Protein AF-0000000079913717 (afdb_homodimer)

InterPro domains:
  IPR004838 Aminotransferases, class-I, pyridoxal-phosphate-binding site [PS00105] (215-228)
  IPR004839 Aminotransferase, class I/classII, large domain [PF00155] (29-347)
  IPR005861 Histidinol-phosphate aminotransferase family [MF_01023] (3-353)
  IPR015421 Pyridoxal phosphate-dependent transferase, major domain [G3DSA:3.40.640.10] (38-263)
  IPR015422 Pyridoxal phosphate-dependent transferase, small domain [G3DSA:3.90.1150.10] (25-346)
  IPR015424 Pyridoxal phosphate-dependent transferase [SSF53383] (29-352)
  IPR050106 Histidinol-phosphate aminotransferase [PTHR43643] (26-353)

Nearest PDB structures (foldseek):
  4wbt-assembly2_B-3  TM=9.078E-01  e=1.240E-29  Sinorhizobium meliloti 1021
  4wbt-assembly1_C-2  TM=9.000E-01  e=2.947E-29  Sinorhizobium meliloti 1021
  3ffh-assembly1_B  TM=8.822E-01  e=3.933E-29  Listeria innocua
  3ffh-assembly1_A  TM=8.823E-01  e=2.800E-28  Listeria innocua
  5yhv-assembly1_D  TM=8.642E-01  e=6.203E-21  Mycobacterium tuberculosis H37Rv

Radius of gyration: 25.78 Å; Cα contacts (8 Å, |Δi|>4): 1602; chains: 2; bounding box: 54×73×59 Å

Structure (mmCIF, N/CA/C/O backbone):
data_AF-0000000079913717-model_v1
#
loop_
_entity.id
_entity.type
_entity.pdbx_description
1 polymer 'Histidinol-phosphate aminotransferase'
#
loop_
_atom_site.group_PDB
_atom_site.id
_atom_site.type_symbol
_atom_site.label_atom_id
_atom_site.label_alt_id
_atom_site.label_comp_id
_atom_site.label_asym_id
_atom_site.label_entity_id
_atom_site.label_seq_id
_atom_site.pdbx_PDB_ins_code
_atom_site.Cartn_x
_atom_site.Cartn_y
_atom_site.Cartn_z
_atom_site.occupancy
_atom_site.B_iso_or_equiv
_atom_site.auth_seq_id
_atom_site.auth_comp_id
_atom_site.auth_asym_id
_atom_site.auth_atom_id
_atom_site.pdbx_PDB_model_num
ATOM 1 N N . MET A 1 1 ? 27.422 5.578 8.016 1 85.12 1 MET A N 1
ATOM 2 C CA . MET A 1 1 ? 26.328 4.75 7.5 1 85.12 1 MET A CA 1
ATOM 3 C C . MET A 1 1 ? 25.047 4.973 8.305 1 85.12 1 MET A C 1
ATOM 5 O O . MET A 1 1 ? 25.094 5.008 9.531 1 85.12 1 MET A O 1
ATOM 9 N N . ILE A 1 2 ? 23.922 5.195 7.625 1 91.31 2 ILE A N 1
ATOM 10 C CA . ILE A 1 2 ? 22.625 5.441 8.258 1 91.31 2 ILE A CA 1
ATOM 11 C C . ILE A 1 2 ? 22.266 4.27 9.164 1 91.31 2 ILE A C 1
ATOM 13 O O . ILE A 1 2 ? 22.453 3.109 8.797 1 91.31 2 ILE A O 1
ATOM 17 N N . ARG A 1 3 ? 21.859 4.613 10.414 1 92.44 3 ARG A N 1
ATOM 18 C CA . ARG A 1 3 ? 21.359 3.57 11.297 1 92.44 3 ARG A CA 1
ATOM 19 C C . ARG A 1 3 ? 20.156 2.867 10.688 1 92.44 3 ARG A C 1
ATOM 21 O O . ARG A 1 3 ? 19.156 3.514 10.344 1 92.44 3 ARG A O 1
ATOM 28 N N . HIS A 1 4 ? 20.281 1.596 10.492 1 90.69 4 HIS A N 1
ATOM 29 C CA . HIS A 1 4 ? 19.188 0.797 9.953 1 90.69 4 HIS A CA 1
ATOM 30 C C . HIS A 1 4 ? 19.141 -0.577 10.609 1 90.69 4 HIS A C 1
ATOM 32 O O . HIS A 1 4 ? 20.062 -0.959 11.336 1 90.69 4 HIS A O 1
ATOM 38 N N . ARG A 1 5 ? 18.062 -1.229 10.477 1 89.75 5 ARG A N 1
ATOM 39 C CA . ARG A 1 5 ? 17.922 -2.576 11.023 1 89.75 5 ARG A CA 1
ATOM 40 C C . ARG A 1 5 ? 18.906 -3.539 10.367 1 89.75 5 ARG A C 1
ATOM 42 O O . ARG A 1 5 ? 19.125 -3.479 9.156 1 89.75 5 ARG A O 1
ATOM 49 N N . ALA A 1 6 ? 19.312 -4.469 11.172 1 82.75 6 ALA A N 1
ATOM 50 C CA . ALA A 1 6 ? 20.25 -5.469 10.656 1 82.75 6 ALA A CA 1
ATOM 51 C C . ALA A 1 6 ? 19.578 -6.344 9.602 1 82.75 6 ALA A C 1
ATOM 53 O O . ALA A 1 6 ? 18.422 -6.742 9.758 1 82.75 6 ALA A O 1
ATOM 54 N N . GLY A 1 7 ? 20.234 -6.551 8.484 1 82.19 7 GLY A N 1
ATOM 55 C CA . GLY A 1 7 ? 19.781 -7.504 7.488 1 82.19 7 GLY A CA 1
ATOM 56 C C . GLY A 1 7 ? 18.922 -6.871 6.414 1 82.19 7 GLY A C 1
ATOM 57 O O . GLY A 1 7 ? 18.625 -7.5 5.391 1 82.19 7 GLY A O 1
ATOM 58 N N . ILE A 1 8 ? 18.547 -5.625 6.562 1 83 8 ILE A N 1
ATOM 59 C CA . ILE A 1 8 ? 17.609 -5 5.645 1 83 8 ILE A CA 1
ATOM 60 C C . ILE A 1 8 ? 18.203 -4.934 4.242 1 83 8 ILE A C 1
ATOM 62 O O . ILE A 1 8 ? 17.516 -5.16 3.248 1 83 8 ILE A O 1
ATOM 66 N N . LEU A 1 9 ? 19.5 -4.664 4.184 1 79.5 9 LEU A N 1
ATOM 67 C CA . LEU A 1 9 ? 20.141 -4.496 2.883 1 79.5 9 LEU A CA 1
ATOM 68 C C . LEU A 1 9 ? 20.531 -5.848 2.291 1 79.5 9 LEU A C 1
ATOM 70 O O . LEU A 1 9 ? 20.984 -5.918 1.146 1 79.5 9 LEU A O 1
ATOM 74 N N . LYS A 1 10 ? 20.297 -6.969 3.043 1 77.31 10 LYS A N 1
ATOM 75 C CA . LYS A 1 10 ? 20.609 -8.312 2.564 1 77.31 10 LYS A CA 1
ATOM 76 C C . LYS A 1 10 ? 19.375 -8.992 1.984 1 77.31 10 LYS A C 1
ATOM 78 O O . LYS A 1 10 ? 19.469 -10.109 1.465 1 77.31 10 LYS A O 1
ATOM 83 N N . MET A 1 11 ? 18.375 -8.266 2.115 1 76.56 11 MET A N 1
ATOM 84 C CA . MET A 1 11 ? 17.156 -8.844 1.563 1 76.56 11 MET A CA 1
ATOM 85 C C . MET A 1 11 ? 17.219 -8.891 0.04 1 76.56 11 MET A C 1
ATOM 87 O O . MET A 1 11 ? 17.703 -7.953 -0.596 1 76.56 11 MET A O 1
ATOM 91 N N . ASP A 1 12 ? 16.906 -10.047 -0.501 1 64.38 12 ASP A N 1
ATOM 92 C CA . ASP A 1 12 ? 16.875 -10.156 -1.956 1 64.38 12 ASP A CA 1
ATOM 93 C C . ASP A 1 12 ? 15.766 -9.273 -2.539 1 64.38 12 ASP A C 1
ATOM 95 O O . ASP A 1 12 ? 14.648 -9.25 -2.023 1 64.38 12 ASP A O 1
ATOM 99 N N . GLY A 1 13 ? 16.219 -8.406 -3.402 1 62.59 13 GLY A N 1
ATOM 100 C CA . GLY A 1 13 ? 15.219 -7.59 -4.078 1 62.59 13 GLY A CA 1
ATOM 101 C C . GLY A 1 13 ? 14.328 -8.383 -5.02 1 62.59 13 GLY A C 1
ATOM 102 O O . GLY A 1 13 ? 14.703 -9.477 -5.449 1 62.59 13 GLY A O 1
ATOM 103 N N . TYR A 1 14 ? 13.148 -7.922 -5.117 1 62.66 14 TYR A N 1
ATOM 104 C CA . TYR A 1 14 ? 12.266 -8.484 -6.129 1 62.66 14 TYR A CA 1
ATOM 105 C C . TYR A 1 14 ? 12.781 -8.203 -7.535 1 62.66 14 TYR A C 1
ATOM 107 O O . TYR A 1 14 ? 13.25 -7.094 -7.816 1 62.66 14 TYR A O 1
ATOM 115 N N . LEU A 1 15 ? 12.922 -9.203 -8.312 1 60.84 15 LEU A N 1
ATOM 116 C CA . LEU A 1 15 ? 13.281 -9.031 -9.719 1 60.84 15 LEU A CA 1
ATOM 117 C C . LEU A 1 15 ? 12.039 -9.086 -10.602 1 60.84 15 LEU A C 1
ATOM 119 O O . LEU A 1 15 ? 11.383 -10.125 -10.703 1 60.84 15 LEU A O 1
ATOM 123 N N . PRO A 1 16 ? 11.711 -7.914 -11.211 1 58.28 16 PRO A N 1
ATOM 124 C CA . PRO A 1 16 ? 10.539 -7.945 -12.086 1 58.28 16 PRO A CA 1
ATOM 125 C C . PRO A 1 16 ? 10.766 -8.781 -13.344 1 58.28 16 PRO A C 1
ATOM 127 O O . PRO A 1 16 ? 11.906 -8.938 -13.781 1 58.28 16 PRO A O 1
ATOM 130 N N . GLY A 1 17 ? 9.719 -9.406 -13.695 1 51.38 17 GLY A N 1
ATOM 131 C CA . GLY A 1 17 ? 9.797 -10.188 -14.914 1 51.38 17 GLY A CA 1
ATOM 132 C C . GLY A 1 17 ? 10.078 -9.352 -16.141 1 51.38 17 GLY A C 1
ATOM 133 O O . GLY A 1 17 ? 10.57 -9.867 -17.156 1 51.38 17 GLY A O 1
ATOM 134 N N . ARG A 1 18 ? 9.594 -8.141 -16.188 1 53.53 18 ARG A N 1
ATOM 135 C CA . ARG A 1 18 ? 9.789 -7.246 -17.312 1 53.53 18 ARG A CA 1
ATOM 136 C C . ARG A 1 18 ? 10.422 -5.938 -16.875 1 53.53 18 ARG A C 1
ATOM 138 O O . ARG A 1 18 ? 10.016 -5.348 -15.867 1 53.53 18 ARG A O 1
ATOM 145 N N . VAL A 1 19 ? 11.562 -5.762 -17.578 1 52.28 19 VAL A N 1
ATOM 146 C CA . VAL A 1 19 ? 12.18 -4.469 -17.328 1 52.28 19 VAL A CA 1
ATOM 147 C C . VAL A 1 19 ? 12.203 -3.641 -18.609 1 52.28 19 VAL A C 1
ATOM 149 O O . VAL A 1 19 ? 12.578 -4.145 -19.672 1 52.28 19 VAL A O 1
ATOM 152 N N . GLY A 1 20 ? 11.664 -2.34 -18.625 1 53.34 20 GLY A N 1
ATOM 153 C CA . GLY A 1 20 ? 11.875 -1.398 -19.703 1 53.34 20 GLY A CA 1
ATOM 154 C C . GLY A 1 20 ? 10.758 -1.415 -20.734 1 53.34 20 GLY A C 1
ATOM 155 O O . GLY A 1 20 ? 9.82 -2.219 -20.641 1 53.34 20 GLY A O 1
ATOM 156 N N . PRO A 1 21 ? 10.68 -0.368 -21.609 1 52.78 21 PRO A N 1
ATOM 157 C CA . PRO A 1 21 ? 9.656 -0.232 -22.641 1 52.78 21 PRO A CA 1
ATOM 158 C C . PRO A 1 21 ? 9.719 -1.341 -23.688 1 52.78 21 PRO A C 1
ATOM 160 O O . PRO A 1 21 ? 10.781 -1.926 -23.922 1 52.78 21 PRO A O 1
ATOM 163 N N . LEU A 1 22 ? 8.477 -1.806 -24.172 1 57.56 22 LEU A N 1
ATOM 164 C CA . LEU A 1 22 ? 8.375 -2.789 -25.234 1 57.56 22 LEU A CA 1
ATOM 165 C C . LEU A 1 22 ? 8.383 -2.107 -26.609 1 57.56 22 LEU A C 1
ATOM 167 O O . LEU A 1 22 ? 7.652 -1.143 -26.828 1 57.56 22 LEU A O 1
ATOM 171 N N . ALA A 1 23 ? 9.477 -2.168 -27.5 1 48.34 23 ALA A N 1
ATOM 172 C CA . ALA A 1 23 ? 9.562 -1.539 -28.812 1 48.34 23 ALA A CA 1
ATOM 173 C C . ALA A 1 23 ? 8.719 -2.293 -29.844 1 48.34 23 ALA A C 1
ATOM 175 O O . ALA A 1 23 ? 8.281 -1.714 -30.828 1 48.34 23 ALA A O 1
ATOM 176 N N . ARG A 1 24 ? 8.398 -3.635 -29.75 1 64.19 24 ARG A N 1
ATOM 177 C CA . ARG A 1 24 ? 7.727 -4.469 -30.75 1 64.19 24 ARG A CA 1
ATOM 178 C C . ARG A 1 24 ? 6.672 -5.355 -30.094 1 64.19 24 ARG A C 1
ATOM 180 O O . ARG A 1 24 ? 6.621 -5.465 -28.859 1 64.19 24 ARG A O 1
ATOM 187 N N . PRO A 1 25 ? 5.711 -5.797 -30.984 1 72.38 25 PRO A N 1
ATOM 188 C CA . PRO A 1 25 ? 4.801 -6.742 -30.328 1 72.38 25 PRO A CA 1
ATOM 189 C C . PRO A 1 25 ? 5.531 -7.785 -29.5 1 72.38 25 PRO A C 1
ATOM 191 O O . PRO A 1 25 ? 6.469 -8.43 -29.969 1 72.38 25 PRO A O 1
ATOM 194 N N . THR A 1 26 ? 5.305 -7.695 -28.281 1 89.25 26 THR A N 1
ATOM 195 C CA . THR A 1 26 ? 6.004 -8.531 -27.312 1 89.25 26 THR A CA 1
ATOM 196 C C . THR A 1 26 ? 5.027 -9.43 -26.578 1 89.25 26 THR A C 1
ATOM 198 O O . THR A 1 26 ? 3.945 -8.992 -26.172 1 89.25 26 THR A O 1
ATOM 201 N N . ALA A 1 27 ? 5.324 -10.805 -26.688 1 96 27 ALA A N 1
ATOM 202 C CA . ALA A 1 27 ? 4.602 -11.727 -25.828 1 96 27 ALA A CA 1
ATOM 203 C C . ALA A 1 27 ? 5.051 -11.578 -24.375 1 96 27 ALA A C 1
ATOM 205 O O . ALA A 1 27 ? 6.18 -11.938 -24.031 1 96 27 ALA A O 1
ATOM 206 N N . ILE A 1 28 ? 4.148 -11.031 -23.594 1 95.25 28 ILE A N 1
ATOM 207 C CA . ILE A 1 28 ? 4.457 -10.805 -22.188 1 95.25 28 ILE A CA 1
ATOM 208 C C . ILE A 1 28 ? 3.957 -11.984 -21.359 1 95.25 28 ILE A C 1
ATOM 210 O O . ILE A 1 28 ? 2.789 -12.023 -20.953 1 95.25 28 ILE A O 1
ATOM 214 N N . LEU A 1 29 ? 4.816 -12.906 -21.047 1 97.94 29 LEU A N 1
ATOM 215 C CA . LEU A 1 29 ? 4.449 -14.164 -20.406 1 97.94 29 LEU A CA 1
ATOM 216 C C . LEU A 1 29 ? 5.305 -14.422 -19.172 1 97.94 29 LEU A C 1
ATOM 218 O O . LEU A 1 29 ? 5.684 -15.562 -18.891 1 97.94 29 LEU A O 1
ATOM 222 N N . ALA A 1 30 ? 5.578 -13.305 -18.391 1 96.06 30 ALA A N 1
ATOM 223 C CA . ALA A 1 30 ? 6.57 -13.469 -17.328 1 96.06 30 ALA A CA 1
ATOM 224 C C . ALA A 1 30 ? 5.957 -13.219 -15.961 1 96.06 30 ALA A C 1
ATOM 226 O O . ALA A 1 30 ? 6.539 -13.586 -14.938 1 96.06 30 ALA A O 1
ATOM 227 N N . SER A 1 31 ? 4.738 -12.594 -15.844 1 94.75 31 SER A N 1
ATOM 228 C CA . SER A 1 31 ? 4.289 -12.109 -14.539 1 94.75 31 SER A CA 1
ATOM 229 C C . SER A 1 31 ? 2.893 -12.625 -14.211 1 94.75 31 SER A C 1
ATOM 231 O O . SER A 1 31 ? 2.193 -12.039 -13.375 1 94.75 31 SER A O 1
ATOM 233 N N . ASN A 1 32 ? 2.453 -13.633 -14.859 1 97.38 32 ASN A N 1
ATOM 234 C CA . ASN A 1 32 ? 1.194 -14.32 -14.594 1 97.38 32 ASN A CA 1
ATOM 235 C C . ASN A 1 32 ? 0.003 -13.375 -14.711 1 97.38 32 ASN A C 1
ATOM 237 O O . ASN A 1 32 ? -0.974 -13.5 -13.977 1 97.38 32 ASN A O 1
ATOM 241 N N . GLU A 1 33 ? 0.105 -12.398 -15.594 1 97.12 33 GLU A N 1
ATOM 242 C CA . GLU A 1 33 ? -0.944 -11.398 -15.773 1 97.12 33 GLU A CA 1
ATOM 243 C C . GLU A 1 33 ? -2.016 -11.891 -16.734 1 97.12 33 GLU A C 1
ATOM 245 O O . GLU A 1 33 ? -1.769 -12.797 -17.547 1 97.12 33 GLU A O 1
ATOM 250 N N . SER A 1 34 ? -3.205 -11.336 -16.578 1 97.62 34 SER A N 1
ATOM 251 C CA . SER A 1 34 ? -4.25 -11.57 -17.562 1 97.62 34 SER A CA 1
ATOM 252 C C . SER A 1 34 ? -3.932 -10.883 -18.891 1 97.62 34 SER A C 1
ATOM 254 O O . SER A 1 34 ? -3.477 -9.742 -18.906 1 97.62 34 SER A O 1
ATOM 256 N N . PRO A 1 35 ? -4.137 -11.602 -19.953 1 97.12 35 PRO A N 1
ATOM 257 C CA . PRO A 1 35 ? -3.9 -10.953 -21.25 1 97.12 35 PRO A CA 1
ATOM 258 C C . PRO A 1 35 ? -5.039 -10.023 -21.656 1 97.12 35 PRO A C 1
ATOM 260 O O . PRO A 1 35 ? -4.934 -9.32 -22.656 1 97.12 35 PRO A O 1
ATOM 263 N N . PHE A 1 36 ? -6.121 -9.984 -20.906 1 97.5 36 PHE A N 1
ATOM 264 C CA . PHE A 1 36 ? 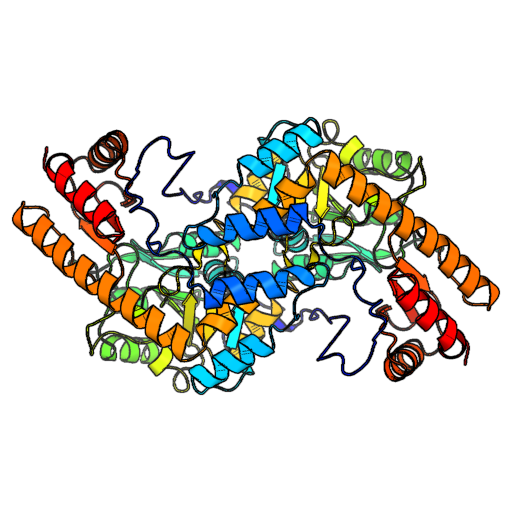-7.316 -9.242 -21.281 1 97.5 36 PHE A CA 1
ATOM 265 C C . PHE A 1 36 ? -7.367 -7.902 -20.547 1 97.5 36 PHE A C 1
ATOM 267 O O . PHE A 1 36 ? -7.219 -7.848 -19.328 1 97.5 36 PHE A O 1
ATOM 274 N N . PRO A 1 37 ? -7.625 -6.828 -21.281 1 96.94 37 PRO A N 1
ATOM 275 C CA . PRO A 1 37 ? -7.855 -5.555 -20.594 1 96.94 37 PRO A CA 1
ATOM 276 C C . PRO A 1 37 ? -9.109 -5.574 -19.719 1 96.94 37 PRO A C 1
ATOM 278 O O . PRO A 1 37 ? -9.969 -6.438 -19.891 1 96.94 37 PRO A O 1
ATOM 281 N N . PRO A 1 38 ? -9.195 -4.621 -18.766 1 98 38 PRO A N 1
ATOM 282 C CA . PRO A 1 38 ? -10.406 -4.578 -17.953 1 98 38 PRO A CA 1
ATOM 283 C C . PRO A 1 38 ? -11.68 -4.457 -18.781 1 98 38 PRO A C 1
ATOM 285 O O . PRO A 1 38 ? -11.688 -3.768 -19.797 1 98 38 PRO A O 1
ATOM 288 N N . LEU A 1 39 ? -12.742 -5.129 -18.344 1 98.25 39 LEU A N 1
ATOM 289 C CA . LEU A 1 39 ? -14.039 -5.074 -19 1 98.25 39 LEU A CA 1
ATOM 290 C C . LEU A 1 39 ? -14.586 -3.65 -19 1 98.25 39 LEU A C 1
ATOM 292 O O . LEU A 1 39 ? -14.281 -2.857 -18.109 1 98.25 39 LEU A O 1
ATOM 296 N N . GLU A 1 40 ? -15.422 -3.371 -20.016 1 97.81 40 GLU A N 1
ATOM 297 C CA . GLU A 1 40 ? -15.961 -2.027 -20.203 1 97.81 40 GLU A CA 1
ATOM 298 C C . GLU A 1 40 ? -16.688 -1.544 -18.953 1 97.81 40 GLU A C 1
ATOM 300 O O . GLU A 1 40 ? -16.531 -0.386 -18.547 1 97.81 40 GLU A O 1
ATOM 305 N N . ARG A 1 41 ? -17.469 -2.383 -18.375 1 98.38 41 ARG A N 1
ATOM 306 C CA . ARG A 1 41 ? -18.219 -2.023 -17.172 1 98.38 41 ARG A CA 1
ATOM 307 C C . ARG A 1 41 ? -17.266 -1.664 -16.031 1 98.38 41 ARG A C 1
ATOM 309 O O . ARG A 1 41 ? -17.531 -0.755 -15.242 1 98.38 41 ARG A O 1
ATOM 316 N N . VAL A 1 42 ? -16.172 -2.369 -15.867 1 98.5 42 VAL A N 1
ATOM 317 C CA . VAL A 1 42 ? -15.148 -2.096 -14.852 1 98.5 42 VAL A CA 1
ATOM 318 C C . VAL A 1 42 ? -14.492 -0.748 -15.133 1 98.5 42 VAL A C 1
ATOM 320 O O . VAL A 1 42 ? -14.336 0.073 -14.227 1 98.5 42 VAL A O 1
ATOM 323 N N . GLN A 1 43 ? -14.156 -0.513 -16.406 1 97.94 43 GLN A N 1
ATOM 324 C CA . GLN A 1 43 ? -13.57 0.765 -16.812 1 97.94 43 GLN A CA 1
ATOM 325 C C . GLN A 1 43 ? -14.516 1.922 -16.5 1 97.94 43 GLN A C 1
ATOM 327 O O . GLN A 1 43 ? -14.086 2.969 -16 1 97.94 43 GLN A O 1
ATOM 332 N N . ALA A 1 44 ? -15.781 1.722 -16.781 1 98.06 44 ALA A N 1
ATOM 333 C CA . ALA A 1 44 ? -16.781 2.752 -16.516 1 98.06 44 ALA A CA 1
ATOM 334 C C . ALA A 1 44 ? -16.859 3.072 -15.031 1 98.06 44 ALA A C 1
ATOM 336 O O . ALA A 1 44 ? -17 4.234 -14.641 1 98.06 44 ALA A O 1
ATOM 337 N N . ALA A 1 45 ? -16.828 2.062 -14.195 1 97.94 45 ALA A N 1
ATOM 338 C CA . ALA A 1 45 ? -16.859 2.256 -12.75 1 97.94 45 ALA A CA 1
ATOM 339 C C . ALA A 1 45 ? -15.664 3.076 -12.281 1 97.94 45 ALA A C 1
ATOM 341 O O . ALA A 1 45 ? -15.805 3.961 -11.438 1 97.94 45 ALA A O 1
ATOM 342 N N . ILE A 1 46 ? -14.516 2.771 -12.828 1 97.31 46 ILE A N 1
ATOM 343 C CA . ILE A 1 46 ? -13.305 3.516 -12.5 1 97.31 46 ILE A CA 1
ATOM 344 C C . ILE A 1 46 ? -13.469 4.977 -12.914 1 97.31 46 ILE A C 1
ATOM 346 O O . ILE A 1 46 ? -13.195 5.887 -12.125 1 97.31 46 ILE A O 1
ATOM 350 N N . ARG A 1 47 ? -13.938 5.195 -14.117 1 96.12 47 ARG A N 1
ATOM 351 C CA . ARG A 1 47 ? -14.102 6.551 -14.641 1 96.12 47 ARG A CA 1
ATOM 352 C C . ARG A 1 47 ? -15.016 7.375 -13.742 1 96.12 47 ARG A C 1
ATOM 354 O O . ARG A 1 47 ? -14.75 8.555 -13.492 1 96.12 47 ARG A O 1
ATOM 361 N N . THR A 1 48 ? -16 6.766 -13.297 1 96.31 48 THR A N 1
ATOM 362 C CA . THR A 1 48 ? -16.938 7.453 -12.414 1 96.31 48 THR A CA 1
ATOM 363 C C . THR A 1 48 ? -16.266 7.801 -11.086 1 96.31 48 THR A C 1
ATOM 365 O O . THR A 1 48 ? -16.453 8.898 -10.562 1 96.31 48 THR A O 1
ATOM 368 N N . SER A 1 49 ? -15.484 6.949 -10.57 1 96.19 49 SER A N 1
ATOM 369 C CA . SER A 1 49 ? -14.844 7.129 -9.273 1 96.19 49 SER A CA 1
ATOM 370 C C . SER A 1 49 ? -13.789 8.227 -9.32 1 96.19 49 SER A C 1
ATOM 372 O O . SER A 1 49 ? -13.523 8.891 -8.312 1 96.19 49 SER A O 1
ATOM 374 N N . ILE A 1 50 ? -13.203 8.469 -10.469 1 95.69 50 ILE A N 1
ATOM 375 C CA . ILE A 1 50 ? -12.086 9.391 -10.633 1 95.69 50 ILE A CA 1
ATOM 376 C C . ILE A 1 50 ? -12.547 10.82 -10.352 1 95.69 50 ILE A C 1
ATOM 378 O O . ILE A 1 50 ? -11.773 11.641 -9.859 1 95.69 50 ILE A O 1
ATOM 382 N N . THR A 1 51 ? -13.781 11.102 -10.539 1 94.19 51 THR A N 1
ATOM 383 C CA . THR A 1 51 ? -14.328 12.445 -10.398 1 94.19 51 THR A CA 1
ATOM 384 C C . THR A 1 51 ? -14.344 12.875 -8.93 1 94.19 51 THR A C 1
ATOM 386 O O . THR A 1 51 ? -14.469 14.062 -8.625 1 94.19 51 THR A O 1
ATOM 389 N N . HIS A 1 52 ? -14.133 11.945 -8.008 1 94 52 HIS A N 1
ATOM 390 C CA . HIS A 1 52 ? -14.125 12.242 -6.578 1 94 52 HIS A CA 1
ATOM 391 C C . HIS A 1 52 ? -12.812 11.828 -5.934 1 94 52 HIS A C 1
ATOM 393 O O . HIS A 1 52 ? -12.734 11.656 -4.715 1 94 52 HIS A O 1
ATOM 399 N N . ALA A 1 53 ? -11.812 11.695 -6.801 1 96.12 53 ALA A N 1
ATOM 400 C CA . ALA A 1 53 ? -10.547 11.164 -6.32 1 96.12 53 ALA A CA 1
ATOM 401 C C . ALA A 1 53 ? -9.805 12.195 -5.469 1 96.12 53 ALA A C 1
ATOM 403 O O . ALA A 1 53 ? -8.781 11.883 -4.859 1 96.12 53 ALA A O 1
ATOM 404 N N . ASN A 1 54 ? -10.367 13.438 -5.344 1 97.5 54 ASN A N 1
ATOM 405 C CA . ASN A 1 54 ? -9.805 14.438 -4.438 1 97.5 54 ASN A CA 1
ATOM 406 C C . ASN A 1 54 ? -10.086 14.086 -2.979 1 97.5 54 ASN A C 1
ATOM 408 O O . ASN A 1 54 ? -9.453 14.633 -2.072 1 97.5 54 ASN A O 1
ATOM 412 N N . ARG A 1 55 ? -10.984 13.203 -2.756 1 95.44 55 ARG A N 1
ATOM 413 C CA . ARG A 1 55 ? -11.336 12.742 -1.415 1 95.44 55 ARG A CA 1
ATOM 414 C C . ARG A 1 55 ? -10.703 11.383 -1.119 1 95.44 55 ARG A C 1
ATOM 416 O O . ARG A 1 55 ? -10.469 10.594 -2.033 1 95.44 55 ARG A O 1
ATOM 423 N N . TYR A 1 56 ? -10.438 11.164 0.17 1 94.12 56 TYR A N 1
ATOM 424 C CA . TYR A 1 56 ? -9.938 9.859 0.578 1 94.12 56 TYR A CA 1
ATOM 425 C C . TYR A 1 56 ? -10.984 8.773 0.345 1 94.12 56 TYR A C 1
ATOM 427 O O . TYR A 1 56 ? -12.188 9.039 0.425 1 94.12 56 TYR A O 1
ATOM 435 N N . PRO A 1 57 ? -10.453 7.57 0.021 1 91.56 57 PRO A N 1
ATOM 436 C CA . PRO A 1 57 ? -11.414 6.465 -0.102 1 91.56 57 PRO A CA 1
ATOM 437 C C . PRO A 1 57 ? -12.094 6.129 1.22 1 91.56 57 PRO A C 1
ATOM 439 O O . PRO A 1 57 ? -11.719 6.66 2.268 1 91.56 57 PRO A O 1
ATOM 442 N N . ASP A 1 58 ? -13.156 5.379 1.092 1 84.19 58 ASP A N 1
ATOM 443 C CA . ASP A 1 58 ? -13.758 4.84 2.307 1 84.19 58 ASP A CA 1
ATOM 444 C C . ASP A 1 58 ? -12.719 4.113 3.16 1 84.19 58 ASP A C 1
ATOM 446 O O . ASP A 1 58 ? -12.109 3.141 2.709 1 84.19 58 ASP A O 1
ATOM 450 N N . PHE A 1 59 ? -12.57 4.605 4.344 1 77.75 59 PHE A N 1
ATOM 451 C CA . PHE A 1 59 ? -11.531 4.121 5.25 1 77.75 59 PHE A CA 1
ATOM 452 C C . PHE A 1 59 ? -11.656 2.613 5.449 1 77.75 59 PHE A C 1
ATOM 454 O O . PHE A 1 59 ? -10.656 1.895 5.398 1 77.75 59 PHE A O 1
ATOM 461 N N . THR A 1 60 ? -12.844 2.105 5.602 1 77.94 60 THR A N 1
ATOM 462 C CA . THR A 1 60 ? -13.062 0.691 5.879 1 77.94 60 THR A CA 1
ATOM 463 C C . THR A 1 60 ? -13.406 -0.066 4.598 1 77.94 60 THR A C 1
ATOM 465 O O . THR A 1 60 ? -13.695 -1.263 4.637 1 77.94 60 THR A O 1
ATOM 468 N N . SER A 1 61 ? -13.352 0.621 3.455 1 91.06 61 SER A N 1
ATOM 469 C CA . SER A 1 61 ? -13.844 -0.014 2.236 1 91.06 61 SER A CA 1
ATOM 470 C C . SER A 1 61 ? -15.156 -0.742 2.482 1 91.06 61 SER A C 1
ATOM 472 O O . SER A 1 61 ? -15.312 -1.903 2.1 1 91.06 61 SER A O 1
ATOM 474 N N . SER A 1 62 ? -16.062 -0.104 3.096 1 92.44 62 SER A N 1
ATOM 475 C CA . SER A 1 62 ? -17.266 -0.737 3.652 1 92.44 62 SER A CA 1
ATOM 476 C C . SER A 1 62 ? -18.109 -1.384 2.559 1 92.44 62 SER A C 1
ATOM 478 O O . SER A 1 62 ? -18.547 -2.521 2.707 1 92.44 62 SER A O 1
ATOM 480 N N . ASP A 1 63 ? -18.328 -0.66 1.456 1 94.69 63 ASP A N 1
ATOM 481 C CA . ASP A 1 63 ? -19.125 -1.21 0.374 1 94.69 63 ASP A CA 1
ATOM 482 C C . ASP A 1 63 ? -18.484 -2.465 -0.211 1 94.69 63 ASP A C 1
ATOM 484 O O . ASP A 1 63 ? -19.156 -3.479 -0.414 1 94.69 63 ASP A O 1
ATOM 488 N N . LEU A 1 64 ? -17.25 -2.379 -0.433 1 97.25 64 LEU A N 1
ATOM 489 C CA . LEU A 1 64 ? -16.531 -3.512 -1.014 1 97.25 64 LEU A CA 1
ATOM 490 C C . LEU A 1 64 ? -16.469 -4.68 -0.033 1 97.25 64 LEU A C 1
ATOM 492 O O . LEU A 1 64 ? -16.719 -5.824 -0.413 1 97.25 64 LEU A O 1
ATOM 496 N N . THR A 1 65 ? -16.141 -4.367 1.225 1 97.62 65 THR A N 1
ATOM 497 C CA . THR A 1 65 ? -16.109 -5.391 2.262 1 97.62 65 THR A CA 1
ATOM 498 C C . THR A 1 65 ? -17.453 -6.09 2.383 1 97.62 65 THR A C 1
ATOM 500 O O . THR A 1 65 ? -17.516 -7.32 2.453 1 97.62 65 THR A O 1
ATOM 503 N N . GLY A 1 66 ? -18.5 -5.281 2.361 1 97.69 66 GLY A N 1
ATOM 504 C CA . GLY A 1 66 ? -19.844 -5.852 2.42 1 97.69 66 GLY A CA 1
ATOM 505 C C . GLY A 1 66 ? -20.156 -6.742 1.235 1 97.69 66 GLY A C 1
ATOM 506 O O . GLY A 1 66 ? -20.719 -7.832 1.403 1 97.69 66 GLY A O 1
ATOM 507 N N . ALA A 1 67 ? -19.844 -6.305 0.06 1 98.19 67 ALA A N 1
ATOM 508 C CA . ALA A 1 67 ? -20.109 -7.066 -1.156 1 98.19 67 ALA A CA 1
ATOM 509 C C . ALA A 1 67 ? -19.328 -8.383 -1.161 1 98.19 67 ALA A C 1
ATOM 511 O O . ALA A 1 67 ? -19.859 -9.422 -1.545 1 98.19 67 ALA A O 1
ATOM 512 N N . LEU A 1 68 ? -18.094 -8.352 -0.725 1 98.38 68 LEU A N 1
ATOM 513 C CA . LEU A 1 68 ? -17.266 -9.555 -0.64 1 98.38 68 LEU A CA 1
ATOM 514 C C . LEU A 1 68 ? -17.812 -10.508 0.414 1 98.38 68 LEU A C 1
ATOM 516 O O . LEU A 1 68 ? -17.844 -11.727 0.2 1 98.38 68 LEU A O 1
ATOM 520 N N . ALA A 1 69 ? -18.172 -9.914 1.55 1 98.25 69 ALA A N 1
ATOM 521 C CA . ALA A 1 69 ? -18.781 -10.719 2.602 1 98.25 69 ALA A CA 1
ATOM 522 C C . ALA A 1 69 ? -20 -11.484 2.066 1 98.25 69 ALA A C 1
ATOM 524 O O . ALA A 1 69 ? -20.141 -12.68 2.324 1 98.25 69 ALA A O 1
ATOM 525 N N . GLN A 1 70 ? -20.797 -10.828 1.321 1 98.06 70 GLN A N 1
ATOM 526 C CA . GLN A 1 70 ? -21.969 -11.453 0.722 1 98.06 70 GLN A CA 1
ATOM 527 C C . GLN A 1 70 ? -21.562 -12.547 -0.267 1 98.06 70 GLN A C 1
ATOM 529 O O . GLN A 1 70 ? -22.125 -13.648 -0.246 1 98.06 70 GLN A O 1
ATOM 534 N N . ARG A 1 71 ? -20.656 -12.266 -1.079 1 97.06 71 ARG A N 1
ATOM 535 C CA . ARG A 1 71 ? -20.188 -13.203 -2.09 1 97.06 71 ARG A CA 1
ATOM 536 C C . ARG A 1 71 ? -19.734 -14.516 -1.45 1 97.06 71 ARG A C 1
ATOM 538 O O . ARG A 1 71 ? -19.953 -15.594 -2.006 1 97.06 71 ARG A O 1
ATOM 545 N N . TRP A 1 72 ? -19.062 -14.391 -0.314 1 97.62 72 TRP A N 1
ATOM 546 C CA . TRP A 1 72 ? -18.453 -15.555 0.302 1 97.62 72 TRP A CA 1
ATOM 547 C C . TRP A 1 72 ? -19.297 -16.078 1.463 1 97.62 72 TRP A C 1
ATOM 549 O O . TRP A 1 72 ? -18.875 -16.969 2.199 1 97.62 72 TRP A O 1
ATOM 559 N N . HIS A 1 73 ? -20.438 -15.461 1.684 1 97.56 73 HIS A N 1
ATOM 560 C CA . HIS A 1 73 ? -21.375 -15.859 2.732 1 97.56 73 HIS A CA 1
ATOM 561 C C . HIS A 1 73 ? -20.703 -15.82 4.105 1 97.56 73 HIS A C 1
ATOM 563 O O . HIS A 1 73 ? -20.797 -16.781 4.867 1 97.56 73 HIS A O 1
ATOM 569 N N . LEU A 1 74 ? -20.047 -14.727 4.363 1 98.06 74 LEU A N 1
ATOM 570 C CA . LEU A 1 74 ? -19.391 -14.453 5.637 1 98.06 74 LEU A CA 1
ATOM 571 C C . LEU A 1 74 ? -19.859 -13.125 6.215 1 98.06 74 LEU A C 1
ATOM 573 O O . LEU A 1 74 ? -20.328 -12.25 5.48 1 98.06 74 LEU A O 1
ATOM 577 N N . PRO A 1 75 ? -19.812 -13.031 7.566 1 97.81 75 PRO A N 1
ATOM 578 C CA . PRO A 1 75 ? -19.969 -11.68 8.117 1 97.81 75 PRO A CA 1
ATOM 579 C C . PRO A 1 75 ? -18.859 -10.734 7.641 1 97.81 75 PRO A C 1
ATOM 581 O O . PRO A 1 75 ? -17.75 -11.172 7.328 1 97.81 75 PRO A O 1
ATOM 584 N N . ALA A 1 76 ? -19.156 -9.422 7.656 1 97.56 76 ALA A N 1
ATOM 585 C CA . ALA A 1 76 ? -18.25 -8.406 7.125 1 97.56 76 ALA A CA 1
ATOM 586 C C . ALA A 1 76 ? -16.938 -8.391 7.906 1 97.56 76 ALA A C 1
ATOM 588 O O . ALA A 1 76 ? -15.875 -8.094 7.348 1 97.56 76 ALA A O 1
ATOM 589 N N . ASP A 1 77 ? -16.953 -8.719 9.18 1 97.38 77 ASP A N 1
ATOM 590 C CA . ASP A 1 77 ? -15.758 -8.648 10.008 1 97.38 77 ASP A CA 1
ATOM 591 C C . ASP A 1 77 ? -14.828 -9.828 9.727 1 97.38 77 ASP A C 1
ATOM 593 O O . ASP A 1 77 ? -13.773 -9.969 10.352 1 97.38 77 ASP A O 1
ATOM 597 N N . HIS A 1 78 ? -15.188 -10.734 8.719 1 98.5 78 HIS A N 1
ATOM 598 C CA . HIS A 1 78 ? -14.336 -11.82 8.242 1 98.5 78 HIS A CA 1
ATOM 599 C C . HIS A 1 78 ? -13.562 -11.406 6.996 1 98.5 78 HIS A C 1
ATOM 601 O O . HIS A 1 78 ? -12.844 -12.219 6.406 1 98.5 78 HIS A O 1
ATOM 607 N N . VAL A 1 79 ? -13.719 -10.148 6.59 1 98.5 79 VAL A N 1
ATOM 608 C CA . VAL A 1 79 ? -13.148 -9.703 5.32 1 98.5 79 VAL A CA 1
ATOM 609 C C . VAL A 1 79 ? -12.25 -8.492 5.555 1 98.5 79 VAL A C 1
ATOM 611 O O . VAL A 1 79 ? -12.641 -7.547 6.242 1 98.5 79 VAL A O 1
ATOM 614 N N . VAL A 1 80 ? -11.047 -8.562 5.051 1 97.88 80 VAL A N 1
ATOM 615 C CA . VAL A 1 80 ? -10.156 -7.406 5.031 1 97.88 80 VAL A CA 1
ATOM 616 C C . VAL A 1 80 ? -9.664 -7.156 3.607 1 97.88 80 VAL A C 1
ATOM 618 O O . VAL A 1 80 ? -9.188 -8.078 2.939 1 97.88 80 VAL A O 1
ATOM 621 N N . VAL A 1 81 ? -9.828 -5.957 3.119 1 97.75 81 VAL A N 1
ATOM 622 C CA . VAL A 1 81 ? -9.352 -5.57 1.793 1 97.75 81 VAL A CA 1
ATOM 623 C C . VAL A 1 81 ? -8.055 -4.773 1.92 1 97.75 81 VAL A C 1
ATOM 625 O O . VAL A 1 81 ? -7.855 -4.051 2.898 1 97.75 81 VAL A O 1
ATOM 628 N N . GLU A 1 82 ? -7.16 -4.941 0.988 1 96.81 82 GLU A N 1
ATOM 629 C CA . GLU A 1 82 ? -5.871 -4.25 0.997 1 96.81 82 GLU A CA 1
ATOM 630 C C . GLU A 1 82 ? -5.391 -3.961 -0.423 1 96.81 82 GLU A C 1
ATOM 632 O O . GLU A 1 82 ? -5.945 -4.488 -1.391 1 96.81 82 GLU A O 1
ATOM 637 N N . SER A 1 83 ? -4.371 -3.113 -0.544 1 95.69 83 SER A N 1
ATOM 638 C CA . SER A 1 83 ? -3.752 -2.75 -1.815 1 95.69 83 SER A CA 1
ATOM 639 C C . SER A 1 83 ? -2.939 -3.906 -2.385 1 95.69 83 SER A C 1
ATOM 641 O O . SER A 1 83 ? -1.724 -3.793 -2.555 1 95.69 83 SER A O 1
ATOM 643 N N . GLY A 1 84 ? -3.627 -5.008 -2.674 1 95.81 84 GLY A N 1
ATOM 644 C CA . GLY A 1 84 ? -3.004 -6.211 -3.203 1 95.81 84 GLY A CA 1
ATOM 645 C C . GLY A 1 84 ? -2.795 -7.285 -2.152 1 95.81 84 GLY A C 1
ATOM 646 O O . GLY A 1 84 ? -2.68 -6.98 -0.962 1 95.81 84 GLY A O 1
ATOM 647 N N . SER A 1 85 ? -2.668 -8.508 -2.6 1 96.88 85 SER A N 1
ATOM 648 C CA . SER A 1 85 ? -2.461 -9.625 -1.684 1 96.88 85 SER A CA 1
ATOM 649 C C . SER A 1 85 ? -1.064 -9.586 -1.073 1 96.88 85 SER A C 1
ATOM 651 O O . SER A 1 85 ? -0.859 -10.055 0.049 1 96.88 85 SER A O 1
ATOM 653 N N . SER A 1 86 ? -0.091 -9 -1.776 1 95.88 86 SER A N 1
ATOM 654 C CA . SER A 1 86 ? 1.261 -8.883 -1.239 1 95.88 86 SER A CA 1
ATOM 655 C C . SER A 1 86 ? 1.278 -8.055 0.04 1 95.88 86 SER A C 1
ATOM 657 O O . SER A 1 86 ? 2.006 -8.367 0.982 1 95.88 86 SER A O 1
ATOM 659 N N . THR A 1 87 ? 0.466 -7.008 0.011 1 96.31 87 THR A N 1
ATOM 660 C CA . THR A 1 87 ? 0.37 -6.191 1.215 1 96.31 87 THR A CA 1
ATOM 661 C C . THR A 1 87 ? -0.26 -6.98 2.357 1 96.31 87 THR A C 1
ATOM 663 O O . THR A 1 87 ? 0.141 -6.836 3.514 1 96.31 87 THR A O 1
ATOM 666 N N . LEU A 1 88 ? -1.213 -7.793 2.066 1 97.75 88 LEU A N 1
ATOM 667 C CA . LEU A 1 88 ? -1.86 -8.617 3.078 1 97.75 88 LEU A CA 1
ATOM 668 C C . LEU A 1 88 ? -0.868 -9.602 3.695 1 97.75 88 LEU A C 1
ATOM 670 O O . LEU A 1 88 ? -0.823 -9.758 4.918 1 97.75 88 LEU A O 1
ATOM 674 N N . LEU A 1 89 ? -0.107 -10.305 2.848 1 97.5 89 LEU A N 1
ATOM 675 C CA . LEU A 1 89 ? 0.853 -11.273 3.377 1 97.5 89 LEU A CA 1
ATOM 676 C C . LEU A 1 89 ? 1.882 -10.578 4.266 1 97.5 89 LEU A C 1
ATOM 678 O O . LEU A 1 89 ? 2.25 -11.102 5.32 1 97.5 89 LEU A O 1
ATOM 682 N N . ARG A 1 90 ? 2.316 -9.422 3.832 1 96.38 90 ARG A N 1
ATOM 683 C CA . ARG A 1 90 ? 3.234 -8.633 4.648 1 96.38 90 ARG A CA 1
ATOM 684 C C . ARG A 1 90 ? 2.605 -8.273 5.988 1 96.38 90 ARG A C 1
ATOM 686 O O . ARG A 1 90 ? 3.24 -8.406 7.035 1 96.38 90 ARG A O 1
ATOM 693 N N . ASN A 1 91 ? 1.382 -7.766 5.961 1 96.88 91 ASN A N 1
ATOM 694 C CA . ASN A 1 91 ? 0.671 -7.371 7.172 1 96.88 91 ASN A CA 1
ATOM 695 C C . ASN A 1 91 ? 0.499 -8.547 8.133 1 96.88 91 ASN A C 1
ATOM 697 O O . ASN A 1 91 ? 0.598 -8.375 9.352 1 96.88 91 ASN A O 1
ATOM 701 N N . ILE A 1 92 ? 0.217 -9.695 7.59 1 98.31 92 ILE A N 1
ATOM 702 C CA . ILE A 1 92 ? 0.073 -10.891 8.414 1 98.31 92 ILE A CA 1
ATOM 703 C C . ILE A 1 92 ? 1.376 -11.156 9.164 1 98.31 92 ILE A C 1
ATOM 705 O O . ILE A 1 92 ? 1.363 -11.398 10.375 1 98.31 92 ILE A O 1
ATOM 709 N N . VAL A 1 93 ? 2.469 -11.086 8.477 1 97.75 93 VAL A N 1
ATOM 710 C CA . VAL A 1 93 ? 3.764 -11.375 9.086 1 97.75 93 VAL A CA 1
ATOM 711 C C . VAL A 1 93 ? 4.105 -10.305 10.109 1 97.75 93 VAL A C 1
ATOM 713 O O . VAL A 1 93 ? 4.562 -10.609 11.211 1 97.75 93 VAL A O 1
ATOM 716 N N . ILE A 1 94 ? 3.834 -9.047 9.805 1 96.06 94 ILE A N 1
ATOM 717 C CA . ILE A 1 94 ? 4.078 -7.938 10.719 1 96.06 94 ILE A CA 1
ATOM 718 C C . ILE A 1 94 ? 3.27 -8.141 12 1 96.06 94 ILE A C 1
ATOM 720 O O . ILE A 1 94 ? 3.773 -7.922 13.102 1 96.06 94 ILE A O 1
ATOM 724 N N . ALA A 1 95 ? 2.078 -8.562 11.875 1 96.38 95 ALA A N 1
ATOM 725 C CA . ALA A 1 95 ? 1.176 -8.734 13.016 1 96.38 95 ALA A CA 1
ATOM 726 C C . ALA A 1 95 ? 1.597 -9.914 13.883 1 96.38 95 ALA A C 1
ATOM 728 O O . ALA A 1 95 ? 1.336 -9.938 15.086 1 96.38 95 ALA A O 1
ATOM 729 N N . CYS A 1 96 ? 2.305 -10.891 13.312 1 97.44 96 CYS A N 1
ATOM 730 C CA . CYS A 1 96 ? 2.402 -12.172 14.008 1 97.44 96 CYS A CA 1
ATOM 731 C C . CYS A 1 96 ? 3.852 -12.5 14.344 1 97.44 96 CYS A C 1
ATOM 733 O O . CYS A 1 96 ? 4.121 -13.289 15.25 1 97.44 96 CYS A O 1
ATOM 735 N N . ALA A 1 97 ? 4.762 -11.977 13.578 1 96.38 97 ALA A N 1
ATOM 736 C CA . ALA A 1 97 ? 6.133 -12.477 13.68 1 96.38 97 ALA A CA 1
ATOM 737 C C . ALA A 1 97 ? 7.102 -11.352 14.031 1 96.38 97 ALA A C 1
ATOM 739 O O . ALA A 1 97 ? 6.711 -10.188 14.086 1 96.38 97 ALA A O 1
ATOM 740 N N . GLY A 1 98 ? 8.312 -11.656 14.359 1 93.75 98 GLY A N 1
ATOM 741 C CA . GLY A 1 98 ? 9.398 -10.773 14.742 1 93.75 98 GLY A CA 1
ATOM 742 C C . GLY A 1 98 ? 10.688 -11.508 15.055 1 93.75 98 GLY A C 1
ATOM 743 O O . GLY A 1 98 ? 10.836 -12.68 14.711 1 93.75 98 GLY A O 1
ATOM 744 N N . PRO A 1 99 ? 11.656 -10.758 15.641 1 92.56 99 PRO A N 1
ATOM 745 C CA . PRO A 1 99 ? 12.914 -11.414 16 1 92.56 99 PRO A CA 1
ATOM 746 C C . PRO A 1 99 ? 12.695 -12.664 16.859 1 92.56 99 PRO A C 1
ATOM 748 O O . PRO A 1 99 ? 11.805 -12.688 17.703 1 92.56 99 PRO A O 1
ATOM 751 N N . GLU A 1 100 ? 13.43 -13.695 16.578 1 94.81 100 GLU A N 1
ATOM 752 C CA . GLU A 1 100 ? 13.461 -14.945 17.328 1 94.81 100 GLU A CA 1
ATOM 753 C C . GLU A 1 100 ? 12.25 -15.812 17 1 94.81 100 GLU A C 1
ATOM 755 O O . GLU A 1 100 ? 11.898 -16.719 17.766 1 94.81 100 GLU A O 1
ATOM 760 N N . THR A 1 101 ? 11.555 -15.469 15.984 1 97.12 101 THR A N 1
ATOM 761 C CA . THR A 1 101 ? 10.477 -16.297 15.469 1 97.12 101 THR A CA 1
ATOM 762 C C . THR A 1 101 ? 10.766 -16.719 14.031 1 97.12 101 THR A C 1
ATOM 764 O O . THR A 1 101 ? 11.781 -16.328 13.453 1 97.12 101 THR A O 1
ATOM 767 N N . ASP A 1 102 ? 9.93 -17.594 13.516 1 98.38 102 ASP A N 1
ATOM 768 C CA . ASP A 1 102 ? 10.18 -18.016 12.141 1 98.38 102 ASP A CA 1
ATOM 769 C C . ASP A 1 102 ? 8.875 -18.109 11.352 1 98.38 102 ASP A C 1
ATOM 771 O O . ASP A 1 102 ? 7.789 -18.078 11.938 1 98.38 102 ASP A O 1
ATOM 775 N N . VAL A 1 103 ? 8.953 -18.047 10.062 1 98.75 103 VAL A N 1
ATOM 776 C CA . VAL A 1 103 ? 7.891 -18.219 9.078 1 98.75 103 VAL A CA 1
ATOM 777 C C . VAL A 1 103 ? 8.219 -19.391 8.156 1 98.75 103 VAL A C 1
ATOM 779 O O . VAL A 1 103 ? 9.289 -19.422 7.539 1 98.75 103 VAL A O 1
ATOM 782 N N . VAL A 1 104 ? 7.293 -20.375 8.078 1 98.94 104 VAL A N 1
ATOM 783 C CA . VAL A 1 104 ? 7.52 -21.547 7.25 1 98.94 104 VAL A CA 1
ATOM 784 C C . VAL A 1 104 ? 6.844 -21.375 5.895 1 98.94 104 VAL A C 1
ATOM 786 O O . VAL A 1 104 ? 5.68 -20.969 5.82 1 98.94 104 VAL A O 1
ATOM 789 N N . CYS A 1 105 ? 7.527 -21.625 4.824 1 98.56 105 CYS A N 1
ATOM 790 C CA . CYS A 1 105 ? 6.969 -21.531 3.479 1 98.56 105 CYS A CA 1
ATOM 791 C C . CYS A 1 105 ? 7.523 -22.641 2.592 1 98.56 105 CYS A C 1
ATOM 793 O O . CYS A 1 105 ? 8.625 -23.141 2.826 1 98.56 105 CYS A O 1
ATOM 795 N N . PRO A 1 106 ? 6.77 -23.109 1.625 1 98.5 106 PRO A N 1
ATOM 796 C CA . PRO A 1 106 ? 7.324 -24.031 0.628 1 98.5 106 PRO A CA 1
ATOM 797 C C . PRO A 1 106 ? 8.438 -23.391 -0.203 1 98.5 106 PRO A C 1
ATOM 799 O O . PRO A 1 106 ? 8.531 -22.156 -0.281 1 98.5 106 PRO A O 1
ATOM 802 N N . TRP A 1 107 ? 9.242 -24.281 -0.784 1 97.44 107 TRP A N 1
ATOM 803 C CA . TRP A 1 107 ? 10.305 -23.766 -1.643 1 97.44 107 TRP A CA 1
ATOM 804 C C . TRP A 1 107 ? 10.633 -24.75 -2.758 1 97.44 107 TRP A C 1
ATOM 806 O O . TRP A 1 107 ? 10.82 -25.938 -2.504 1 97.44 107 TRP A O 1
ATOM 816 N N . PRO A 1 108 ? 10.766 -24.297 -4.035 1 97.19 108 PRO A N 1
ATOM 817 C CA . PRO A 1 108 ? 10.531 -22.906 -4.453 1 97.19 108 PRO A CA 1
ATOM 818 C C . PRO A 1 108 ? 9.055 -22.531 -4.453 1 97.19 108 PRO A C 1
ATOM 820 O O . PRO A 1 108 ? 8.195 -23.375 -4.738 1 97.19 108 PRO A O 1
ATOM 823 N N . SER A 1 109 ? 8.805 -21.375 -4.008 1 97.88 109 SER A N 1
ATOM 824 C CA . SER A 1 109 ? 7.484 -20.75 -4.047 1 97.88 109 SER A CA 1
ATOM 825 C C . SER A 1 109 ? 7.582 -19.234 -4.223 1 97.88 109 SER A C 1
ATOM 827 O O . SER A 1 109 ? 8.531 -18.75 -4.844 1 97.88 109 SER A O 1
ATOM 829 N N . PHE A 1 110 ? 6.59 -18.562 -3.922 1 96.75 110 PHE A N 1
ATOM 830 C CA . PHE A 1 110 ? 6.543 -17.109 -4.086 1 96.75 110 PHE A CA 1
ATOM 831 C C . PHE A 1 110 ? 7.582 -16.422 -3.201 1 96.75 110 PHE A C 1
ATOM 833 O O . PHE A 1 110 ? 7.535 -16.547 -1.976 1 96.75 110 PHE A O 1
ATOM 840 N N . PRO A 1 111 ? 8.484 -15.656 -3.723 1 93.38 111 PRO A N 1
ATOM 841 C CA . PRO A 1 111 ? 9.633 -15.102 -2.99 1 93.38 111 PRO A CA 1
ATOM 842 C C . PRO A 1 111 ? 9.219 -14.094 -1.921 1 93.38 111 PRO A C 1
ATOM 844 O O . PRO A 1 111 ? 9.945 -13.891 -0.946 1 93.38 111 PRO A O 1
ATOM 847 N N . SER A 1 112 ? 8.078 -13.508 -2.041 1 94.62 112 SER A N 1
ATOM 848 C CA . SER A 1 112 ? 7.645 -12.453 -1.122 1 94.62 112 SER A CA 1
ATOM 849 C C . SER A 1 112 ? 7.402 -13.008 0.278 1 94.62 112 SER A C 1
ATOM 851 O O . SER A 1 112 ? 7.355 -12.258 1.252 1 94.62 112 SER A O 1
ATOM 853 N N . TYR A 1 113 ? 7.215 -14.336 0.444 1 97.38 113 TYR A N 1
ATOM 854 C CA . TYR A 1 113 ? 7.055 -14.922 1.771 1 97.38 113 TYR A CA 1
ATOM 855 C C . TYR A 1 113 ? 8.312 -14.727 2.609 1 97.38 113 TYR A C 1
ATOM 857 O O . TYR A 1 113 ? 8.234 -14.258 3.75 1 97.38 113 TYR A O 1
ATOM 865 N N . GLU A 1 114 ? 9.445 -15.047 1.975 1 95.56 114 GLU A N 1
ATOM 866 C CA . GLU A 1 114 ? 10.719 -14.883 2.666 1 95.56 114 GLU A CA 1
ATOM 867 C C . GLU A 1 114 ? 11.023 -13.414 2.916 1 95.56 114 GLU A C 1
ATOM 869 O O . GLU A 1 114 ? 11.531 -13.047 3.98 1 95.56 114 GLU A O 1
ATOM 874 N N . HIS A 1 115 ? 10.727 -12.633 1.953 1 93.81 115 HIS A N 1
ATOM 875 C CA . HIS A 1 115 ? 10.953 -11.203 2.104 1 93.81 115 HIS A CA 1
ATOM 876 C C . HIS A 1 115 ? 10.172 -10.641 3.289 1 93.81 115 HIS A C 1
ATOM 878 O O . HIS A 1 115 ? 10.703 -9.867 4.082 1 93.81 115 HIS A O 1
ATOM 884 N N . ALA A 1 116 ? 8.914 -11.039 3.387 1 95.25 116 ALA A N 1
ATOM 885 C CA . ALA A 1 116 ? 8.062 -10.57 4.484 1 95.25 116 ALA A CA 1
ATOM 886 C C . ALA A 1 116 ? 8.633 -11.008 5.832 1 95.25 116 ALA A C 1
ATOM 888 O O . ALA A 1 116 ? 8.609 -10.234 6.801 1 95.25 116 ALA A O 1
ATOM 889 N N . ALA A 1 117 ? 9.148 -12.234 5.895 1 95.88 117 ALA A N 1
ATOM 890 C CA . ALA A 1 117 ? 9.758 -12.719 7.129 1 95.88 117 ALA A CA 1
ATOM 891 C C . ALA A 1 117 ? 10.984 -11.883 7.504 1 95.88 117 ALA A C 1
ATOM 893 O O . ALA A 1 117 ? 11.094 -11.422 8.641 1 95.88 117 ALA A O 1
ATOM 894 N N . GLN A 1 118 ? 11.805 -11.617 6.543 1 93.5 118 GLN A N 1
ATOM 895 C CA . GLN A 1 118 ? 13.047 -10.883 6.773 1 93.5 118 GLN A CA 1
ATOM 896 C C . GLN A 1 118 ? 12.766 -9.43 7.152 1 93.5 118 GLN A C 1
ATOM 898 O O . GLN A 1 118 ? 13.508 -8.836 7.938 1 93.5 118 GLN A O 1
ATOM 903 N N . LEU A 1 119 ? 11.742 -8.953 6.66 1 92.19 119 LEU A N 1
ATOM 904 C CA . LEU A 1 119 ? 11.336 -7.57 6.906 1 92.19 119 LEU A CA 1
ATOM 905 C C . LEU A 1 119 ? 11.18 -7.305 8.398 1 92.19 119 LEU A C 1
ATOM 907 O O . LEU A 1 119 ? 11.492 -6.211 8.875 1 92.19 119 LEU A O 1
ATOM 911 N N . VAL A 1 120 ? 10.719 -8.312 9.109 1 92.56 120 VAL A N 1
ATOM 912 C CA . VAL A 1 120 ? 10.414 -8.094 10.523 1 92.56 120 VAL A CA 1
ATOM 913 C C . VAL A 1 120 ? 11.469 -8.781 11.391 1 92.56 120 VAL A C 1
ATOM 915 O O . VAL A 1 120 ? 11.305 -8.891 12.609 1 92.56 120 VAL A O 1
ATOM 918 N N . GLY A 1 121 ? 12.492 -9.312 10.742 1 91.88 121 GLY A N 1
ATOM 919 C CA . GLY A 1 121 ? 13.578 -9.938 11.477 1 91.88 121 GLY A CA 1
ATOM 920 C C . GLY A 1 121 ? 13.312 -11.398 11.805 1 91.88 121 GLY A C 1
ATOM 921 O O . GLY A 1 121 ? 14.047 -12.008 12.586 1 91.88 121 GLY A O 1
ATOM 922 N N . ALA A 1 122 ? 12.242 -11.992 11.289 1 95.25 122 ALA A N 1
ATOM 923 C CA . ALA A 1 122 ? 11.961 -13.422 11.453 1 95.25 122 ALA A CA 1
ATOM 924 C C . ALA A 1 122 ? 12.797 -14.258 10.492 1 95.25 122 ALA A C 1
ATOM 926 O O . ALA A 1 122 ? 13.328 -13.742 9.508 1 95.25 122 ALA A O 1
ATOM 927 N N . THR A 1 123 ? 12.961 -15.492 10.812 1 97.19 123 THR A N 1
ATOM 928 C CA . THR A 1 123 ? 13.734 -16.406 9.984 1 97.19 123 THR A CA 1
ATOM 929 C C . THR A 1 123 ? 12.82 -17.188 9.031 1 97.19 123 THR A C 1
ATOM 931 O O . THR A 1 123 ? 11.906 -17.875 9.477 1 97.19 123 THR A O 1
ATOM 934 N N . PRO A 1 124 ? 13.039 -17.047 7.785 1 97.75 124 PRO A N 1
ATOM 935 C CA . PRO A 1 124 ? 12.297 -17.906 6.871 1 97.75 124 PRO A CA 1
ATOM 936 C C . PRO A 1 124 ? 12.773 -19.359 6.906 1 97.75 124 PRO A C 1
ATOM 938 O O . PRO A 1 124 ? 13.984 -19.609 6.887 1 97.75 124 PRO A O 1
ATOM 941 N N . ILE A 1 125 ? 11.883 -20.281 7.043 1 98.81 125 ILE A N 1
ATOM 942 C CA . ILE A 1 125 ? 12.164 -21.719 7 1 98.81 125 ILE A CA 1
ATOM 943 C C . ILE A 1 125 ? 11.57 -22.312 5.723 1 98.81 125 ILE A C 1
ATOM 945 O O . ILE A 1 125 ? 10.352 -22.328 5.539 1 98.81 125 ILE A O 1
ATOM 949 N N . ARG A 1 126 ? 12.422 -22.875 4.895 1 98.5 126 ARG A N 1
ATOM 950 C CA . ARG A 1 126 ? 12.023 -23.438 3.609 1 98.5 126 ARG A CA 1
ATOM 951 C C . ARG A 1 126 ? 11.695 -24.922 3.746 1 98.5 126 ARG A C 1
ATOM 953 O O . ARG A 1 126 ? 12.484 -25.688 4.301 1 98.5 126 ARG A O 1
ATOM 960 N N . ALA A 1 127 ? 10.562 -25.266 3.312 1 98.81 127 ALA A N 1
ATOM 961 C CA . ALA A 1 127 ? 10.211 -26.688 3.158 1 98.81 127 ALA A CA 1
ATOM 962 C C . ALA A 1 127 ? 10.234 -27.094 1.689 1 98.81 127 ALA A C 1
ATOM 964 O O . ALA A 1 127 ? 9.484 -26.547 0.873 1 98.81 127 ALA A O 1
ATOM 965 N N . ALA A 1 128 ? 11.031 -28.094 1.367 1 98.56 128 ALA A N 1
ATOM 966 C CA . ALA A 1 128 ? 11.203 -28.516 -0.02 1 98.56 128 ALA A CA 1
ATOM 967 C C . ALA A 1 128 ? 9.906 -29.109 -0.578 1 98.56 128 ALA A C 1
ATOM 969 O O . ALA A 1 128 ? 9.156 -29.766 0.144 1 98.56 128 ALA A O 1
ATOM 970 N N . LEU A 1 129 ? 9.664 -28.875 -1.82 1 98.62 129 LEU A N 1
ATOM 971 C CA . LEU A 1 129 ? 8.547 -29.5 -2.531 1 98.62 129 LEU A CA 1
ATOM 972 C C . LEU A 1 129 ? 8.781 -30.984 -2.721 1 98.62 129 LEU A C 1
ATOM 974 O O . LEU A 1 129 ? 9.898 -31.484 -2.51 1 98.62 129 LEU A O 1
ATOM 978 N N . THR A 1 130 ? 7.723 -31.734 -3.094 1 98.5 130 THR A N 1
ATOM 979 C CA . THR A 1 130 ? 7.855 -33.125 -3.48 1 98.5 130 THR A CA 1
ATOM 980 C C . THR A 1 130 ? 8.555 -33.25 -4.832 1 98.5 130 THR A C 1
ATOM 982 O O . THR A 1 130 ? 8.805 -32.25 -5.5 1 98.5 130 THR A O 1
ATOM 985 N N . SER A 1 131 ? 8.805 -34.438 -5.258 1 97.44 131 SER A N 1
ATOM 986 C CA . SER A 1 131 ? 9.445 -34.688 -6.547 1 97.44 131 SER A CA 1
ATOM 987 C C . SER A 1 131 ? 8.516 -34.312 -7.699 1 97.44 131 SER A C 1
ATOM 989 O O . SER A 1 131 ? 8.969 -34.094 -8.82 1 97.44 131 SER A O 1
ATOM 991 N N . GLU A 1 132 ? 7.262 -34.219 -7.41 1 97.62 132 GLU A N 1
ATOM 992 C CA . GLU A 1 132 ? 6.273 -33.844 -8.414 1 97.62 132 GLU A CA 1
ATOM 993 C C . GLU A 1 132 ? 5.992 -32.344 -8.367 1 97.62 132 GLU A C 1
ATOM 995 O O . GLU A 1 132 ? 5.02 -31.859 -8.961 1 97.62 132 GLU A O 1
ATOM 1000 N N . TYR A 1 133 ? 6.809 -31.562 -7.633 1 98.25 133 TYR A N 1
ATOM 1001 C CA . TYR A 1 133 ? 6.762 -30.109 -7.535 1 98.25 133 TYR A CA 1
ATOM 1002 C C . TYR A 1 133 ? 5.492 -29.656 -6.828 1 98.25 133 TYR A C 1
ATOM 1004 O O . TYR A 1 133 ? 4.953 -28.578 -7.133 1 98.25 133 TYR A O 1
ATOM 1012 N N . ARG A 1 134 ? 4.973 -30.516 -5.91 1 98.62 134 ARG A N 1
ATOM 1013 C CA . ARG A 1 134 ? 3.842 -30.172 -5.059 1 98.62 134 ARG A CA 1
ATOM 1014 C C . ARG A 1 134 ? 4.312 -29.75 -3.67 1 98.62 134 ARG A C 1
ATOM 1016 O O . ARG A 1 134 ? 5.422 -30.078 -3.258 1 98.62 134 ARG A O 1
ATOM 1023 N N . LEU A 1 135 ? 3.455 -28.922 -3.012 1 98.88 135 LEU A N 1
ATOM 1024 C CA . LEU A 1 135 ? 3.748 -28.703 -1.602 1 98.88 135 LEU A CA 1
ATOM 1025 C C . LEU A 1 135 ? 3.826 -30.016 -0.839 1 98.88 135 LEU A C 1
ATOM 1027 O O . LEU A 1 135 ? 2.969 -30.891 -1.008 1 98.88 135 LEU A O 1
ATOM 1031 N N . ASP A 1 136 ? 4.883 -30.219 -0.089 1 98.81 136 ASP A N 1
ATOM 1032 C CA . ASP A 1 136 ? 4.996 -31.344 0.832 1 98.81 136 ASP A CA 1
ATOM 1033 C C . ASP A 1 136 ? 4.477 -30.969 2.219 1 98.81 136 ASP A C 1
ATOM 1035 O O . ASP A 1 136 ? 5.234 -30.484 3.062 1 98.81 136 ASP A O 1
ATOM 1039 N N . LEU A 1 137 ? 3.209 -31.234 2.465 1 98.81 137 LEU A N 1
ATOM 1040 C CA . LEU A 1 137 ? 2.545 -30.797 3.691 1 98.81 137 LEU A CA 1
ATOM 1041 C C . LEU A 1 137 ? 3.16 -31.484 4.91 1 98.81 137 LEU A C 1
ATOM 1043 O O . LEU A 1 137 ? 3.188 -30.906 6 1 98.81 137 LEU A O 1
ATOM 1047 N N . ASN A 1 138 ? 3.658 -32.719 4.723 1 98.38 138 ASN A N 1
ATOM 1048 C CA . ASN A 1 138 ? 4.336 -33.375 5.824 1 98.38 138 ASN A CA 1
ATOM 1049 C C . ASN A 1 138 ? 5.629 -32.688 6.207 1 98.38 138 ASN A C 1
ATOM 1051 O O . ASN A 1 138 ? 5.926 -32.5 7.391 1 98.38 138 ASN A O 1
ATOM 1055 N N . ARG A 1 139 ? 6.406 -32.281 5.207 1 98.62 139 ARG A N 1
ATOM 1056 C CA . ARG A 1 139 ? 7.641 -31.547 5.469 1 98.62 139 ARG A CA 1
ATOM 1057 C C . ARG A 1 139 ? 7.344 -30.203 6.121 1 98.62 139 ARG A C 1
ATOM 1059 O O . ARG A 1 139 ? 8.086 -29.766 7 1 98.62 139 ARG A O 1
ATOM 1066 N N . ILE A 1 140 ? 6.289 -29.578 5.68 1 98.88 140 ILE A N 1
ATOM 1067 C CA . ILE A 1 140 ? 5.895 -28.297 6.254 1 98.88 140 ILE A CA 1
ATOM 1068 C C . ILE A 1 140 ? 5.496 -28.5 7.715 1 98.88 140 ILE A C 1
ATOM 1070 O O . ILE A 1 140 ? 5.934 -27.75 8.586 1 98.88 140 ILE A O 1
ATOM 1074 N N . ALA A 1 141 ? 4.711 -29.5 7.969 1 98.69 141 ALA A N 1
ATOM 1075 C CA . ALA A 1 141 ? 4.301 -29.781 9.336 1 98.69 141 ALA A CA 1
ATOM 1076 C C . ALA A 1 141 ? 5.508 -30.062 10.227 1 98.69 141 ALA A C 1
ATOM 1078 O O . ALA A 1 141 ? 5.562 -29.625 11.375 1 98.69 141 ALA A O 1
ATOM 1079 N N . ALA A 1 142 ? 6.449 -30.781 9.695 1 98.44 142 ALA A N 1
ATOM 1080 C CA . ALA A 1 142 ? 7.633 -31.188 10.445 1 98.44 142 ALA A CA 1
ATOM 1081 C C . ALA A 1 142 ? 8.516 -29.969 10.766 1 98.44 142 ALA A C 1
ATOM 1083 O O . ALA A 1 142 ? 9.297 -30.016 11.719 1 98.44 142 ALA A O 1
ATOM 1084 N N . ALA A 1 143 ? 8.391 -28.891 10.008 1 98.69 143 ALA A N 1
ATOM 1085 C CA . ALA A 1 143 ? 9.219 -27.703 10.18 1 98.69 143 ALA A CA 1
ATOM 1086 C C . ALA A 1 143 ? 8.641 -26.797 11.258 1 98.69 143 ALA A C 1
ATOM 1088 O O . ALA A 1 143 ? 9.32 -25.875 11.727 1 98.69 143 ALA A O 1
ATOM 1089 N N . ILE A 1 144 ? 7.414 -27.016 11.703 1 98.62 144 ILE A N 1
ATOM 1090 C CA . ILE A 1 144 ? 6.727 -26.156 12.664 1 98.62 144 ILE A CA 1
ATOM 1091 C C . ILE A 1 144 ? 7.281 -26.406 14.062 1 98.62 144 ILE A C 1
ATOM 1093 O O . ILE A 1 144 ? 7.438 -27.562 14.477 1 98.62 144 ILE A O 1
ATOM 1097 N N . THR A 1 145 ? 7.652 -25.391 14.75 1 98.25 145 THR A N 1
ATOM 1098 C CA . THR A 1 145 ? 8.117 -25.406 16.141 1 98.25 145 THR A CA 1
ATOM 1099 C C . THR A 1 145 ? 7.371 -24.375 16.969 1 98.25 145 THR A C 1
ATOM 1101 O O . THR A 1 145 ? 6.438 -23.734 16.484 1 98.25 145 THR A O 1
ATOM 1104 N N . ASP A 1 146 ? 7.832 -24.203 18.219 1 97.56 146 ASP A N 1
ATOM 1105 C CA . ASP A 1 146 ? 7.234 -23.203 19.094 1 97.56 146 ASP A CA 1
ATOM 1106 C C . ASP A 1 146 ? 7.559 -21.781 18.609 1 97.56 146 ASP A C 1
ATOM 1108 O O . ASP A 1 146 ? 6.871 -20.828 18.969 1 97.56 146 ASP A O 1
ATOM 1112 N N . ARG A 1 147 ? 8.555 -21.641 17.766 1 97.94 147 ARG A N 1
ATOM 1113 C CA . ARG A 1 147 ? 8.977 -20.344 17.25 1 97.94 147 ARG A CA 1
ATOM 1114 C C . ARG A 1 147 ? 8.172 -19.953 16.016 1 97.94 147 ARG A C 1
ATOM 1116 O O . ARG A 1 147 ? 8.211 -18.797 15.586 1 97.94 147 ARG A O 1
ATOM 1123 N N . THR A 1 148 ? 7.449 -20.922 15.406 1 98.75 148 THR A N 1
ATOM 1124 C CA . THR A 1 148 ? 6.73 -20.656 14.164 1 98.75 148 THR A CA 1
ATOM 1125 C C . THR A 1 148 ? 5.52 -19.766 14.414 1 98.75 148 THR A C 1
ATOM 1127 O O . THR A 1 148 ? 4.742 -20.016 15.344 1 98.75 148 THR A O 1
ATOM 1130 N N . ARG A 1 149 ? 5.383 -18.734 13.578 1 98.5 149 ARG A N 1
ATOM 1131 C CA . ARG A 1 149 ? 4.293 -17.781 13.781 1 98.5 149 ARG A CA 1
ATOM 1132 C C . ARG A 1 149 ? 3.346 -17.766 12.586 1 98.5 149 ARG A C 1
ATOM 1134 O O . ARG A 1 149 ? 2.164 -17.453 12.727 1 98.5 149 ARG A O 1
ATOM 1141 N N . VAL A 1 150 ? 3.844 -18.047 11.414 1 98.88 150 VAL A N 1
ATOM 1142 C CA . VAL A 1 150 ? 3.047 -18.062 10.195 1 98.88 150 VAL A CA 1
ATOM 1143 C C . VAL A 1 150 ? 3.504 -19.203 9.289 1 98.88 150 VAL A C 1
ATOM 1145 O O . VAL A 1 150 ? 4.703 -19.484 9.18 1 98.88 150 VAL A O 1
ATOM 1148 N N . VAL A 1 151 ? 2.602 -19.906 8.719 1 98.94 151 VAL A N 1
ATOM 1149 C CA . VAL A 1 151 ? 2.85 -20.859 7.648 1 98.94 151 VAL A CA 1
ATOM 1150 C C . VAL A 1 151 ? 2.168 -20.391 6.363 1 98.94 151 VAL A C 1
ATOM 1152 O O . VAL A 1 151 ? 0.974 -20.078 6.367 1 98.94 151 VAL A O 1
ATOM 1155 N N . PHE A 1 152 ? 2.912 -20.297 5.293 1 98.94 152 PHE A N 1
ATOM 1156 C CA . PHE A 1 152 ? 2.352 -19.984 3.984 1 98.94 152 PHE A CA 1
ATOM 1157 C C . PHE A 1 152 ? 2.152 -21.25 3.156 1 98.94 152 PHE A C 1
ATOM 1159 O O . PHE A 1 152 ? 3.053 -22.078 3.062 1 98.94 152 PHE A O 1
ATOM 1166 N N . LEU A 1 153 ? 1.004 -21.406 2.609 1 98.94 153 LEU A N 1
ATOM 1167 C CA . LEU A 1 153 ? 0.674 -22.422 1.621 1 98.94 153 LEU A CA 1
ATOM 1168 C C . LEU A 1 153 ? 0.182 -21.781 0.326 1 98.94 153 LEU A C 1
ATOM 1170 O O . LEU A 1 153 ? -0.927 -21.25 0.276 1 98.94 153 LEU A O 1
ATOM 1174 N N . CYS A 1 154 ? 0.989 -21.797 -0.664 1 98.69 154 CYS A N 1
ATOM 1175 C CA . CYS A 1 154 ? 0.625 -21.266 -1.975 1 98.69 154 CYS A CA 1
ATOM 1176 C C . CYS A 1 154 ? -0.089 -22.328 -2.809 1 98.69 154 CYS A C 1
ATOM 1178 O O . CYS A 1 154 ? 0.531 -23.281 -3.258 1 98.69 154 CYS A O 1
ATOM 1180 N N . LEU A 1 155 ? -1.377 -22.188 -3.023 1 98.62 155 LEU A N 1
ATOM 1181 C CA . LEU A 1 155 ? -2.184 -23.219 -3.666 1 98.62 155 LEU A CA 1
ATOM 1182 C C . LEU A 1 155 ? -3.137 -22.609 -4.688 1 98.62 155 LEU A C 1
ATOM 1184 O O . LEU A 1 155 ? -4.23 -22.156 -4.336 1 98.62 155 LEU A O 1
ATOM 1188 N N . PRO A 1 156 ? -2.82 -22.688 -6.027 1 98.69 156 PRO A N 1
ATOM 1189 C CA . PRO A 1 156 ? -1.691 -23.344 -6.684 1 98.69 156 PRO A CA 1
ATOM 1190 C C . PRO A 1 156 ? -0.359 -22.641 -6.418 1 98.69 156 PRO A C 1
ATOM 1192 O O . PRO A 1 156 ? -0.322 -21.422 -6.25 1 98.69 156 PRO A O 1
ATOM 1195 N N . ASN A 1 157 ? 0.67 -23.469 -6.457 1 98.88 157 ASN A N 1
ATOM 1196 C CA . ASN A 1 157 ? 1.987 -22.969 -6.074 1 98.88 157 ASN A CA 1
ATOM 1197 C C . ASN A 1 157 ? 2.635 -22.172 -7.207 1 98.88 157 ASN A C 1
ATOM 1199 O O . ASN A 1 157 ? 2.654 -22.625 -8.352 1 98.88 157 ASN A O 1
ATOM 1203 N N . ASN A 1 158 ? 2.965 -20.969 -7.004 1 98.44 158 ASN A N 1
ATOM 1204 C CA . ASN A 1 158 ? 3.883 -20.203 -7.84 1 98.44 158 ASN A CA 1
ATOM 1205 C C . ASN A 1 158 ? 5.34 -20.484 -7.473 1 98.44 158 ASN A C 1
ATOM 1207 O O . ASN A 1 158 ? 5.773 -20.172 -6.359 1 98.44 158 ASN A O 1
ATOM 1211 N N . PRO A 1 159 ? 6.055 -21.188 -8.305 1 98.25 159 PRO A N 1
ATOM 1212 C CA . PRO A 1 159 ? 5.938 -21.078 -9.758 1 98.25 159 PRO A CA 1
ATOM 1213 C C . PRO A 1 159 ? 5.5 -22.391 -10.414 1 98.25 159 PRO A C 1
ATOM 1215 O O . PRO A 1 159 ? 5.484 -22.484 -11.641 1 98.25 159 PRO A O 1
ATOM 1218 N N . THR A 1 160 ? 5.121 -23.391 -9.656 1 98.75 160 THR A N 1
ATOM 1219 C CA . THR A 1 160 ? 5.074 -24.719 -10.25 1 98.75 160 THR A CA 1
ATOM 1220 C C . THR A 1 160 ? 3.682 -25.016 -10.789 1 98.75 160 THR A C 1
ATOM 1222 O O . THR A 1 160 ? 3.502 -25.969 -11.547 1 98.75 160 THR A O 1
ATOM 1225 N N . GLY A 1 161 ? 2.697 -24.234 -10.312 1 98.81 161 GLY A N 1
ATOM 1226 C CA . GLY A 1 161 ? 1.339 -24.391 -10.805 1 98.81 161 GLY A CA 1
ATOM 1227 C C . GLY A 1 161 ? 0.607 -25.562 -10.188 1 98.81 161 GLY A C 1
ATOM 1228 O O . GLY A 1 161 ? -0.562 -25.812 -10.5 1 98.81 161 GLY A O 1
ATOM 1229 N N . THR A 1 162 ? 1.234 -26.297 -9.273 1 98.75 162 THR A N 1
ATOM 1230 C CA . THR A 1 162 ? 0.653 -27.5 -8.672 1 98.75 162 THR A CA 1
ATOM 1231 C C . THR A 1 162 ? -0.175 -27.141 -7.441 1 98.75 162 THR A C 1
ATOM 1233 O O . THR A 1 162 ? -0.077 -26.031 -6.922 1 98.75 162 THR A O 1
ATOM 1236 N N . THR A 1 163 ? -1.045 -28.047 -7.105 1 98.62 163 THR A N 1
ATOM 1237 C CA . THR A 1 163 ? -1.84 -27.922 -5.887 1 98.62 163 THR A CA 1
ATOM 1238 C C . THR A 1 163 ? -1.868 -29.25 -5.121 1 98.62 163 THR A C 1
ATOM 1240 O O . THR A 1 163 ? -1.078 -30.156 -5.402 1 98.62 163 THR A O 1
ATOM 1243 N N . VAL A 1 164 ? -2.537 -29.328 -4.008 1 98.69 164 VAL A N 1
ATOM 1244 C CA . VAL A 1 164 ? -2.738 -30.547 -3.217 1 98.69 164 VAL A CA 1
ATOM 1245 C C . VAL A 1 164 ? -4.227 -30.859 -3.131 1 98.69 164 VAL A C 1
ATOM 1247 O O . VAL A 1 164 ? -5.066 -30.047 -3.52 1 98.69 164 VAL A O 1
ATOM 1250 N N . ASP A 1 165 ? -4.484 -32.031 -2.664 1 98.38 165 ASP A N 1
ATOM 1251 C CA . ASP A 1 165 ? -5.875 -32.438 -2.441 1 98.38 165 ASP A CA 1
ATOM 1252 C C . ASP A 1 165 ? -6.461 -31.703 -1.233 1 98.38 165 ASP A C 1
ATOM 1254 O O . ASP A 1 165 ? -5.766 -31.484 -0.239 1 98.38 165 ASP A O 1
ATOM 1258 N N . HIS A 1 166 ? -7.77 -31.422 -1.323 1 98.56 166 HIS A N 1
ATOM 1259 C CA . HIS A 1 166 ? -8.43 -30.734 -0.22 1 98.56 166 HIS A CA 1
ATOM 1260 C C . HIS A 1 166 ? -8.336 -31.547 1.068 1 98.56 166 HIS A C 1
ATOM 1262 O O . HIS A 1 166 ? -8.133 -30.984 2.148 1 98.56 166 HIS A O 1
ATOM 1268 N N . ALA A 1 167 ? -8.492 -32.812 0.935 1 98.31 167 ALA A N 1
ATOM 1269 C CA . ALA A 1 167 ? -8.43 -33.656 2.119 1 98.31 167 ALA A CA 1
ATOM 1270 C C . ALA A 1 167 ? -7.074 -33.562 2.803 1 98.31 167 ALA A C 1
ATOM 1272 O O . ALA A 1 167 ? -6.988 -33.562 4.031 1 98.31 167 ALA A O 1
ATOM 1273 N N . ALA A 1 168 ? -6.07 -33.5 2.027 1 98.56 168 ALA A N 1
ATOM 1274 C CA . ALA A 1 168 ? -4.723 -33.344 2.574 1 98.56 168 ALA A CA 1
ATOM 1275 C C . ALA A 1 168 ? -4.562 -32 3.283 1 98.56 168 ALA A C 1
ATOM 1277 O O . ALA A 1 168 ? -3.945 -31.938 4.348 1 98.56 168 ALA A O 1
ATOM 1278 N N . LEU A 1 169 ? -5.086 -30.938 2.717 1 98.69 169 LEU A N 1
ATOM 1279 C CA . LEU A 1 169 ? -5.043 -29.609 3.33 1 98.69 169 LEU A CA 1
ATOM 1280 C C . LEU A 1 169 ? -5.793 -29.609 4.656 1 98.69 169 LEU A C 1
ATOM 1282 O O . LEU A 1 169 ? -5.305 -29.047 5.645 1 98.69 169 LEU A O 1
ATOM 1286 N N . GLU A 1 170 ? -6.938 -30.203 4.656 1 98.38 170 GLU A N 1
ATOM 1287 C CA . GLU A 1 170 ? -7.738 -30.281 5.875 1 98.38 170 GLU A CA 1
ATOM 1288 C C . GLU A 1 170 ? -6.996 -31.031 6.977 1 98.38 170 GLU A C 1
ATOM 1290 O O . GLU A 1 170 ? -6.953 -30.578 8.125 1 98.38 170 GLU A O 1
ATOM 1295 N N . SER A 1 171 ? -6.488 -32.156 6.609 1 98.38 171 SER A N 1
ATOM 1296 C CA . SER A 1 171 ? -5.711 -32.969 7.559 1 98.38 171 SER A CA 1
ATOM 1297 C C . SER A 1 171 ? -4.523 -32.156 8.094 1 98.38 171 SER A C 1
ATOM 1299 O O . SER A 1 171 ? -4.184 -32.281 9.273 1 98.38 171 SER A O 1
ATOM 1301 N N . PHE A 1 172 ? -3.891 -31.453 7.309 1 98.75 172 PHE A N 1
ATOM 1302 C CA . PHE A 1 172 ? -2.775 -30.609 7.715 1 98.75 172 PHE A CA 1
ATOM 1303 C C . PHE A 1 172 ? -3.211 -29.609 8.781 1 98.75 172 PHE A C 1
ATOM 1305 O O . PHE A 1 172 ? -2.57 -29.484 9.828 1 98.75 172 PHE A O 1
ATOM 1312 N N . LEU A 1 173 ? -4.332 -28.859 8.477 1 98.62 173 LEU A N 1
ATOM 1313 C CA . LEU A 1 173 ? -4.816 -27.859 9.422 1 98.62 173 LEU A CA 1
ATOM 1314 C C . LEU A 1 173 ? -5.203 -28.5 10.742 1 98.62 173 LEU A C 1
ATOM 1316 O O . LEU A 1 173 ? -5.055 -27.891 11.805 1 98.62 173 LEU A O 1
ATOM 1320 N N . GLU A 1 174 ? -5.645 -29.734 10.703 1 98.12 174 GLU A N 1
ATOM 1321 C CA . GLU A 1 174 ? -5.984 -30.453 11.914 1 98.12 174 GLU A CA 1
ATOM 1322 C C . GLU A 1 174 ? -4.738 -30.812 12.719 1 98.12 174 GLU A C 1
ATOM 1324 O O . GLU A 1 174 ? -4.805 -31 13.938 1 98.12 174 GLU A O 1
ATOM 1329 N N . SER A 1 175 ? -3.654 -30.875 12.047 1 98 175 SER A N 1
ATOM 1330 C CA . SER A 1 175 ? -2.443 -31.406 12.68 1 98 175 SER A CA 1
ATOM 1331 C C . SER A 1 175 ? -1.612 -30.281 13.289 1 98 175 SER A C 1
ATOM 1333 O O . SER A 1 175 ? -0.708 -30.531 14.086 1 98 175 SER A O 1
ATOM 1335 N N . VAL A 1 176 ? -1.805 -29.031 12.914 1 97.81 176 VAL A N 1
ATOM 1336 C CA . VAL A 1 176 ? -0.958 -27.938 13.383 1 97.81 176 VAL A CA 1
ATOM 1337 C C . VAL A 1 176 ? -1.605 -27.266 14.594 1 97.81 176 VAL A C 1
ATOM 1339 O O . VAL A 1 17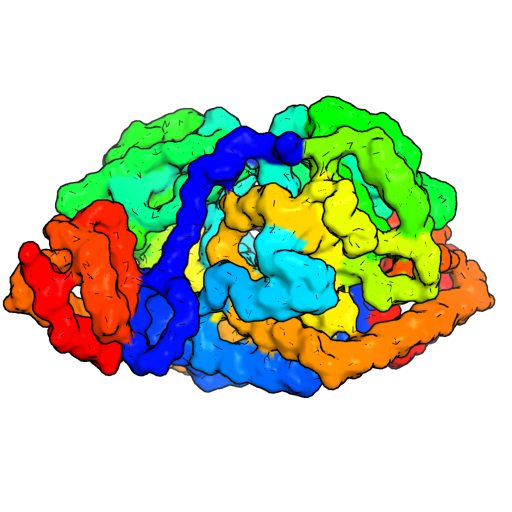6 ? -2.807 -27.422 14.828 1 97.81 176 VAL A O 1
ATOM 1342 N N . PRO A 1 177 ? -0.826 -26.484 15.414 1 97.88 177 PRO A N 1
ATOM 1343 C CA . PRO A 1 177 ? -1.399 -25.781 16.562 1 97.88 177 PRO A CA 1
ATOM 1344 C C . PRO A 1 177 ? -2.543 -24.844 16.172 1 97.88 177 PRO A C 1
ATOM 1346 O O . PRO A 1 177 ? -2.469 -24.172 15.141 1 97.88 177 PRO A O 1
ATOM 1349 N N . GLU A 1 178 ? -3.516 -24.75 17 1 97 178 GLU A N 1
ATOM 1350 C CA . GLU A 1 178 ? -4.73 -24 16.688 1 97 178 GLU A CA 1
ATOM 1351 C C . GLU A 1 178 ? -4.477 -22.5 16.719 1 97 178 GLU A C 1
ATOM 1353 O O . GLU A 1 178 ? -5.277 -21.719 16.203 1 97 178 GLU A O 1
ATOM 1358 N N . ASP A 1 179 ? -3.455 -22.109 17.328 1 97.44 179 ASP A N 1
ATOM 1359 C CA . ASP A 1 179 ? -3.174 -20.688 17.453 1 97.44 179 ASP A CA 1
ATOM 1360 C C . ASP A 1 179 ? -2.164 -20.234 16.391 1 97.44 179 ASP A C 1
ATOM 1362 O O . ASP A 1 179 ? -1.738 -19.078 16.391 1 97.44 179 ASP A O 1
ATOM 1366 N N . LEU A 1 180 ? -1.734 -21.172 15.516 1 98.5 180 LEU A N 1
ATOM 1367 C CA . LEU A 1 180 ? -0.779 -20.875 14.453 1 98.5 180 LEU A CA 1
ATOM 1368 C C . LEU A 1 180 ? -1.496 -20.406 13.195 1 98.5 180 LEU A C 1
ATOM 1370 O O . LEU A 1 180 ? -2.338 -21.125 12.648 1 98.5 180 LEU A O 1
ATOM 1374 N N . VAL A 1 181 ? -1.178 -19.188 12.727 1 98.69 181 VAL A N 1
ATOM 1375 C CA . VAL A 1 181 ? -1.794 -18.656 11.516 1 98.69 181 VAL A CA 1
ATOM 1376 C C . VAL A 1 181 ? -1.312 -19.469 10.305 1 98.69 181 VAL A C 1
ATOM 1378 O O . VAL A 1 181 ? -0.107 -19.594 10.086 1 98.69 181 VAL A O 1
ATOM 1381 N N . VAL A 1 182 ? -2.201 -20.047 9.57 1 98.88 182 VAL A N 1
ATOM 1382 C CA . VAL A 1 182 ? -1.921 -20.734 8.32 1 98.88 182 VAL A CA 1
ATOM 1383 C C . VAL A 1 182 ? -2.549 -19.969 7.156 1 98.88 182 VAL A C 1
ATOM 1385 O O . VAL A 1 182 ? -3.773 -19.859 7.062 1 98.88 182 VAL A O 1
ATOM 1388 N N . VAL A 1 183 ? -1.712 -19.453 6.301 1 98.94 183 VAL A N 1
ATOM 1389 C CA . VAL A 1 183 ? -2.17 -18.672 5.156 1 98.94 183 VAL A CA 1
ATOM 1390 C C . VAL A 1 183 ? -2.297 -19.578 3.934 1 98.94 183 VAL A C 1
ATOM 1392 O O . VAL A 1 183 ? -1.323 -20.203 3.514 1 98.94 183 VAL A O 1
ATOM 1395 N N . VAL A 1 184 ? -3.441 -19.672 3.428 1 98.88 184 VAL A N 1
ATOM 1396 C CA . VAL A 1 184 ? -3.678 -20.312 2.141 1 98.88 184 VAL A CA 1
ATOM 1397 C C . VAL A 1 184 ? -3.762 -19.25 1.042 1 98.88 184 VAL A C 1
ATOM 1399 O O . VAL A 1 184 ? -4.785 -18.578 0.897 1 98.88 184 VAL A O 1
ATOM 1402 N N . ASP A 1 185 ? -2.676 -19.078 0.341 1 98.81 185 ASP A N 1
ATOM 1403 C CA . ASP A 1 185 ? -2.588 -18.125 -0.75 1 98.81 185 ASP A CA 1
ATOM 1404 C C . ASP A 1 185 ? -3.248 -18.656 -2.018 1 98.81 185 ASP A C 1
ATOM 1406 O O . ASP A 1 185 ? -2.676 -19.5 -2.707 1 98.81 185 ASP A O 1
ATOM 1410 N N . GLU A 1 186 ? -4.375 -18.094 -2.336 1 98.69 186 GLU A N 1
ATOM 1411 C CA . GLU A 1 186 ? -5.203 -18.594 -3.43 1 98.69 186 GLU A CA 1
ATOM 1412 C C . GLU A 1 186 ? -5.297 -17.578 -4.562 1 98.69 186 GLU A C 1
ATOM 1414 O O . GLU A 1 186 ? -6.359 -17.406 -5.172 1 98.69 186 GLU A O 1
ATOM 1419 N N . CYS A 1 187 ? -4.195 -16.906 -4.844 1 98.31 187 CYS A N 1
ATOM 1420 C CA . CYS A 1 187 ? -4.148 -15.883 -5.883 1 98.31 187 CYS A CA 1
ATOM 1421 C C . CYS A 1 187 ? -4.441 -16.484 -7.254 1 98.31 187 CYS A C 1
ATOM 1423 O O . CYS A 1 187 ? -4.789 -15.758 -8.188 1 98.31 187 CYS A O 1
ATOM 1425 N N . TYR A 1 188 ? -4.348 -17.844 -7.395 1 98.62 188 TYR A N 1
ATOM 1426 C CA . TYR A 1 188 ? -4.523 -18.484 -8.695 1 98.62 188 TYR A CA 1
ATOM 1427 C C . TYR A 1 188 ? -5.672 -19.484 -8.656 1 98.62 188 TYR A C 1
ATOM 1429 O O . TYR A 1 188 ? -5.879 -20.25 -9.609 1 98.62 188 TYR A O 1
ATOM 1437 N N . ARG A 1 189 ? -6.438 -19.469 -7.672 1 97.75 189 ARG A N 1
ATOM 1438 C CA . ARG A 1 189 ? -7.422 -20.516 -7.414 1 97.75 189 ARG A CA 1
ATOM 1439 C C . ARG A 1 189 ? -8.5 -20.531 -8.492 1 97.75 189 ARG A C 1
ATOM 1441 O O . ARG A 1 189 ? -9.039 -21.594 -8.82 1 97.75 189 ARG A O 1
ATOM 1448 N N . GLU A 1 190 ? -8.82 -19.422 -9.031 1 97.94 190 GLU A N 1
ATOM 1449 C CA . GLU A 1 190 ? -9.898 -19.312 -10.016 1 97.94 190 GLU A CA 1
ATOM 1450 C C . GLU A 1 190 ? -9.602 -20.156 -11.25 1 97.94 190 GLU A C 1
ATOM 1452 O O . GLU A 1 190 ? -10.508 -20.484 -12.016 1 97.94 190 GLU A O 1
ATOM 1457 N N . PHE A 1 191 ? -8.367 -20.531 -11.453 1 98.75 191 PHE A N 1
ATOM 1458 C CA . PHE A 1 191 ? -7.977 -21.234 -12.664 1 98.75 191 PHE A CA 1
ATOM 1459 C C . PHE A 1 191 ? -8.008 -22.75 -12.445 1 98.75 191 PHE A C 1
ATOM 1461 O O . PHE A 1 191 ? -7.801 -23.516 -13.383 1 98.75 191 PHE A O 1
ATOM 1468 N N . VAL A 1 192 ? -8.266 -23.203 -11.242 1 98.81 192 VAL A N 1
ATOM 1469 C CA . VAL A 1 192 ? -8.227 -24.609 -10.883 1 98.81 192 VAL A CA 1
ATOM 1470 C C . VAL A 1 192 ? -9.398 -25.344 -11.531 1 98.81 192 VAL A C 1
ATOM 1472 O O . VAL A 1 192 ? -10.539 -24.875 -11.477 1 98.81 192 VAL A O 1
ATOM 1475 N N . THR A 1 193 ? -9.102 -26.438 -12.148 1 98.38 193 THR A N 1
ATOM 1476 C CA . THR A 1 193 ? -10.141 -27.25 -12.789 1 98.38 193 THR A CA 1
ATOM 1477 C C . THR A 1 193 ? -10.289 -28.594 -12.078 1 98.38 193 THR A C 1
ATOM 1479 O O . THR A 1 193 ? -11.289 -29.281 -12.266 1 98.38 193 THR A O 1
ATOM 1482 N N . ASP A 1 194 ? -9.352 -28.969 -11.227 1 98.06 194 ASP A N 1
ATOM 1483 C CA . ASP A 1 194 ? -9.414 -30.219 -10.477 1 98.06 194 ASP A CA 1
ATOM 1484 C C . ASP A 1 194 ? -10.438 -30.125 -9.344 1 98.06 194 ASP A C 1
ATOM 1486 O O . ASP A 1 194 ? -10.273 -29.328 -8.414 1 98.06 194 ASP A O 1
ATOM 1490 N N . PRO A 1 195 ? -11.445 -30.891 -9.375 1 97.12 195 PRO A N 1
ATOM 1491 C CA . PRO A 1 195 ? -12.5 -30.781 -8.359 1 97.12 195 PRO A CA 1
ATOM 1492 C C . PRO A 1 195 ? -12.023 -31.188 -6.969 1 97.12 195 PRO A C 1
ATOM 1494 O O . PRO A 1 195 ? -12.656 -30.828 -5.969 1 97.12 195 PRO A O 1
ATOM 1497 N N . ASN A 1 196 ? -10.945 -31.938 -6.875 1 97.75 196 ASN A N 1
ATOM 1498 C CA . ASN A 1 196 ? -10.445 -32.406 -5.586 1 97.75 196 ASN A CA 1
ATOM 1499 C C . ASN A 1 196 ? -9.375 -31.484 -5.027 1 97.75 196 ASN A C 1
ATOM 1501 O O . ASN A 1 196 ? -8.852 -31.703 -3.936 1 97.75 196 ASN A O 1
ATOM 1505 N N . ALA A 1 197 ? -9.109 -30.438 -5.766 1 98.5 197 ALA A N 1
ATOM 1506 C CA . ALA A 1 197 ? -8.039 -29.531 -5.379 1 98.5 197 ALA A CA 1
ATOM 1507 C C . ALA A 1 197 ? -8.375 -28.797 -4.086 1 98.5 197 ALA A C 1
ATOM 1509 O O . ALA A 1 197 ? -9.547 -28.531 -3.807 1 98.5 197 ALA A O 1
ATOM 1510 N N . ALA A 1 198 ? -7.402 -28.469 -3.35 1 98.06 198 ALA A N 1
ATOM 1511 C CA . ALA A 1 198 ? -7.496 -27.719 -2.096 1 98.06 198 ALA A CA 1
ATOM 1512 C C . ALA A 1 198 ? -8.219 -26.391 -2.297 1 98.06 198 ALA A C 1
ATOM 1514 O O . ALA A 1 198 ? -8.016 -25.719 -3.307 1 98.06 198 ALA A O 1
ATOM 1515 N N . SER A 1 199 ? -9.07 -26.109 -1.353 1 97.75 199 SER A N 1
ATOM 1516 C CA . SER A 1 199 ? -9.773 -24.828 -1.294 1 97.75 199 SER A CA 1
ATOM 1517 C C . SER A 1 199 ? -9.781 -24.266 0.123 1 97.75 199 SER A C 1
ATOM 1519 O O . SER A 1 199 ? -10.453 -24.797 1.008 1 97.75 199 SER A O 1
ATOM 1521 N N . GLY A 1 200 ? -9.086 -23.141 0.25 1 98.06 200 GLY A N 1
ATOM 1522 C CA . GLY A 1 200 ? -9.023 -22.5 1.556 1 98.06 200 GLY A CA 1
ATOM 1523 C C . GLY A 1 200 ? -10.367 -22 2.043 1 98.06 200 GLY A C 1
ATOM 1524 O O . GLY A 1 200 ? -10.625 -21.969 3.246 1 98.06 200 GLY A O 1
ATOM 1525 N N . THR A 1 201 ? -11.234 -21.594 1.133 1 97.62 201 THR A N 1
ATOM 1526 C CA . THR A 1 201 ? -12.523 -21.016 1.51 1 97.62 201 THR A CA 1
ATOM 1527 C C . THR A 1 201 ? -13.406 -22.078 2.174 1 97.62 201 THR A C 1
ATOM 1529 O O . THR A 1 201 ? -14.266 -21.734 2.994 1 97.62 201 THR A O 1
ATOM 1532 N N . ARG A 1 202 ? -13.148 -23.359 1.865 1 96.69 202 ARG A N 1
ATOM 1533 C CA . ARG A 1 202 ? -13.922 -24.438 2.455 1 96.69 202 ARG A CA 1
ATOM 1534 C C . ARG A 1 202 ? -13.5 -24.688 3.898 1 96.69 202 ARG A C 1
ATOM 1536 O O . ARG A 1 202 ? -14.18 -25.422 4.629 1 96.69 202 ARG A O 1
ATOM 1543 N N . LEU A 1 203 ? -12.438 -24.094 4.273 1 97.06 203 LEU A N 1
ATOM 1544 C CA . LEU A 1 203 ? -11.898 -24.328 5.609 1 97.06 203 LEU A CA 1
ATOM 1545 C C . LEU A 1 203 ? -12.375 -23.25 6.582 1 97.06 203 LEU A C 1
ATOM 1547 O O . LEU A 1 203 ? -12.234 -23.391 7.797 1 97.06 203 LEU A O 1
ATOM 1551 N N . LEU A 1 204 ? -12.93 -22.219 5.965 1 96.31 204 LEU A N 1
ATOM 1552 C CA . LEU A 1 204 ? -13.312 -21.078 6.789 1 96.31 204 LEU A CA 1
ATOM 1553 C C . LEU A 1 204 ? -14.445 -21.453 7.738 1 96.31 204 LEU A C 1
ATOM 1555 O O . LEU A 1 204 ? -15.352 -22.203 7.371 1 96.31 204 LEU A O 1
ATOM 1559 N N . GLY A 1 205 ? -14.562 -21.031 8.93 1 93.5 205 GLY A N 1
ATOM 1560 C CA . GLY A 1 205 ? -15.539 -21.391 9.945 1 93.5 205 GLY A CA 1
ATOM 1561 C C . GLY A 1 205 ? -15.047 -22.484 10.883 1 93.5 205 GLY A C 1
ATOM 1562 O O . GLY A 1 205 ? -15.273 -22.406 12.094 1 93.5 205 GLY A O 1
ATOM 1563 N N . ARG A 1 206 ? -14.375 -23.547 10.203 1 96.69 206 ARG A N 1
ATOM 1564 C CA . ARG A 1 206 ? -13.891 -24.656 11.016 1 96.69 206 ARG A CA 1
ATOM 1565 C C . ARG A 1 206 ? -12.531 -24.344 11.633 1 96.69 206 ARG A C 1
ATOM 1567 O O . ARG A 1 206 ? -12.227 -24.797 12.734 1 96.69 206 ARG A O 1
ATOM 1574 N N . PHE A 1 207 ? -11.742 -23.641 10.938 1 98.25 207 PHE A N 1
ATOM 1575 C CA . PHE A 1 207 ? -10.383 -23.344 11.383 1 98.25 207 PHE A CA 1
ATOM 1576 C C . PHE A 1 207 ? -10.18 -21.844 11.516 1 98.25 207 PHE A C 1
ATOM 1578 O O . PHE A 1 207 ? -9.766 -21.172 10.555 1 98.25 207 PHE A O 1
ATOM 1585 N N . PRO A 1 208 ? -10.328 -21.297 12.695 1 97.62 208 PRO A N 1
ATOM 1586 C CA . PRO A 1 208 ? -10.25 -19.859 12.891 1 97.62 208 PRO A CA 1
ATOM 1587 C C . PRO A 1 208 ? -8.852 -19.297 12.625 1 97.62 208 PRO A C 1
ATOM 1589 O O . PRO A 1 208 ? -8.68 -18.078 12.5 1 97.62 208 PRO A O 1
ATOM 1592 N N . ASN A 1 209 ? -7.852 -20.172 12.578 1 98.25 209 ASN A N 1
ATOM 1593 C CA . ASN A 1 209 ? -6.48 -19.719 12.352 1 98.25 209 ASN A CA 1
ATOM 1594 C C . ASN A 1 209 ? -6.121 -19.734 10.867 1 98.25 209 ASN A C 1
ATOM 1596 O O . ASN A 1 209 ? -5.004 -19.375 10.492 1 98.25 209 ASN A O 1
ATOM 1600 N N . ALA A 1 210 ? -7.047 -20.156 9.969 1 98.69 210 ALA A N 1
ATOM 1601 C CA . ALA A 1 210 ? -6.82 -20.141 8.531 1 98.69 210 ALA A CA 1
ATOM 1602 C C . ALA A 1 210 ? -7.094 -18.766 7.934 1 98.69 210 ALA A C 1
ATOM 1604 O O . ALA A 1 210 ? -8.086 -18.125 8.281 1 98.69 210 ALA A O 1
ATOM 1605 N N . VAL A 1 211 ? -6.242 -18.297 7.102 1 98.88 211 VAL A N 1
ATOM 1606 C CA . VAL A 1 211 ? -6.402 -17.062 6.328 1 98.88 211 VAL A CA 1
ATOM 1607 C C . VAL A 1 211 ? -6.352 -17.375 4.836 1 98.88 211 VAL A C 1
ATOM 1609 O O . VAL A 1 211 ? -5.379 -17.953 4.352 1 98.88 211 VAL A O 1
ATOM 1612 N N . VAL A 1 212 ? -7.359 -17.031 4.121 1 98.94 212 VAL A N 1
ATOM 1613 C CA . VAL A 1 212 ? -7.387 -17.203 2.674 1 98.94 212 VAL A CA 1
ATOM 1614 C C . VAL A 1 212 ? -7.098 -15.875 1.986 1 98.94 212 VAL A C 1
ATOM 1616 O O . VAL A 1 212 ? -7.789 -14.883 2.232 1 98.94 212 VAL A O 1
ATOM 1619 N N . LEU A 1 213 ? -6.086 -15.836 1.165 1 98.81 213 LEU A N 1
ATOM 1620 C CA . LEU A 1 213 ? -5.762 -14.633 0.397 1 98.81 213 LEU A CA 1
ATOM 1621 C C . LEU A 1 213 ? -6.281 -14.75 -1.032 1 98.81 213 LEU A C 1
ATOM 1623 O O . LEU A 1 213 ? -6.129 -15.789 -1.673 1 98.81 213 LEU A O 1
ATOM 1627 N N . LYS A 1 214 ? -6.879 -13.703 -1.483 1 98.44 214 LYS A N 1
ATOM 1628 C CA . LYS A 1 214 ? -7.363 -13.594 -2.857 1 98.44 214 LYS A CA 1
ATOM 1629 C C . LYS A 1 214 ? -6.832 -12.328 -3.525 1 98.44 214 LYS A C 1
ATOM 1631 O O . LYS A 1 214 ? -6.566 -11.328 -2.854 1 98.44 214 LYS A O 1
ATOM 1636 N N . SER A 1 215 ? -6.609 -12.414 -4.781 1 96.81 215 SER A N 1
ATOM 1637 C CA . SER A 1 215 ? -6.145 -11.297 -5.594 1 96.81 215 SER A CA 1
ATOM 1638 C C . SER A 1 215 ? -7.047 -11.078 -6.801 1 96.81 215 SER A C 1
ATOM 1640 O O . SER A 1 215 ? -7.578 -12.031 -7.371 1 96.81 215 SER A O 1
ATOM 1642 N N . LEU A 1 216 ? -7.16 -9.859 -7.219 1 97.81 216 LEU A N 1
ATOM 1643 C CA . LEU A 1 216 ? -7.895 -9.57 -8.445 1 97.81 216 LEU A CA 1
ATOM 1644 C C . LEU A 1 216 ? -6.934 -9.242 -9.586 1 97.81 216 LEU A C 1
ATOM 1646 O O . LEU A 1 216 ? -7.363 -8.797 -10.656 1 97.81 216 LEU A O 1
ATOM 1650 N N . SER A 1 217 ? -5.668 -9.43 -9.367 1 97 217 SER A N 1
ATOM 1651 C CA . SER A 1 217 ? -4.641 -9.109 -10.352 1 97 217 SER A CA 1
ATOM 1652 C C . SER A 1 217 ? -4.707 -10.062 -11.547 1 97 217 SER A C 1
ATOM 1654 O O . SER A 1 217 ? -4.457 -9.656 -12.68 1 97 217 SER A O 1
ATOM 1656 N N . LYS A 1 218 ? -5.023 -11.336 -11.258 1 97.19 218 LYS A N 1
ATOM 1657 C CA . LYS A 1 218 ? -4.891 -12.375 -12.273 1 97.19 218 LYS A CA 1
ATOM 1658 C C . LYS A 1 218 ? -6.242 -12.695 -12.906 1 97.19 218 LYS A C 1
ATOM 1660 O O . LYS A 1 218 ? -6.539 -12.25 -14.016 1 97.19 218 LYS A O 1
ATOM 1665 N N . SER A 1 219 ? -7.109 -13.195 -12.094 1 96.69 219 SER A N 1
ATOM 1666 C CA . SER A 1 219 ? -8.391 -13.68 -12.594 1 96.69 219 SER A CA 1
ATOM 1667 C C . SER A 1 219 ? -9.25 -12.531 -13.109 1 96.69 219 SER A C 1
ATOM 1669 O O . SER A 1 219 ? -10 -12.695 -14.07 1 96.69 219 SER A O 1
ATOM 1671 N N . ALA A 1 220 ? -9.117 -11.32 -12.445 1 97.94 220 ALA A N 1
ATOM 1672 C CA . ALA A 1 220 ? -9.961 -10.195 -12.836 1 97.94 220 ALA A CA 1
ATOM 1673 C C . ALA A 1 220 ? -9.203 -9.227 -13.742 1 97.94 220 ALA A C 1
ATOM 1675 O O . ALA A 1 220 ? -9.781 -8.273 -14.258 1 97.94 220 ALA A O 1
ATOM 1676 N N . GLY A 1 221 ? -7.953 -9.5 -13.945 1 98 221 GLY A N 1
ATOM 1677 C CA . GLY A 1 221 ? -7.172 -8.633 -14.812 1 98 221 GLY A CA 1
ATOM 1678 C C . GLY A 1 221 ? -7.012 -7.223 -14.266 1 98 221 GLY A C 1
ATOM 1679 O O . GLY A 1 221 ? -7.172 -6.246 -14.992 1 98 221 GLY A O 1
ATOM 1680 N N . LEU A 1 222 ? -6.719 -7.125 -12.992 1 98.25 222 LEU A N 1
ATOM 1681 C CA . LEU A 1 222 ? -6.598 -5.812 -12.375 1 98.25 222 LEU A CA 1
ATOM 1682 C C . LEU A 1 222 ? -5.238 -5.648 -11.711 1 98.25 222 LEU A C 1
ATOM 1684 O O . LEU A 1 222 ? -5.129 -5.027 -10.648 1 98.25 222 LEU A O 1
ATOM 1688 N N . ALA A 1 223 ? -4.18 -6.258 -12.32 1 97.62 223 ALA A N 1
ATOM 1689 C CA . ALA A 1 223 ? -2.836 -6.191 -11.758 1 97.62 223 ALA A CA 1
ATOM 1690 C C . ALA A 1 223 ? -2.406 -4.746 -11.523 1 97.62 223 ALA A C 1
ATOM 1692 O O . ALA A 1 223 ? -1.787 -4.43 -10.508 1 97.62 223 ALA A O 1
ATOM 1693 N N . GLY A 1 224 ? -2.779 -3.842 -12.367 1 97.38 224 GLY A N 1
ATOM 1694 C CA . GLY A 1 224 ? -2.352 -2.453 -12.312 1 97.38 224 GLY A CA 1
ATOM 1695 C C . GLY A 1 224 ? -3.08 -1.646 -11.25 1 97.38 224 GLY A C 1
ATOM 1696 O O . GLY A 1 224 ? -2.719 -0.5 -10.977 1 97.38 224 GLY A O 1
ATOM 1697 N N . LEU A 1 225 ? -4.109 -2.182 -10.617 1 97.69 225 LEU A N 1
ATOM 1698 C CA . LEU A 1 225 ? -4.926 -1.414 -9.688 1 97.69 225 LEU A CA 1
ATOM 1699 C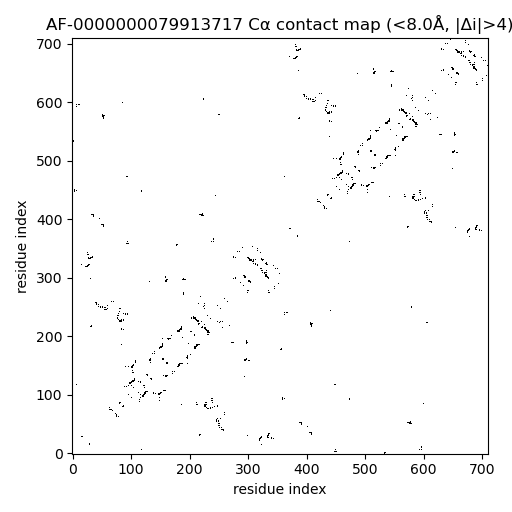 C . LEU A 1 225 ? -4.617 -1.806 -8.242 1 97.69 225 LEU A C 1
ATOM 1701 O O . LEU A 1 225 ? -4.996 -1.098 -7.312 1 97.69 225 LEU A O 1
ATOM 1705 N N . ARG A 1 226 ? -3.906 -2.891 -8.062 1 96.25 226 ARG A N 1
ATOM 1706 C CA . ARG A 1 226 ? -3.406 -3.322 -6.758 1 96.25 226 ARG A CA 1
ATOM 1707 C C . ARG A 1 226 ? -4.551 -3.518 -5.77 1 96.25 226 ARG A C 1
ATOM 1709 O O . ARG A 1 226 ? -4.695 -2.744 -4.82 1 96.25 226 ARG A O 1
ATOM 1716 N N . ILE A 1 227 ? -5.258 -4.609 -5.863 1 97.19 227 ILE A N 1
ATOM 1717 C CA . ILE A 1 227 ? -6.348 -4.879 -4.938 1 97.19 227 ILE A CA 1
ATOM 1718 C C . ILE A 1 227 ? -6.418 -6.375 -4.637 1 97.19 227 ILE A C 1
ATOM 1720 O O . ILE A 1 227 ? -6.262 -7.199 -5.539 1 97.19 227 ILE A O 1
ATOM 1724 N N . GLY A 1 228 ? -6.48 -6.734 -3.439 1 97.62 228 GLY A N 1
ATOM 1725 C CA . GLY A 1 228 ? -6.66 -8.078 -2.904 1 97.62 228 GLY A CA 1
ATOM 1726 C C . GLY A 1 228 ? -7.426 -8.102 -1.594 1 97.62 228 GLY A C 1
ATOM 1727 O O . GLY A 1 228 ? -7.754 -7.047 -1.044 1 97.62 228 GLY A O 1
ATOM 1728 N N . TYR A 1 229 ? -7.785 -9.258 -1.163 1 98.56 229 TYR A N 1
ATOM 1729 C CA . TYR A 1 229 ? -8.508 -9.336 0.103 1 98.56 229 TYR A CA 1
ATOM 1730 C C . TYR A 1 229 ? -8.219 -10.656 0.812 1 98.56 229 TYR A C 1
ATOM 1732 O O . TYR A 1 229 ? -7.727 -11.602 0.196 1 98.56 229 TYR A O 1
ATOM 1740 N N . ALA A 1 230 ? -8.445 -10.648 2.092 1 98.75 230 ALA A N 1
ATOM 1741 C CA . ALA A 1 230 ? -8.297 -11.82 2.955 1 98.75 230 ALA A CA 1
ATOM 1742 C C . ALA A 1 230 ? -9.641 -12.219 3.562 1 98.75 230 ALA A C 1
ATOM 1744 O O . ALA A 1 230 ? -10.484 -11.367 3.844 1 98.75 230 ALA A O 1
ATOM 1745 N N . LEU A 1 231 ? -9.875 -13.445 3.65 1 98.88 231 LEU A N 1
ATOM 1746 C CA . LEU A 1 231 ? -10.984 -14.055 4.379 1 98.88 231 LEU A CA 1
ATOM 1747 C C . LEU A 1 231 ? -10.469 -14.859 5.57 1 98.88 231 LEU A C 1
ATOM 1749 O O . LEU A 1 231 ? -9.602 -15.719 5.418 1 98.88 231 LEU A O 1
ATOM 1753 N N . SER A 1 232 ? -10.969 -14.586 6.746 1 98.75 232 SER A N 1
ATOM 1754 C CA . SER A 1 232 ? -10.523 -15.297 7.941 1 98.75 232 SER A CA 1
ATOM 1755 C C . SER A 1 232 ? -11.469 -15.047 9.117 1 98.75 232 SER A C 1
ATOM 1757 O O . SER A 1 232 ? -12.57 -14.531 8.93 1 98.75 232 SER A O 1
ATOM 1759 N N . SER A 1 233 ? -11.078 -15.531 10.328 1 98.19 233 SER A N 1
ATOM 1760 C CA . SER A 1 233 ? -11.844 -15.281 11.539 1 98.19 233 SER A CA 1
ATOM 1761 C C . SER A 1 233 ? -11.789 -13.805 11.93 1 98.19 233 SER A C 1
ATOM 1763 O O . SER A 1 233 ? -10.867 -13.086 11.539 1 98.19 233 SER A O 1
ATOM 1765 N N . PRO A 1 234 ? -12.789 -13.328 12.711 1 97.19 234 PRO 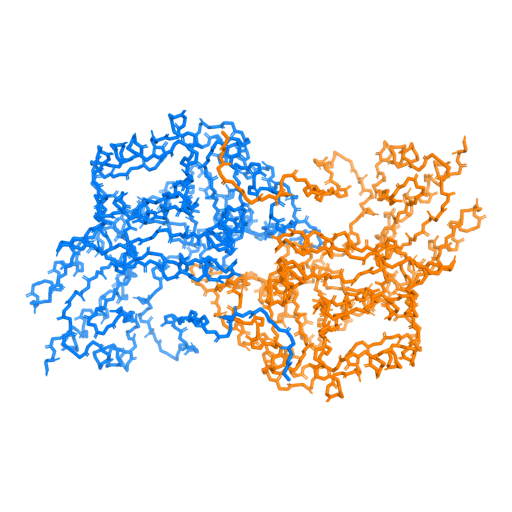A N 1
ATOM 1766 C CA . PRO A 1 234 ? -12.766 -11.945 13.188 1 97.19 234 PRO A CA 1
ATOM 1767 C C . PRO A 1 234 ? -11.492 -11.609 13.977 1 97.19 234 PRO A C 1
ATOM 1769 O O . PRO A 1 234 ? -11.008 -10.484 13.914 1 97.19 234 PRO A O 1
ATOM 1772 N N . GLU A 1 235 ? -11.016 -12.586 14.648 1 96.38 235 GLU A N 1
ATOM 1773 C CA . GLU A 1 235 ? -9.805 -12.375 15.438 1 96.38 235 GLU A CA 1
ATOM 1774 C C . GLU A 1 235 ? -8.609 -12.039 14.539 1 96.38 235 GLU A C 1
ATOM 1776 O O . GLU A 1 235 ? -7.902 -11.062 14.781 1 96.38 235 GLU A O 1
ATOM 1781 N N . VAL A 1 236 ? -8.398 -12.836 13.531 1 97.31 236 VAL A N 1
ATOM 1782 C CA . VAL A 1 236 ? -7.293 -12.609 12.602 1 97.31 236 VAL A CA 1
ATOM 1783 C C . VAL A 1 236 ? -7.516 -11.305 11.844 1 97.31 236 VAL A C 1
ATOM 1785 O O . VAL A 1 236 ? -6.59 -10.508 11.664 1 97.31 236 VAL A O 1
ATOM 1788 N N . CYS A 1 237 ? -8.742 -11.07 11.438 1 97 237 CYS A N 1
ATOM 1789 C CA . CYS A 1 237 ? -9.062 -9.859 10.688 1 97 237 CYS A CA 1
ATOM 1790 C C . CYS A 1 237 ? -8.828 -8.617 11.547 1 97 237 CYS A C 1
ATOM 1792 O O . CYS A 1 237 ? -8.414 -7.574 11.031 1 97 237 CYS A O 1
ATOM 1794 N N . ALA A 1 238 ? -9.062 -8.703 12.828 1 94.81 238 ALA A N 1
ATOM 1795 C CA . ALA A 1 238 ? -8.797 -7.586 13.727 1 94.81 238 ALA A CA 1
ATOM 1796 C C . ALA A 1 238 ? -7.309 -7.262 13.781 1 94.81 238 ALA A C 1
ATOM 1798 O O . ALA A 1 238 ? -6.922 -6.09 13.828 1 94.81 238 ALA A O 1
ATOM 1799 N N . LEU A 1 239 ? -6.434 -8.297 13.758 1 95.25 239 LEU A N 1
ATOM 1800 C CA . LEU A 1 239 ? -4.992 -8.094 13.703 1 95.25 239 LEU A CA 1
ATOM 1801 C C . LEU A 1 239 ? -4.59 -7.371 12.422 1 95.25 239 LEU A C 1
ATOM 1803 O O . LEU A 1 239 ? -3.768 -6.453 12.461 1 95.25 239 LEU A O 1
ATOM 1807 N N . LEU A 1 240 ? -5.25 -7.812 11.328 1 95.75 240 LEU A N 1
ATOM 1808 C CA . LEU A 1 240 ? -4.918 -7.215 10.047 1 95.75 240 LEU A CA 1
ATOM 1809 C C . LEU A 1 240 ? -5.34 -5.75 10 1 95.75 240 LEU A C 1
ATOM 1811 O O . LEU A 1 240 ? -4.609 -4.902 9.477 1 95.75 240 LEU A O 1
ATOM 1815 N N . ARG A 1 241 ? -6.441 -5.41 10.547 1 93.5 241 ARG A N 1
ATOM 1816 C CA . ARG A 1 241 ? -6.918 -4.031 10.578 1 93.5 241 ARG A CA 1
ATOM 1817 C C . ARG A 1 241 ? -6.027 -3.168 11.469 1 93.5 241 ARG A C 1
ATOM 1819 O O . ARG A 1 241 ? -5.797 -1.994 11.164 1 93.5 241 ARG A O 1
ATOM 1826 N N . ALA A 1 242 ? -5.523 -3.773 12.5 1 92.25 242 ALA A N 1
ATOM 1827 C CA . ALA A 1 242 ? -4.684 -3.033 13.438 1 92.25 242 ALA A CA 1
ATOM 1828 C C . ALA A 1 242 ? -3.393 -2.57 12.773 1 92.25 242 ALA A C 1
ATOM 1830 O O . ALA A 1 242 ? -2.824 -1.543 13.148 1 92.25 242 ALA A O 1
ATOM 1831 N N . VAL A 1 243 ? -2.941 -3.279 11.719 1 93.88 243 VAL A N 1
ATOM 1832 C CA . VAL A 1 243 ? -1.636 -2.959 11.156 1 93.88 243 VAL A CA 1
ATOM 1833 C C . VAL A 1 243 ? -1.809 -2.369 9.758 1 93.88 243 VAL A C 1
ATOM 1835 O O . VAL A 1 243 ? -0.83 -2.178 9.031 1 93.88 243 VAL A O 1
ATOM 1838 N N . GLN A 1 244 ? -2.988 -2.131 9.391 1 92.69 244 GLN A N 1
ATOM 1839 C CA . GLN A 1 244 ? -3.268 -1.585 8.062 1 92.69 244 GLN A CA 1
ATOM 1840 C C . GLN A 1 244 ? -2.92 -0.1 7.996 1 92.69 244 GLN A C 1
ATOM 1842 O O . GLN A 1 244 ? -3.176 0.646 8.945 1 92.69 244 GLN A O 1
ATOM 1847 N N . VAL A 1 245 ? -2.295 0.32 6.859 1 90.69 245 VAL A N 1
ATOM 1848 C CA . VAL A 1 245 ? -2.191 1.748 6.574 1 90.69 245 VAL A CA 1
ATOM 1849 C C . VAL A 1 245 ? -3.58 2.322 6.301 1 90.69 245 VAL A C 1
ATOM 1851 O O . VAL A 1 245 ? -4.332 1.782 5.488 1 90.69 245 VAL A O 1
ATOM 1854 N N . PRO A 1 246 ? -3.9 3.41 6.977 1 87.5 246 PRO A N 1
ATOM 1855 C CA . PRO A 1 246 ? -5.211 4.016 6.711 1 87.5 246 PRO A CA 1
ATOM 1856 C C . PRO A 1 246 ? -5.395 4.41 5.25 1 87.5 246 PRO A C 1
ATOM 1858 O O . PRO A 1 246 ? -4.469 4.938 4.629 1 87.5 246 PRO A O 1
ATOM 1861 N N . PHE A 1 247 ? -6.559 4.066 4.66 1 91.62 247 PHE A N 1
ATOM 1862 C CA . PHE A 1 247 ? -6.941 4.43 3.299 1 91.62 247 PHE A CA 1
ATOM 1863 C C . PHE A 1 247 ? -6.035 3.746 2.281 1 91.62 247 PHE A C 1
ATOM 1865 O O . PHE A 1 247 ? -5.75 4.309 1.223 1 91.62 247 PHE A O 1
ATOM 1872 N N . SER A 1 248 ? -5.566 2.6 2.623 1 91.38 248 SER A N 1
ATOM 1873 C CA . SER A 1 248 ? -4.535 1.955 1.818 1 91.38 248 SER A CA 1
ATOM 1874 C C . SER A 1 248 ? -5.066 1.564 0.445 1 91.38 248 SER A C 1
ATOM 1876 O O . SER A 1 248 ? -4.305 1.464 -0.519 1 91.38 248 SER A O 1
ATOM 1878 N N . VAL A 1 249 ? -6.355 1.373 0.318 1 95.56 249 VAL A N 1
ATOM 1879 C CA . VAL A 1 249 ? -6.926 0.929 -0.95 1 95.56 249 VAL A CA 1
ATOM 1880 C C . VAL A 1 249 ? -7.535 2.119 -1.687 1 95.56 249 VAL A C 1
ATOM 1882 O O . VAL A 1 249 ? -8.438 2.779 -1.172 1 95.56 249 VAL A O 1
ATOM 1885 N N . SER A 1 250 ? -7.078 2.389 -2.859 1 97 250 SER A N 1
ATOM 1886 C CA . SER A 1 250 ? -7.492 3.57 -3.607 1 97 250 SER A CA 1
ATOM 1887 C C . SER A 1 250 ? -8.977 3.5 -3.973 1 97 250 SER A C 1
ATOM 1889 O O . SER A 1 250 ? -9.555 2.414 -4.023 1 97 250 SER A O 1
ATOM 1891 N N . SER A 1 251 ? -9.578 4.641 -4.246 1 96.69 251 SER A N 1
ATOM 1892 C CA . SER A 1 251 ? -10.984 4.703 -4.633 1 96.69 251 SER A CA 1
ATOM 1893 C C . SER A 1 251 ? -11.227 3.988 -5.957 1 96.69 251 SER A C 1
ATOM 1895 O O . SER A 1 251 ? -12.25 3.322 -6.133 1 96.69 251 SER A O 1
ATOM 1897 N N . VAL A 1 252 ? -10.281 4.059 -6.848 1 97.31 252 VAL A N 1
ATOM 1898 C CA . VAL A 1 252 ? -10.445 3.465 -8.172 1 97.31 252 VAL A CA 1
ATOM 1899 C C . VAL A 1 252 ? -10.352 1.944 -8.07 1 97.31 252 VAL A C 1
ATOM 1901 O O . VAL A 1 252 ? -11.07 1.225 -8.766 1 97.31 252 VAL A O 1
ATOM 1904 N N . ALA A 1 253 ? -9.43 1.456 -7.23 1 97.5 253 ALA A N 1
ATOM 1905 C CA . ALA A 1 253 ? -9.328 0.016 -7.008 1 97.5 253 ALA A CA 1
ATOM 1906 C C . ALA A 1 253 ? -10.609 -0.543 -6.406 1 97.5 253 ALA A C 1
ATOM 1908 O O . ALA A 1 253 ? -11.086 -1.603 -6.816 1 97.5 253 ALA A O 1
ATOM 1909 N N . GLN A 1 254 ? -11.172 0.171 -5.434 1 97.75 254 GLN A N 1
ATOM 1910 C CA . GLN A 1 254 ? -12.414 -0.267 -4.812 1 97.75 254 GLN A CA 1
ATOM 1911 C C . GLN A 1 254 ? -13.555 -0.3 -5.828 1 97.75 254 GLN A C 1
ATOM 1913 O O . GLN A 1 254 ? -14.32 -1.268 -5.883 1 97.75 254 GLN A O 1
ATOM 1918 N N . ALA A 1 255 ? -13.648 0.76 -6.625 1 97.88 255 ALA A N 1
ATOM 1919 C CA . ALA A 1 255 ? -14.703 0.835 -7.641 1 97.88 255 ALA A CA 1
ATOM 1920 C C . ALA A 1 255 ? -14.586 -0.319 -8.633 1 97.88 255 ALA A C 1
ATOM 1922 O O . ALA A 1 255 ? -15.586 -0.942 -8.992 1 97.88 255 ALA A O 1
ATOM 1923 N N . ALA A 1 256 ? -13.398 -0.571 -9.047 1 98.44 256 ALA A N 1
ATOM 1924 C CA . ALA A 1 256 ? -13.156 -1.661 -9.984 1 98.44 256 ALA A CA 1
ATOM 1925 C C . ALA A 1 256 ? -13.547 -3.006 -9.383 1 98.44 256 ALA A C 1
ATOM 1927 O O . ALA A 1 256 ? -14.227 -3.807 -10.023 1 98.44 256 ALA A O 1
ATOM 1928 N N . ALA A 1 257 ? -13.094 -3.229 -8.164 1 98.44 257 ALA A N 1
ATOM 1929 C CA . ALA A 1 257 ? -13.375 -4.496 -7.496 1 98.44 257 ALA A CA 1
ATOM 1930 C C . ALA A 1 257 ? -14.883 -4.699 -7.32 1 98.44 257 ALA A C 1
ATOM 1932 O O . ALA A 1 257 ? -15.391 -5.801 -7.527 1 98.44 257 ALA A O 1
ATOM 1933 N N . LEU A 1 258 ? -15.586 -3.639 -6.934 1 98.25 258 LEU A N 1
ATOM 1934 C CA . LEU A 1 258 ? -17.031 -3.713 -6.77 1 98.25 258 LEU A CA 1
ATOM 1935 C C . LEU A 1 258 ? -17.703 -4.074 -8.086 1 98.25 258 LEU A C 1
ATOM 1937 O O . LEU A 1 258 ? -18.625 -4.906 -8.117 1 98.25 258 LEU A O 1
ATOM 1941 N N . ALA A 1 259 ? -17.266 -3.455 -9.133 1 98.62 259 ALA A N 1
ATOM 1942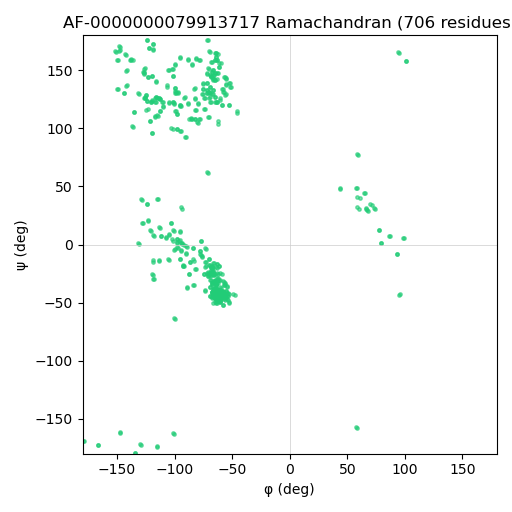 C CA . ALA A 1 259 ? -17.812 -3.744 -10.453 1 98.62 259 ALA A CA 1
ATOM 1943 C C . ALA A 1 259 ? -17.609 -5.207 -10.828 1 98.62 259 ALA A C 1
ATOM 1945 O O . ALA A 1 259 ? -18.469 -5.824 -11.461 1 98.62 259 ALA A O 1
ATOM 1946 N N . CYS A 1 260 ? -16.484 -5.805 -10.469 1 98.56 260 CYS A N 1
ATOM 1947 C CA . CYS A 1 260 ? -16.156 -7.191 -10.789 1 98.56 260 CYS A CA 1
ATOM 1948 C C . CYS A 1 260 ? -17.141 -8.148 -10.133 1 98.56 260 CYS A C 1
ATOM 1950 O O . CYS A 1 260 ? -17.234 -9.312 -10.539 1 98.56 260 CYS A O 1
ATOM 1952 N N . LEU A 1 261 ? -17.859 -7.684 -9.078 1 98.25 261 LEU A N 1
ATOM 1953 C CA . LEU A 1 261 ? -18.766 -8.547 -8.328 1 98.25 261 LEU A CA 1
ATOM 1954 C C . LEU A 1 261 ? -20.172 -8.508 -8.922 1 98.25 261 LEU A C 1
ATOM 1956 O O . LEU A 1 261 ? -21.047 -9.273 -8.516 1 98.25 261 LEU A O 1
ATOM 1960 N N . GLU A 1 262 ? -20.391 -7.629 -9.875 1 98.12 262 GLU A N 1
ATOM 1961 C CA . GLU A 1 262 ? -21.672 -7.621 -10.57 1 98.12 262 GLU A CA 1
ATOM 1962 C C . GLU A 1 262 ? -21.859 -8.891 -11.398 1 98.12 262 GLU A C 1
ATOM 1964 O O . GLU A 1 262 ? -20.906 -9.383 -12.008 1 98.12 262 GLU A O 1
ATOM 1969 N N . PRO A 1 263 ? -23.062 -9.445 -11.461 1 97.56 263 PRO A N 1
ATOM 1970 C CA . PRO A 1 263 ? -23.312 -10.75 -12.078 1 97.56 263 PRO A CA 1
ATOM 1971 C C . PRO A 1 263 ? -22.828 -10.812 -13.531 1 97.56 263 PRO A C 1
ATOM 1973 O O . PRO A 1 263 ? -22.156 -11.781 -13.914 1 97.56 263 PRO A O 1
ATOM 1976 N N . GLU A 1 264 ? -23.141 -9.797 -14.289 1 98 264 GLU A N 1
ATOM 1977 C CA . GLU A 1 264 ? -22.734 -9.805 -15.695 1 98 264 GLU A CA 1
ATOM 1978 C C . GLU A 1 264 ? -21.219 -9.758 -15.844 1 98 264 GLU A C 1
ATOM 1980 O O . GLU A 1 264 ? -20.656 -10.406 -16.719 1 98 264 GLU A O 1
ATOM 1985 N N . VAL A 1 265 ? -20.625 -9 -15.031 1 98.56 265 VAL A N 1
ATOM 1986 C CA . VAL A 1 265 ? -19.172 -8.867 -15.07 1 98.56 265 VAL A CA 1
ATOM 1987 C C . VAL A 1 265 ? -18.516 -10.172 -14.602 1 98.56 265 VAL A C 1
ATOM 1989 O O . VAL A 1 265 ? -17.578 -10.656 -15.227 1 98.56 265 VAL A O 1
ATOM 1992 N N . THR A 1 266 ? -19.031 -10.727 -13.547 1 98.12 266 THR A N 1
ATOM 1993 C CA . THR A 1 266 ? -18.516 -11.992 -13.039 1 98.12 266 THR A CA 1
ATOM 1994 C C . THR A 1 266 ? -18.594 -13.078 -14.109 1 98.12 266 THR A C 1
ATOM 1996 O O . THR A 1 266 ? -17.656 -13.852 -14.281 1 98.12 266 THR A O 1
ATOM 1999 N N . SER A 1 267 ? -19.672 -13.125 -14.82 1 98.5 267 SER A N 1
ATOM 2000 C CA . SER A 1 267 ? -19.844 -14.109 -15.883 1 98.5 267 SER A CA 1
ATOM 2001 C C . SER A 1 267 ? -18.828 -13.906 -17 1 98.5 267 SER A C 1
ATOM 2003 O O . SER A 1 267 ? -18.25 -14.867 -17.5 1 98.5 267 SER A O 1
ATOM 2005 N N . ALA A 1 268 ? -18.641 -12.664 -17.375 1 98.69 268 ALA A N 1
ATOM 2006 C CA . ALA A 1 268 ? -17.656 -12.352 -18.406 1 98.69 268 ALA A CA 1
ATOM 2007 C C . ALA A 1 268 ? -16.25 -12.742 -17.969 1 98.69 268 ALA A C 1
ATOM 2009 O O . ALA A 1 268 ? -15.461 -13.25 -18.766 1 98.69 268 ALA A O 1
ATOM 2010 N N . LEU A 1 269 ? -15.945 -12.492 -16.734 1 98.62 269 LEU A N 1
ATOM 2011 C CA . LEU A 1 269 ? -14.648 -12.875 -16.203 1 98.62 269 LEU A CA 1
ATOM 2012 C C . LEU A 1 269 ? -14.477 -14.391 -16.188 1 98.62 269 LEU A C 1
ATOM 2014 O O . LEU A 1 269 ? -13.398 -14.898 -16.5 1 98.62 269 LEU A O 1
ATOM 2018 N N . GLU A 1 270 ? -15.5 -15.094 -15.852 1 98.38 270 GLU A N 1
ATOM 2019 C CA . GLU A 1 270 ? -15.461 -16.547 -15.875 1 98.38 270 GLU A CA 1
ATOM 2020 C C . GLU A 1 270 ? -15.172 -17.078 -17.281 1 98.38 270 GLU A C 1
ATOM 2022 O O . GLU A 1 270 ? -14.453 -18.062 -17.438 1 98.38 270 GLU A O 1
ATOM 2027 N N . SER A 1 271 ? -15.75 -16.453 -18.25 1 98.56 271 SER A N 1
ATOM 2028 C CA . SER A 1 271 ? -15.484 -16.828 -19.625 1 98.56 271 SER A CA 1
ATOM 2029 C C . SER A 1 271 ? -14.016 -16.641 -19.984 1 98.56 271 SER A C 1
ATOM 2031 O O . SER A 1 271 ? -13.422 -17.484 -20.656 1 98.56 271 SER A O 1
ATOM 2033 N N . ARG A 1 272 ? -13.461 -15.578 -19.562 1 98.56 272 ARG A N 1
ATOM 2034 C CA . ARG A 1 272 ? -12.055 -15.297 -19.812 1 98.56 272 ARG A CA 1
ATOM 2035 C C . ARG A 1 272 ? -11.156 -16.312 -19.109 1 98.56 272 ARG A C 1
ATOM 2037 O O . ARG A 1 272 ? -10.125 -16.719 -19.656 1 98.56 272 ARG A O 1
ATOM 2044 N N . ILE A 1 273 ? -11.539 -16.672 -17.906 1 98.56 273 ILE A N 1
ATOM 2045 C CA . ILE A 1 273 ? -10.812 -17.672 -17.141 1 98.56 273 ILE A CA 1
ATOM 2046 C C . ILE A 1 273 ? -10.859 -19.016 -17.891 1 98.56 273 ILE A C 1
ATOM 2048 O O . ILE A 1 273 ? -9.844 -19.688 -18.031 1 98.56 273 ILE A O 1
ATOM 2052 N N . THR A 1 274 ? -12.031 -19.344 -18.375 1 98.5 274 THR A N 1
ATOM 2053 C CA . THR A 1 274 ? -12.195 -20.578 -19.125 1 98.5 274 THR A CA 1
ATOM 2054 C C . THR A 1 274 ? -11.312 -20.578 -20.375 1 98.5 274 THR A C 1
ATOM 2056 O O . THR A 1 274 ? -10.695 -21.594 -20.703 1 98.5 274 THR A O 1
ATOM 2059 N N . GLU A 1 275 ? -11.258 -19.438 -21.031 1 98.44 275 GLU A N 1
ATOM 2060 C CA . GLU A 1 275 ? -10.383 -19.297 -22.188 1 98.44 275 GLU A CA 1
ATOM 2061 C C . GLU A 1 275 ? -8.922 -19.5 -21.797 1 98.44 275 GLU A C 1
ATOM 2063 O O . GLU A 1 275 ? -8.172 -20.188 -22.516 1 98.44 275 GLU A O 1
ATOM 2068 N N . THR A 1 276 ? -8.516 -18.891 -20.734 1 98.75 276 THR A N 1
ATOM 2069 C CA . THR A 1 276 ? -7.141 -19.031 -20.25 1 98.75 276 THR A CA 1
ATOM 2070 C C . THR A 1 276 ? -6.82 -20.484 -19.938 1 98.75 276 THR A C 1
ATOM 2072 O O . THR A 1 276 ? -5.746 -20.984 -20.281 1 98.75 276 THR A O 1
ATOM 2075 N N . VAL A 1 277 ? -7.738 -21.188 -19.312 1 98.75 277 VAL A N 1
ATOM 2076 C CA . VAL A 1 277 ? -7.57 -22.594 -18.953 1 98.75 277 VAL A CA 1
ATOM 2077 C C . VAL A 1 277 ? -7.465 -23.438 -20.234 1 98.75 277 VAL A C 1
ATOM 2079 O O . VAL A 1 277 ? -6.664 -24.359 -20.297 1 98.75 277 VAL A O 1
ATOM 2082 N N . SER A 1 278 ? -8.266 -23.094 -21.188 1 98.62 278 SER A N 1
ATOM 2083 C CA . SER A 1 278 ? -8.195 -23.781 -22.469 1 98.62 278 SER A CA 1
ATOM 2084 C C . SER A 1 278 ? -6.832 -23.594 -23.125 1 98.62 278 SER A C 1
ATOM 2086 O O . SER A 1 278 ? -6.238 -24.562 -23.609 1 98.62 278 SER A O 1
ATOM 2088 N N . GLU A 1 279 ? -6.359 -22.359 -23.141 1 98.69 279 GLU A N 1
ATOM 2089 C CA . GLU A 1 279 ? -5.039 -22.062 -23.703 1 98.69 279 GLU A CA 1
ATOM 2090 C C . GLU A 1 279 ? -3.939 -22.766 -22.906 1 98.69 279 GLU A C 1
ATOM 2092 O O . GLU A 1 279 ? -2.953 -23.219 -23.484 1 98.69 279 GLU A O 1
ATOM 2097 N N . ARG A 1 280 ? -4.062 -22.797 -21.609 1 98.88 280 ARG A N 1
ATOM 2098 C CA . ARG A 1 280 ? -3.113 -23.516 -20.766 1 98.88 280 ARG A CA 1
ATOM 2099 C C . ARG A 1 280 ? -2.945 -24.953 -21.234 1 98.88 280 ARG A C 1
ATOM 2101 O O . ARG A 1 280 ? -1.82 -25.438 -21.375 1 98.88 280 ARG A O 1
ATOM 2108 N N . SER A 1 281 ? -4.043 -25.609 -21.438 1 98.62 281 SER A N 1
ATOM 2109 C CA . SER A 1 281 ? -4.031 -27 -21.875 1 98.62 281 SER A CA 1
ATOM 2110 C C . SER A 1 281 ? -3.404 -27.125 -23.266 1 98.62 281 SER A C 1
ATOM 2112 O O . SER A 1 281 ? -2.598 -28.031 -23.5 1 98.62 281 SER A O 1
ATOM 2114 N N . ARG A 1 282 ? -3.76 -26.219 -24.109 1 98.62 282 ARG A N 1
ATOM 2115 C CA . ARG A 1 282 ? -3.26 -26.266 -25.484 1 98.62 282 ARG A CA 1
ATOM 2116 C C . ARG A 1 282 ? -1.748 -26.062 -25.516 1 98.62 282 ARG A C 1
ATOM 2118 O O . ARG A 1 282 ? -1.037 -26.828 -26.188 1 98.62 282 ARG A O 1
ATOM 2125 N N . ILE A 1 283 ? -1.262 -25.062 -24.859 1 98.69 283 ILE A N 1
ATOM 2126 C CA . ILE A 1 283 ? 0.162 -24.734 -24.875 1 98.69 283 ILE A CA 1
ATOM 2127 C C . ILE A 1 283 ? 0.943 -25.859 -24.188 1 98.69 283 ILE A C 1
ATOM 2129 O O . ILE A 1 283 ? 2.035 -26.219 -24.625 1 98.69 283 ILE A O 1
ATOM 2133 N N . SER A 1 284 ? 0.432 -26.375 -23.062 1 98.69 284 SER A N 1
ATOM 2134 C CA . SER A 1 284 ? 1.066 -27.5 -22.375 1 98.69 284 SER A CA 1
ATOM 2135 C C . SER A 1 284 ? 1.264 -28.688 -23.328 1 98.69 284 SER A C 1
ATOM 2137 O O . SER A 1 284 ? 2.354 -29.266 -23.391 1 98.69 284 SER A O 1
ATOM 2139 N N . ARG A 1 285 ? 0.262 -29.016 -24.062 1 98.38 285 ARG A N 1
ATOM 2140 C CA . ARG A 1 285 ? 0.326 -30.125 -25.016 1 98.38 285 ARG A CA 1
ATOM 2141 C C . ARG A 1 285 ? 1.317 -29.828 -26.125 1 98.38 285 ARG A C 1
ATOM 2143 O O . ARG A 1 285 ? 2.094 -30.703 -26.516 1 98.38 285 ARG A O 1
ATOM 2150 N N . ALA A 1 286 ? 1.236 -28.656 -26.594 1 98.19 286 ALA A N 1
ATOM 2151 C CA . ALA A 1 286 ? 2.109 -28.266 -27.703 1 98.19 286 ALA A CA 1
ATOM 2152 C C . ALA A 1 286 ? 3.578 -28.344 -27.297 1 98.19 286 ALA A C 1
ATOM 2154 O O . ALA A 1 286 ? 4.414 -28.844 -28.047 1 98.19 286 ALA A O 1
ATOM 2155 N N . LEU A 1 287 ? 3.896 -27.812 -26.188 1 97.94 287 LEU A N 1
ATOM 2156 C CA . LEU A 1 287 ? 5.27 -27.859 -25.688 1 97.94 287 LEU A CA 1
ATOM 2157 C C . LEU A 1 287 ? 5.723 -29.281 -25.453 1 97.94 287 LEU A C 1
ATOM 2159 O O . LEU A 1 287 ? 6.836 -29.672 -25.828 1 97.94 287 LEU A O 1
ATOM 2163 N N . SER A 1 288 ? 4.867 -30.062 -24.844 1 97.31 288 SER A N 1
ATOM 2164 C CA . SER A 1 288 ? 5.184 -31.453 -24.578 1 97.31 288 SER A CA 1
ATOM 2165 C C . SER A 1 288 ? 5.43 -32.219 -25.875 1 97.31 288 SER A C 1
ATOM 2167 O O . SER A 1 288 ? 6.312 -33.094 -25.922 1 97.31 288 SER A O 1
ATOM 2169 N N . ALA A 1 289 ? 4.656 -31.922 -26.812 1 96.81 289 ALA A N 1
ATOM 2170 C CA . ALA A 1 289 ? 4.797 -32.594 -28.109 1 96.81 289 ALA A CA 1
ATOM 2171 C C . ALA A 1 289 ? 6.152 -32.281 -28.734 1 96.81 289 ALA A C 1
ATOM 2173 O O . ALA A 1 289 ? 6.68 -33.094 -29.5 1 96.81 289 ALA A O 1
ATOM 2174 N N . GLU A 1 290 ? 6.715 -31.203 -28.375 1 95.12 290 GLU A N 1
ATOM 2175 C CA . GLU A 1 290 ? 8.023 -30.812 -28.891 1 95.12 290 GLU A CA 1
ATOM 2176 C C . GLU A 1 290 ? 9.148 -31.359 -28.016 1 95.12 290 GLU A C 1
ATOM 2178 O O . GLU A 1 290 ? 10.32 -31.094 -28.281 1 95.12 290 GLU A O 1
ATOM 2183 N N . GLY A 1 291 ? 8.781 -32.031 -26.953 1 94.31 291 GLY A N 1
ATOM 2184 C CA . GLY A 1 291 ? 9.781 -32.656 -26.109 1 94.31 291 GLY A CA 1
ATOM 2185 C C . GLY A 1 291 ? 10.125 -31.844 -24.875 1 94.31 291 GLY A C 1
ATOM 2186 O O . GLY A 1 291 ? 11.055 -32.156 -24.141 1 94.31 291 GLY A O 1
ATOM 2187 N N . VAL A 1 292 ? 9.422 -30.734 -24.641 1 95.75 292 VAL A N 1
ATOM 2188 C CA . VAL A 1 292 ? 9.648 -29.922 -23.453 1 95.75 292 VAL A CA 1
ATOM 2189 C C . VAL A 1 292 ? 8.906 -30.516 -22.266 1 95.75 292 VAL A C 1
ATOM 2191 O O . VAL A 1 292 ? 7.707 -30.812 -22.344 1 95.75 292 VAL A O 1
ATOM 2194 N N . GLU A 1 293 ? 9.625 -30.766 -21.188 1 96.44 293 GLU A N 1
ATOM 2195 C CA . GLU A 1 293 ? 8.953 -31.219 -19.984 1 96.44 293 GLU A CA 1
ATOM 2196 C C . GLU A 1 293 ? 8.117 -30.094 -19.359 1 96.44 293 GLU A C 1
ATOM 2198 O O . GLU A 1 293 ? 8.609 -28.984 -19.156 1 96.44 293 GLU A O 1
ATOM 2203 N N . VAL A 1 294 ? 6.891 -30.375 -19.141 1 98.31 294 VAL A N 1
ATOM 2204 C CA . VAL A 1 294 ? 5.965 -29.391 -18.562 1 98.31 294 VAL A CA 1
ATOM 2205 C C . VAL A 1 294 ? 5.289 -29.984 -17.328 1 98.31 294 VAL A C 1
ATOM 2207 O O . VAL A 1 294 ? 4.715 -31.078 -17.391 1 98.31 294 VAL A O 1
ATOM 2210 N N . VAL A 1 295 ? 5.348 -29.312 -16.188 1 98.69 295 VAL A N 1
ATOM 2211 C CA . VAL A 1 295 ? 4.645 -29.734 -14.977 1 98.69 295 VAL A CA 1
ATOM 2212 C C . VAL A 1 295 ? 3.15 -29.453 -15.125 1 98.69 295 VAL A C 1
ATOM 2214 O O . VAL A 1 295 ? 2.756 -28.344 -15.508 1 98.69 295 VAL A O 1
ATOM 2217 N N . PRO A 1 296 ? 2.305 -30.5 -14.914 1 98.19 296 PRO A N 1
ATOM 2218 C CA . PRO A 1 296 ? 0.868 -30.219 -14.953 1 98.19 296 PRO A CA 1
ATOM 2219 C C . PRO A 1 296 ? 0.475 -29.047 -14.039 1 98.19 296 PRO A C 1
ATOM 2221 O O . PRO A 1 296 ? 0.931 -28.969 -12.898 1 98.19 296 PRO A O 1
ATOM 2224 N N . SER A 1 297 ? -0.375 -28.156 -14.562 1 98.75 297 SER A N 1
ATOM 2225 C CA . SER A 1 297 ? -0.624 -26.906 -13.844 1 98.75 297 SER A CA 1
ATOM 2226 C C . SER A 1 297 ? -2.109 -26.719 -13.555 1 98.75 297 SER A C 1
ATOM 2228 O O . SER A 1 297 ? -2.959 -27.141 -14.344 1 98.75 297 SER A O 1
ATOM 2230 N N . GLN A 1 298 ? -2.398 -26.141 -12.414 1 98.81 298 GLN A N 1
ATOM 2231 C CA . GLN A 1 298 ? -3.736 -25.688 -12.047 1 98.81 298 GLN A CA 1
ATOM 2232 C C . GLN A 1 298 ? -3.793 -24.156 -11.945 1 98.81 298 GLN A C 1
ATOM 2234 O O . GLN A 1 298 ? -4.711 -23.609 -11.336 1 98.81 298 GLN A O 1
ATOM 2239 N N . ALA A 1 299 ? -2.822 -23.438 -12.453 1 98.81 299 ALA A N 1
ATOM 2240 C CA . ALA A 1 299 ? -2.723 -21.984 -12.43 1 98.81 299 ALA A CA 1
ATOM 2241 C C . ALA A 1 299 ? -2.789 -21.406 -13.836 1 98.81 299 ALA A C 1
ATOM 2243 O O . ALA A 1 299 ? -3.145 -22.109 -14.789 1 98.81 299 ALA A O 1
ATOM 2244 N N . ASN A 1 300 ? -2.594 -20.125 -14.008 1 98.88 300 ASN A N 1
ATOM 2245 C CA . ASN A 1 300 ? -2.576 -19.5 -15.328 1 98.88 300 ASN A CA 1
ATOM 2246 C C . ASN A 1 300 ? -1.158 -19.406 -15.891 1 98.88 300 ASN A C 1
ATOM 2248 O O . ASN A 1 300 ? -0.814 -18.438 -16.562 1 98.88 300 ASN A O 1
ATOM 2252 N N . PHE A 1 301 ? -0.341 -20.344 -15.523 1 98.88 301 PHE A N 1
ATOM 2253 C CA . PHE A 1 301 ? 1.029 -20.438 -16.016 1 98.88 301 PHE A CA 1
ATOM 2254 C C . PHE A 1 301 ? 1.506 -21.875 -16.031 1 98.88 301 PHE A C 1
ATOM 2256 O O . PHE A 1 301 ? 0.859 -22.766 -15.469 1 98.88 301 PHE A O 1
ATOM 2263 N N . LEU A 1 302 ? 2.613 -22.109 -16.719 1 98.88 302 LEU A N 1
ATOM 2264 C CA . LEU A 1 302 ? 3.277 -23.406 -16.797 1 98.88 302 LEU A CA 1
ATOM 2265 C C . LEU A 1 302 ? 4.699 -23.312 -16.25 1 98.88 302 LEU A C 1
ATOM 2267 O O . LEU A 1 302 ? 5.375 -22.297 -16.406 1 98.88 302 LEU A O 1
ATOM 2271 N N . PHE A 1 303 ? 5.055 -24.391 -15.641 1 98.88 303 PHE A N 1
ATOM 2272 C CA . PHE A 1 303 ? 6.426 -24.516 -15.156 1 98.88 303 PHE A CA 1
ATOM 2273 C C . PHE A 1 303 ? 7.199 -25.547 -15.961 1 98.88 303 PHE A C 1
ATOM 2275 O O . PHE A 1 303 ? 6.738 -26.672 -16.141 1 98.88 303 PHE A O 1
ATOM 2282 N N . LEU A 1 304 ? 8.281 -25.156 -16.547 1 98.5 304 LEU A N 1
ATOM 2283 C CA . LEU A 1 304 ? 9.211 -26 -17.281 1 98.5 304 LEU A CA 1
ATOM 2284 C C . LEU A 1 304 ? 10.445 -26.312 -16.438 1 98.5 304 LEU A C 1
ATOM 2286 O O . LEU A 1 304 ? 11.383 -25.5 -16.375 1 98.5 304 LEU A O 1
ATOM 2290 N N . PRO A 1 305 ? 10.469 -27.5 -15.828 1 97.06 305 PRO A N 1
ATOM 2291 C CA . PRO A 1 305 ? 11.594 -27.844 -14.953 1 97.06 305 PRO A CA 1
ATOM 2292 C C . PRO A 1 305 ? 12.812 -28.344 -15.719 1 97.06 305 PRO A C 1
ATOM 2294 O O . PRO A 1 305 ? 12.719 -28.656 -16.906 1 97.06 305 PRO A O 1
ATOM 2297 N N . ARG A 1 306 ? 14.023 -28.312 -15.148 1 94.31 306 ARG A N 1
ATOM 2298 C CA . ARG A 1 306 ? 15.258 -28.953 -15.609 1 94.31 306 ARG A CA 1
ATOM 2299 C C . ARG A 1 306 ? 15.656 -28.438 -16.984 1 94.31 306 ARG A C 1
ATOM 2301 O O . ARG A 1 306 ? 15.914 -29.234 -17.891 1 94.31 306 ARG A O 1
ATOM 2308 N N . GLN A 1 307 ? 15.469 -27.172 -17.125 1 93.94 307 GLN A N 1
ATOM 2309 C CA . GLN A 1 307 ? 15.906 -26.531 -18.359 1 93.94 307 GLN A CA 1
ATOM 2310 C C . GLN A 1 307 ? 17.406 -26.25 -18.344 1 93.94 307 GLN A C 1
ATOM 2312 O O . GLN A 1 307 ? 17.875 -25.328 -17.672 1 93.94 307 GLN A O 1
ATOM 2317 N N . TYR A 1 308 ? 18.172 -27.047 -19.078 1 90.69 308 TYR A N 1
ATOM 2318 C CA . TYR A 1 308 ? 19.594 -26.781 -19.219 1 90.69 308 TYR A CA 1
ATOM 2319 C C . TYR A 1 308 ? 19.844 -25.422 -19.859 1 90.69 308 TYR A C 1
ATOM 2321 O O . TYR A 1 308 ? 19.25 -25.094 -20.891 1 90.69 308 TYR A O 1
ATOM 2329 N N . GLY A 1 309 ? 20.641 -24.594 -19.125 1 92.81 309 GLY A N 1
ATOM 2330 C CA . GLY A 1 309 ? 20.922 -23.266 -19.656 1 92.81 309 GLY A CA 1
ATOM 2331 C C . GLY A 1 309 ? 19.719 -22.344 -19.594 1 92.81 309 GLY A C 1
ATOM 2332 O O . GLY A 1 309 ? 19.469 -21.578 -20.531 1 92.81 309 GLY A O 1
ATOM 2333 N N . ALA A 1 310 ? 18.938 -22.5 -18.609 1 94.81 310 ALA A N 1
ATOM 2334 C CA . ALA A 1 310 ? 17.688 -21.75 -18.469 1 94.81 310 ALA A CA 1
ATOM 2335 C C . ALA A 1 310 ? 17.906 -20.266 -18.719 1 94.81 310 ALA A C 1
ATOM 2337 O O . ALA A 1 310 ? 17.125 -19.609 -19.406 1 94.81 310 ALA A O 1
ATOM 2338 N N . MET A 1 311 ? 18.953 -19.719 -18.188 1 94.69 311 MET A N 1
ATOM 2339 C CA . MET A 1 311 ? 19.25 -18.297 -18.344 1 94.69 311 MET A CA 1
ATOM 2340 C C . MET A 1 311 ? 19.422 -17.938 -19.812 1 94.69 311 MET A C 1
ATOM 2342 O O . MET A 1 311 ? 18.891 -16.938 -20.281 1 94.69 311 MET A O 1
ATOM 2346 N N . THR A 1 312 ? 20.219 -18.688 -20.484 1 94.44 312 THR A N 1
ATOM 2347 C CA . THR A 1 312 ? 20.453 -18.469 -21.906 1 94.44 312 THR A CA 1
ATOM 2348 C C . THR A 1 312 ? 19.172 -18.594 -22.703 1 94.44 312 THR A C 1
ATOM 2350 O O . THR A 1 312 ? 18.906 -17.812 -23.609 1 94.44 312 THR A O 1
ATOM 2353 N N . LYS A 1 313 ? 18.406 -19.625 -22.375 1 96 313 LYS A N 1
ATOM 2354 C CA . LYS A 1 313 ? 17.141 -19.828 -23.062 1 96 313 LYS A CA 1
ATOM 2355 C C . LYS A 1 313 ? 16.219 -18.641 -22.875 1 96 313 LYS A C 1
ATOM 2357 O O . LYS A 1 313 ? 15.602 -18.172 -23.844 1 96 313 LYS A O 1
ATOM 2362 N N . VAL A 1 314 ? 16.109 -18.109 -21.672 1 96.25 314 VAL A N 1
ATOM 2363 C CA . VAL A 1 314 ? 15.258 -16.969 -21.359 1 96.25 314 VAL A CA 1
ATOM 2364 C C . VAL A 1 314 ? 15.734 -15.75 -22.141 1 96.25 314 VAL A C 1
ATOM 2366 O O . VAL A 1 314 ? 14.922 -15.016 -22.719 1 96.25 314 VAL A O 1
ATOM 2369 N N . ARG A 1 315 ? 17 -15.531 -22.219 1 94.44 315 ARG A N 1
ATOM 2370 C CA . ARG A 1 315 ? 17.578 -14.414 -22.953 1 94.44 315 ARG A CA 1
ATOM 2371 C C . ARG A 1 315 ? 17.266 -14.531 -24.438 1 94.44 315 ARG A C 1
ATOM 2373 O O . ARG A 1 315 ? 16.922 -13.539 -25.094 1 94.44 315 ARG A O 1
ATOM 2380 N N . ARG A 1 316 ? 17.406 -15.688 -25 1 94 316 ARG A N 1
ATOM 2381 C CA . ARG A 1 316 ? 17.141 -15.914 -26.422 1 94 316 ARG A CA 1
ATOM 2382 C C . ARG A 1 316 ? 15.68 -15.633 -26.75 1 94 316 ARG A C 1
ATOM 2384 O O . ARG A 1 316 ? 15.383 -15.031 -27.781 1 94 316 ARG A O 1
ATOM 2391 N N . LEU A 1 317 ? 14.805 -16.109 -25.875 1 95.62 317 LEU A N 1
ATOM 2392 C CA . LEU A 1 317 ? 13.383 -15.836 -26.062 1 95.62 317 LEU A CA 1
ATOM 2393 C C . LEU A 1 317 ? 13.117 -14.336 -26.016 1 95.62 317 LEU A C 1
ATOM 2395 O O . LEU A 1 317 ? 12.359 -13.812 -26.844 1 95.62 317 LEU A O 1
ATOM 2399 N N . ALA A 1 318 ? 13.742 -13.672 -25.078 1 94.69 318 ALA A N 1
ATOM 2400 C CA . ALA A 1 318 ? 13.586 -12.227 -24.953 1 94.69 318 ALA A CA 1
ATOM 2401 C C . ALA A 1 318 ? 14.055 -11.516 -26.219 1 94.69 318 ALA A C 1
ATOM 2403 O O . ALA A 1 318 ? 13.438 -10.539 -26.656 1 94.69 318 ALA A O 1
ATOM 2404 N N . ASP A 1 319 ? 15.148 -11.953 -26.781 1 92.62 319 ASP A N 1
ATOM 2405 C CA . ASP A 1 319 ? 15.672 -11.391 -28.031 1 92.62 319 ASP A CA 1
ATOM 2406 C C . ASP A 1 319 ? 14.656 -11.516 -29.156 1 92.62 319 ASP A C 1
ATOM 2408 O O . ASP A 1 319 ? 14.688 -10.742 -30.125 1 92.62 319 ASP A O 1
ATOM 2412 N N . ARG A 1 320 ? 13.82 -12.484 -28.984 1 93.88 320 ARG A N 1
ATOM 2413 C CA . ARG A 1 320 ? 12.773 -12.695 -29.984 1 93.88 320 ARG A CA 1
ATOM 2414 C C . ARG A 1 320 ? 11.445 -12.133 -29.5 1 93.88 320 ARG A C 1
ATOM 2416 O O . ARG A 1 320 ? 10.383 -12.5 -30.016 1 93.88 320 ARG A O 1
ATOM 2423 N N . SER A 1 321 ? 11.43 -11.367 -28.469 1 94.31 321 SER A N 1
ATOM 2424 C CA . SER A 1 321 ? 10.281 -10.633 -27.938 1 94.31 321 SER A CA 1
ATOM 2425 C C . SER A 1 321 ? 9.297 -11.562 -27.234 1 94.31 321 SER A C 1
ATOM 2427 O O . SER A 1 321 ? 8.086 -11.383 -27.344 1 94.31 321 SER A O 1
ATOM 2429 N N . VAL A 1 322 ? 9.82 -12.586 -26.688 1 96.5 322 VAL A N 1
ATOM 2430 C CA . VAL A 1 322 ? 9.055 -13.453 -25.797 1 96.5 322 VAL A CA 1
ATOM 2431 C C . VAL A 1 322 ? 9.625 -13.383 -24.391 1 96.5 322 VAL A C 1
ATOM 2433 O O . VAL A 1 322 ? 10.703 -13.914 -24.125 1 96.5 322 VAL A O 1
ATOM 2436 N N . LEU A 1 323 ? 8.867 -12.789 -23.5 1 96.12 323 LEU A N 1
ATOM 2437 C CA . LEU A 1 323 ? 9.344 -12.609 -22.141 1 96.12 323 LEU A CA 1
ATOM 2438 C C . LEU A 1 323 ? 8.781 -13.688 -21.219 1 96.12 323 LEU A C 1
ATOM 2440 O O . LEU A 1 323 ? 7.566 -13.805 -21.062 1 96.12 323 LEU A O 1
ATOM 2444 N N . VAL A 1 324 ? 9.602 -14.531 -20.688 1 97.25 324 VAL A N 1
ATOM 2445 C CA . VAL A 1 324 ? 9.234 -15.555 -19.719 1 97.25 324 VAL A CA 1
ATOM 2446 C C . VAL A 1 324 ? 10.078 -15.391 -18.453 1 97.25 324 VAL A C 1
ATOM 2448 O O . VAL A 1 324 ? 10.93 -14.492 -18.375 1 97.25 324 VAL A O 1
ATOM 2451 N N . ARG A 1 325 ? 9.781 -16.188 -17.5 1 96.88 325 ARG A N 1
ATOM 2452 C CA . ARG A 1 325 ? 10.422 -15.992 -16.203 1 96.88 325 ARG A CA 1
ATOM 2453 C C . ARG A 1 325 ? 11.359 -17.156 -15.891 1 96.88 325 ARG A C 1
ATOM 2455 O O . ARG A 1 325 ? 10.953 -18.312 -15.922 1 96.88 325 ARG A O 1
ATOM 2462 N N . GLN A 1 326 ? 12.633 -16.781 -15.602 1 95.81 326 GLN A N 1
ATOM 2463 C CA . GLN A 1 326 ? 13.539 -17.781 -15.062 1 95.81 326 GLN A CA 1
ATOM 2464 C C . GLN A 1 326 ? 13.234 -18.062 -13.594 1 95.81 326 GLN A C 1
ATOM 2466 O O . GLN A 1 326 ? 12.961 -17.141 -12.82 1 95.81 326 GLN A O 1
ATOM 2471 N N . VAL A 1 327 ? 13.172 -19.328 -13.211 1 95.94 327 VAL A N 1
ATOM 2472 C CA . VAL A 1 327 ? 12.977 -19.766 -11.828 1 95.94 327 VAL A CA 1
ATOM 2473 C C . VAL A 1 327 ? 14.203 -20.562 -11.367 1 95.94 327 VAL A C 1
ATOM 2475 O O . VAL A 1 327 ? 14.398 -21.703 -11.766 1 95.94 327 VAL A O 1
ATOM 2478 N N . GLY A 1 328 ? 14.953 -19.953 -10.453 1 92.94 328 GLY A N 1
ATOM 2479 C CA . GLY A 1 328 ? 16.203 -20.609 -10.094 1 92.94 328 GLY A CA 1
ATOM 2480 C C . GLY A 1 328 ? 17.125 -20.828 -11.273 1 92.94 328 GLY A C 1
ATOM 2481 O O . GLY A 1 328 ? 17.031 -20.125 -12.281 1 92.94 328 GLY A O 1
ATOM 2482 N N . PRO A 1 329 ? 18 -21.766 -11.125 1 93 329 PRO A N 1
ATOM 2483 C CA . PRO A 1 329 ? 19 -21.984 -12.172 1 93 329 PRO A CA 1
ATOM 2484 C C . PRO A 1 329 ? 18.469 -22.812 -13.336 1 93 329 PRO A C 1
ATOM 2486 O O . PRO A 1 329 ? 18.984 -22.719 -14.453 1 93 329 PRO A O 1
ATOM 2489 N N . GLU A 1 330 ? 17.391 -23.562 -13.078 1 94.94 330 GLU A N 1
ATOM 2490 C CA . GLU A 1 330 ? 17.047 -24.516 -14.125 1 94.94 330 GLU A CA 1
ATOM 2491 C C . GLU A 1 330 ? 15.562 -24.453 -14.484 1 94.94 330 GLU A C 1
ATOM 2493 O O . GLU A 1 330 ? 15.078 -25.234 -15.297 1 94.94 330 GLU A O 1
ATOM 2498 N N . GLY A 1 331 ? 14.836 -23.594 -13.875 1 97.06 331 GLY A N 1
ATOM 2499 C CA . GLY A 1 331 ? 13.406 -23.531 -14.148 1 97.06 331 GLY A CA 1
ATOM 2500 C C . GLY A 1 331 ? 13.008 -22.344 -15 1 97.06 331 GLY A C 1
ATOM 2501 O O . GLY A 1 331 ? 13.656 -21.297 -14.961 1 97.06 331 GLY A O 1
ATOM 2502 N N . ILE A 1 332 ? 11.969 -22.5 -15.766 1 98 332 ILE A N 1
ATOM 2503 C CA . ILE A 1 332 ? 11.328 -21.422 -16.5 1 98 332 ILE A CA 1
ATOM 2504 C C . ILE A 1 332 ? 9.82 -21.469 -16.281 1 98 332 ILE A C 1
ATOM 2506 O O . ILE A 1 332 ? 9.211 -22.531 -16.297 1 98 332 ILE A O 1
ATOM 2510 N N . ARG A 1 333 ? 9.273 -20.406 -15.945 1 98.62 333 ARG A N 1
ATOM 2511 C CA . ARG A 1 333 ? 7.824 -20.281 -15.844 1 98.62 333 ARG A CA 1
ATOM 2512 C C . ARG A 1 333 ? 7.258 -19.453 -17 1 98.62 333 ARG A C 1
ATOM 2514 O O . ARG A 1 333 ? 7.797 -18.406 -17.328 1 98.62 333 ARG A O 1
ATOM 2521 N N . VAL A 1 334 ? 6.188 -19.938 -17.547 1 98.56 334 VAL A N 1
ATOM 2522 C CA . VAL A 1 334 ? 5.555 -19.297 -18.688 1 98.56 334 VAL A CA 1
ATOM 2523 C C . VAL A 1 334 ? 4.102 -18.969 -18.359 1 98.56 334 VAL A C 1
ATOM 2525 O O . VAL A 1 334 ? 3.271 -19.875 -18.234 1 98.56 334 VAL A O 1
ATOM 2528 N N . SER A 1 335 ? 3.789 -17.703 -18.344 1 98.5 335 SER A N 1
ATOM 2529 C CA . SER A 1 335 ? 2.404 -17.266 -18.172 1 98.5 335 SER A CA 1
ATOM 2530 C C . SER A 1 335 ? 1.572 -17.609 -19.406 1 98.5 335 SER A C 1
ATOM 2532 O O . SER A 1 335 ? 2.078 -17.562 -20.531 1 98.5 335 SER A O 1
ATOM 2534 N N . ILE A 1 336 ? 0.336 -17.922 -19.188 1 98.75 336 ILE A N 1
ATOM 2535 C CA . ILE A 1 336 ? -0.567 -18.094 -20.328 1 98.75 336 ILE A CA 1
ATOM 2536 C C . ILE A 1 336 ? -1.085 -16.734 -20.781 1 98.75 336 ILE A C 1
ATOM 2538 O O . ILE A 1 336 ? -1.694 -15.992 -20 1 98.75 336 ILE A O 1
ATOM 2542 N N . GLY A 1 337 ? -0.736 -16.359 -21.984 1 97.94 337 GLY A N 1
ATOM 2543 C CA . GLY A 1 337 ? -1.163 -15.094 -22.562 1 97.94 337 GLY A CA 1
ATOM 2544 C C . GLY A 1 337 ? -2.318 -15.234 -23.531 1 97.94 337 GLY A C 1
ATOM 2545 O O . GLY A 1 337 ? -3.092 -16.188 -23.453 1 97.94 337 GLY A O 1
ATOM 2546 N N . SER A 1 338 ? -2.521 -14.242 -24.312 1 96.62 338 SER A N 1
ATOM 2547 C CA . SER A 1 338 ? -3.484 -14.32 -25.422 1 96.62 338 SER A CA 1
ATOM 2548 C C . SER A 1 338 ? -3.076 -15.375 -26.438 1 96.62 338 SER A C 1
ATOM 2550 O O . SER A 1 338 ? -1.936 -15.844 -26.438 1 96.62 338 SER A O 1
ATOM 2552 N N . ARG A 1 339 ? -4.055 -15.727 -27.281 1 96.88 339 ARG A N 1
ATOM 2553 C CA . ARG A 1 339 ? -3.752 -16.672 -28.344 1 96.88 339 ARG A CA 1
ATOM 2554 C C . ARG A 1 339 ? -2.551 -16.219 -29.172 1 96.88 339 ARG A C 1
ATOM 2556 O O . ARG A 1 339 ? -1.663 -17.016 -29.469 1 96.88 339 ARG A O 1
ATOM 2563 N N . ARG A 1 340 ? -2.506 -14.945 -29.453 1 96.31 340 ARG A N 1
ATOM 2564 C CA . ARG A 1 340 ? -1.414 -14.375 -30.25 1 96.31 340 ARG A CA 1
ATOM 2565 C C . ARG A 1 340 ? -0.086 -14.5 -29.5 1 96.31 340 ARG A C 1
ATOM 2567 O O . ARG A 1 340 ? 0.923 -14.898 -30.094 1 96.31 340 ARG A O 1
ATOM 2574 N N . GLU A 1 341 ? -0.045 -14.148 -28.25 1 97.44 341 GLU A N 1
ATOM 2575 C CA . GLU A 1 341 ? 1.173 -14.25 -27.453 1 97.44 341 GLU A CA 1
ATOM 2576 C C . GLU A 1 341 ? 1.643 -15.695 -27.328 1 97.44 341 GLU A C 1
ATOM 2578 O O . GLU A 1 341 ? 2.836 -15.977 -27.453 1 97.44 341 GLU A O 1
ATOM 2583 N N . ASN A 1 342 ? 0.697 -16.547 -27.125 1 98.06 342 ASN A N 1
ATOM 2584 C CA . ASN A 1 342 ? 1.016 -17.969 -27 1 98.06 342 ASN A CA 1
ATOM 2585 C C . ASN A 1 342 ? 1.56 -18.547 -28.297 1 98.06 342 ASN A C 1
ATOM 2587 O O . ASN A 1 342 ? 2.486 -19.359 -28.281 1 98.06 342 ASN A O 1
ATOM 2591 N N . GLU A 1 343 ? 0.973 -18.109 -29.406 1 97.44 343 GLU A N 1
ATOM 2592 C CA . GLU A 1 343 ? 1.468 -18.547 -30.703 1 97.44 343 GLU A CA 1
ATOM 2593 C C . GLU A 1 343 ? 2.893 -18.062 -30.938 1 97.44 343 GLU A C 1
ATOM 2595 O O . GLU A 1 343 ? 3.703 -18.766 -31.547 1 97.44 343 GLU A O 1
ATOM 2600 N N . HIS A 1 344 ? 3.111 -16.875 -30.516 1 97.06 344 HIS A N 1
ATOM 2601 C CA . HIS A 1 344 ? 4.461 -16.344 -30.641 1 97.06 344 HIS A CA 1
ATOM 2602 C C . HIS A 1 344 ? 5.465 -17.188 -29.859 1 97.06 344 HIS A C 1
ATOM 2604 O O . HIS A 1 344 ? 6.559 -17.469 -30.359 1 97.06 344 HIS A O 1
ATOM 2610 N N . LEU A 1 345 ? 5.164 -17.578 -28.688 1 97.75 345 LEU A N 1
ATOM 2611 C CA . LEU A 1 345 ? 6.008 -18.469 -27.906 1 97.75 345 LEU A CA 1
ATOM 2612 C C . LEU A 1 345 ? 6.262 -19.781 -28.656 1 97.75 345 LEU A C 1
ATOM 2614 O O . LEU A 1 345 ? 7.402 -20.234 -28.75 1 97.75 345 LEU A O 1
ATOM 2618 N N . LEU A 1 346 ? 5.191 -20.359 -29.203 1 97.38 346 LEU A N 1
ATOM 2619 C CA . LEU A 1 346 ? 5.312 -21.656 -29.891 1 97.38 346 LEU A CA 1
ATOM 2620 C C . LEU A 1 346 ? 6.184 -21.531 -31.125 1 97.38 346 LEU A C 1
ATOM 2622 O O . LEU A 1 346 ? 6.906 -22.453 -31.484 1 97.38 346 LEU A O 1
ATOM 2626 N N . ALA A 1 347 ? 6.125 -20.375 -31.734 1 96 347 ALA A N 1
ATOM 2627 C CA . ALA A 1 347 ? 6.953 -20.125 -32.906 1 96 347 ALA A CA 1
ATOM 2628 C C . ALA A 1 347 ? 8.43 -20.078 -32.531 1 96 347 ALA A C 1
ATOM 2630 O O . ALA A 1 347 ? 9.305 -20.281 -33.375 1 96 347 ALA A O 1
ATOM 2631 N N . CYS A 1 348 ? 8.688 -19.766 -31.312 1 94.5 348 CYS A N 1
ATOM 2632 C CA . CYS A 1 348 ? 10.055 -19.656 -30.828 1 94.5 348 CYS A CA 1
ATOM 2633 C C . CYS A 1 348 ? 10.445 -20.875 -30.016 1 94.5 348 CYS A C 1
ATOM 2635 O O . CYS A 1 348 ? 11.414 -20.844 -29.25 1 94.5 348 CYS A O 1
ATOM 2637 N N . VAL A 1 349 ? 9.797 -21.969 -30.094 1 93 349 VAL A N 1
ATOM 2638 C CA . VAL A 1 349 ? 9.945 -23.141 -29.234 1 93 349 VAL A CA 1
ATOM 2639 C C . VAL A 1 349 ? 11.352 -23.719 -29.375 1 93 349 VAL A C 1
ATOM 2641 O O . VAL A 1 349 ? 11.891 -24.297 -28.438 1 93 349 VAL A O 1
ATOM 2644 N N . ASP A 1 350 ? 11.961 -23.531 -30.547 1 90.75 350 ASP A N 1
ATOM 2645 C CA . ASP A 1 350 ? 13.312 -24.031 -30.781 1 90.75 350 ASP A CA 1
ATOM 2646 C C . ASP A 1 350 ? 14.297 -23.453 -29.766 1 90.75 350 ASP A C 1
ATOM 2648 O O . ASP A 1 350 ? 15.273 -24.125 -29.406 1 90.75 350 ASP A O 1
ATOM 2652 N N . ASP A 1 351 ? 14.016 -22.234 -29.344 1 88.19 351 ASP A N 1
ATOM 2653 C CA . ASP A 1 351 ? 14.875 -21.594 -28.359 1 88.19 351 ASP A CA 1
ATOM 2654 C C . ASP A 1 351 ? 14.781 -22.297 -27 1 88.19 351 ASP A C 1
ATOM 2656 O O . ASP A 1 351 ? 15.695 -22.188 -26.172 1 88.19 351 ASP A O 1
ATOM 2660 N N . LEU A 1 352 ? 13.789 -23.047 -26.75 1 88.19 352 LEU A N 1
ATOM 2661 C CA . LEU A 1 352 ? 13.617 -23.828 -25.531 1 88.19 352 LEU A CA 1
ATOM 2662 C C . LEU A 1 352 ? 14.273 -25.188 -25.656 1 88.19 352 LEU A C 1
ATOM 2664 O O . LEU A 1 352 ? 14.648 -25.797 -24.656 1 88.19 352 LEU A O 1
ATOM 2668 N N . LEU A 1 353 ? 14.398 -25.656 -26.875 1 84.88 353 LEU A N 1
ATOM 2669 C CA . LEU A 1 353 ? 14.898 -27 -27.141 1 84.88 353 LEU A CA 1
ATOM 2670 C C . LEU A 1 353 ? 16.422 -27 -27.281 1 84.88 353 LEU A C 1
ATOM 2672 O O . LEU A 1 353 ? 17.078 -27.984 -26.969 1 84.88 353 LEU A O 1
ATOM 2676 N N . ASN A 1 354 ? 16.859 -25.906 -27.906 1 71 354 ASN A N 1
ATOM 2677 C CA . ASN A 1 354 ? 18.266 -25.906 -28.266 1 71 354 ASN A CA 1
ATOM 2678 C C . ASN A 1 354 ? 19.172 -25.984 -27.047 1 71 354 ASN A C 1
ATOM 2680 O O . ASN A 1 354 ? 18.969 -25.25 -26.078 1 71 354 ASN A O 1
ATOM 2684 N N . ARG A 1 355 ? 19.812 -27.266 -26.75 1 56.28 355 ARG A N 1
ATOM 2685 C CA . ARG A 1 355 ? 20.75 -27.672 -25.703 1 56.28 355 ARG A CA 1
ATOM 2686 C C . ARG A 1 355 ? 22.109 -27.031 -25.891 1 56.28 355 ARG A C 1
ATOM 2688 O O . ARG A 1 355 ? 22.516 -26.734 -27.016 1 56.28 355 ARG A O 1
ATOM 2695 N N . MET B 1 1 ? -6.07 -18.188 21.609 1 85.12 1 MET B N 1
ATOM 2696 C CA . MET B 1 1 ? -5.766 -16.875 21.016 1 85.12 1 MET B CA 1
ATOM 2697 C C . MET B 1 1 ? -4.648 -17 19.984 1 85.12 1 MET B C 1
ATOM 2699 O O . MET B 1 1 ? -3.637 -17.656 20.234 1 85.12 1 MET B O 1
ATOM 2703 N N . ILE B 1 2 ? -4.844 -16.438 18.797 1 91.62 2 ILE B N 1
ATOM 2704 C CA . ILE B 1 2 ? -3.871 -16.484 17.703 1 91.62 2 ILE B CA 1
ATOM 2705 C C . ILE B 1 2 ? -2.545 -15.898 18.172 1 91.62 2 ILE B C 1
ATOM 2707 O O . ILE B 1 2 ? -2.523 -14.859 18.844 1 91.62 2 ILE B O 1
ATOM 2711 N N . ARG B 1 3 ? -1.447 -16.641 17.906 1 92.88 3 ARG B N 1
ATOM 2712 C CA . ARG B 1 3 ? -0.127 -16.078 18.172 1 92.88 3 ARG B CA 1
ATOM 2713 C C . ARG B 1 3 ? 0.093 -14.789 17.391 1 92.88 3 ARG B C 1
ATOM 2715 O O . ARG B 1 3 ? -0.035 -14.773 16.156 1 92.88 3 ARG B O 1
ATOM 2722 N N . HIS B 1 4 ? 0.325 -13.75 18.109 1 91.06 4 HIS B N 1
ATOM 2723 C CA . HIS B 1 4 ? 0.602 -12.461 17.469 1 91.06 4 HIS B CA 1
ATOM 2724 C C . HIS B 1 4 ? 1.662 -11.688 18.25 1 91.06 4 HIS B C 1
ATOM 2726 O O . HIS B 1 4 ? 2.033 -12.07 19.359 1 91.06 4 HIS B O 1
ATOM 2732 N N . ARG B 1 5 ? 2.211 -10.711 17.641 1 89.94 5 ARG B N 1
ATOM 2733 C CA . ARG B 1 5 ? 3.201 -9.875 18.297 1 89.94 5 ARG B CA 1
ATOM 2734 C C . ARG B 1 5 ? 2.584 -9.133 19.484 1 89.94 5 ARG B C 1
ATOM 2736 O O . ARG B 1 5 ? 1.451 -8.648 19.406 1 89.94 5 ARG B O 1
ATOM 2743 N N . ALA B 1 6 ? 3.412 -8.945 20.453 1 82.88 6 ALA B N 1
ATOM 2744 C CA . ALA B 1 6 ? 2.945 -8.227 21.641 1 82.88 6 ALA B CA 1
ATOM 2745 C C . ALA B 1 6 ? 2.637 -6.77 21.312 1 82.88 6 ALA B C 1
ATOM 2747 O O . ALA B 1 6 ? 3.379 -6.125 20.562 1 82.88 6 ALA B O 1
ATOM 2748 N N . GLY B 1 7 ? 1.505 -6.277 21.75 1 82 7 GLY B N 1
ATOM 2749 C CA . GLY B 1 7 ? 1.188 -4.859 21.641 1 82 7 GLY B CA 1
ATOM 2750 C C . GLY B 1 7 ? 0.41 -4.52 20.375 1 82 7 GLY B C 1
ATOM 2751 O O . GLY B 1 7 ? -0.108 -3.408 20.25 1 82 7 GLY B O 1
ATOM 2752 N N . ILE B 1 8 ? 0.25 -5.453 19.469 1 83.25 8 ILE B N 1
ATOM 2753 C CA . ILE B 1 8 ? -0.358 -5.152 18.172 1 83.25 8 ILE B CA 1
ATOM 2754 C C . ILE B 1 8 ? -1.808 -4.715 18.375 1 83.25 8 ILE B C 1
ATOM 2756 O O . ILE B 1 8 ? -2.283 -3.795 17.703 1 83.25 8 ILE B O 1
ATOM 2760 N N . LEU B 1 9 ? -2.465 -5.34 19.312 1 79.56 9 LEU B N 1
ATOM 2761 C CA . LEU B 1 9 ? -3.881 -5.043 19.516 1 79.56 9 LEU B CA 1
ATOM 2762 C C . LEU B 1 9 ? -4.062 -3.82 20.406 1 79.56 9 LEU B C 1
ATOM 2764 O O . LEU B 1 9 ? -5.188 -3.357 20.609 1 79.56 9 LEU B O 1
ATOM 2768 N N . LYS B 1 10 ? -2.939 -3.23 20.922 1 76.5 10 LYS B N 1
ATOM 2769 C CA . LYS B 1 10 ? -2.996 -2.045 21.781 1 76.5 10 LYS B CA 1
ATOM 2770 C C . LYS B 1 10 ? -2.74 -0.776 20.969 1 76.5 10 LYS B C 1
ATOM 2772 O O . LYS B 1 10 ? -2.812 0.332 21.5 1 76.5 10 LYS B O 1
ATOM 2777 N N . MET B 1 11 ? -2.494 -1.063 19.781 1 75.88 11 MET B N 1
ATOM 2778 C CA . MET B 1 11 ? -2.258 0.103 18.938 1 75.88 11 MET B CA 1
ATOM 2779 C C . MET B 1 11 ? -3.547 0.886 18.719 1 75.88 11 MET B C 1
ATOM 2781 O O . MET B 1 11 ? -4.613 0.296 18.531 1 75.88 11 MET B O 1
ATOM 2785 N N . ASP B 1 12 ? -3.463 2.176 18.938 1 64.5 12 ASP B N 1
ATOM 2786 C CA . ASP B 1 12 ? -4.629 3.01 18.672 1 64.5 12 ASP B CA 1
ATOM 2787 C C . ASP B 1 12 ? -4.988 2.988 17.188 1 64.5 12 ASP B C 1
ATOM 2789 O O . ASP B 1 12 ? -4.109 3.088 16.328 1 64.5 12 ASP B O 1
ATOM 2793 N N . GLY B 1 13 ? -6.203 2.582 16.953 1 62.59 13 GLY B N 1
ATOM 2794 C CA . GLY B 1 13 ? -6.656 2.621 15.562 1 62.59 13 GLY B CA 1
ATOM 2795 C C . GLY B 1 13 ? -6.805 4.031 15.023 1 62.59 13 GLY B C 1
ATOM 2796 O O . GLY B 1 13 ? -6.93 4.988 15.797 1 62.59 13 GLY B O 1
ATOM 2797 N N . TYR B 1 14 ? -6.566 4.129 13.773 1 62.5 14 TYR B N 1
ATOM 2798 C CA . TYR B 1 14 ? -6.859 5.391 13.102 1 62.5 14 TYR B CA 1
ATOM 2799 C C . TYR B 1 14 ? -8.359 5.676 13.109 1 62.5 14 TYR B C 1
ATOM 2801 O O . TYR B 1 14 ? -9.172 4.777 12.883 1 62.5 14 TYR B O 1
ATOM 2809 N N . LEU B 1 15 ? -8.727 6.801 13.562 1 60.41 15 LEU B N 1
ATOM 2810 C CA . LEU B 1 15 ? -10.117 7.238 13.5 1 60.41 15 LEU B CA 1
ATOM 2811 C C . LEU B 1 15 ? -10.336 8.156 12.297 1 60.41 15 LEU B C 1
ATOM 2813 O O . LEU B 1 15 ? -9.781 9.258 12.234 1 60.41 15 LEU B O 1
ATOM 2817 N N . PRO B 1 16 ? -11.133 7.648 11.312 1 57.5 16 PRO B N 1
ATOM 2818 C CA . PRO B 1 16 ? -11.375 8.523 10.164 1 57.5 16 PRO B CA 1
ATOM 2819 C C . PRO B 1 16 ? -12.234 9.734 10.516 1 57.5 16 PRO B C 1
ATOM 2821 O O . PRO B 1 16 ? -13.016 9.688 11.469 1 57.5 16 PRO B O 1
ATOM 2824 N N . GLY B 1 17 ? -11.898 10.773 9.867 1 50.62 17 GLY B N 1
ATOM 2825 C CA . GLY B 1 17 ? -12.68 11.977 10.078 1 50.62 17 GLY B CA 1
ATOM 2826 C C . GLY B 1 17 ? -14.125 11.836 9.641 1 50.62 17 GLY B C 1
ATOM 2827 O O . GLY B 1 17 ? -15 12.578 10.109 1 50.62 17 GLY B O 1
ATOM 2828 N N . ARG B 1 18 ? -14.383 11.055 8.625 1 52.91 18 ARG B N 1
ATOM 2829 C CA . ARG B 1 18 ? -15.734 10.836 8.117 1 52.91 18 ARG B CA 1
ATOM 2830 C C . ARG B 1 18 ? -16.078 9.352 8.094 1 52.91 18 ARG B C 1
ATOM 2832 O O . ARG B 1 18 ? -15.273 8.531 7.66 1 52.91 18 ARG B O 1
ATOM 2839 N N . VAL B 1 19 ? -17.203 9.18 8.828 1 51.47 19 VAL B N 1
ATOM 2840 C CA . VAL B 1 19 ? -17.688 7.805 8.758 1 51.47 19 VAL B CA 1
ATOM 2841 C C . VAL B 1 19 ? -19.078 7.777 8.109 1 51.47 19 VAL B C 1
ATOM 2843 O O . VAL B 1 19 ? -19.953 8.578 8.469 1 51.47 19 VAL B O 1
ATOM 2846 N N . GLY B 1 20 ? -19.312 6.949 7.012 1 53.03 20 GLY B N 1
ATOM 2847 C CA . GLY B 1 20 ? -20.641 6.672 6.496 1 53.03 20 GLY B CA 1
ATOM 2848 C C . GLY B 1 20 ? -21.047 7.594 5.355 1 53.03 20 GLY B C 1
ATOM 2849 O O . GLY B 1 20 ? -20.297 8.492 4.984 1 53.03 20 GLY B O 1
ATOM 2850 N N . PRO B 1 21 ? -22.141 7.234 4.609 1 52.88 21 PRO B N 1
ATOM 2851 C CA . PRO B 1 21 ? -22.641 8.008 3.467 1 52.88 21 PRO B CA 1
ATOM 2852 C C . PRO B 1 21 ? -23.156 9.391 3.865 1 52.88 21 PRO B C 1
ATOM 2854 O O . PRO B 1 21 ? -23.578 9.586 5.008 1 52.88 21 PRO B O 1
ATOM 2857 N N . LEU B 1 22 ? -22.875 10.43 2.977 1 57.34 22 LEU B N 1
ATOM 2858 C CA . LEU B 1 22 ? -23.391 11.789 3.162 1 57.34 22 LEU B CA 1
ATOM 2859 C C . LEU B 1 22 ? -24.781 11.93 2.564 1 57.34 22 LEU B C 1
ATOM 2861 O O . LEU B 1 22 ? -25.016 11.523 1.424 1 57.34 22 LEU B O 1
ATOM 2865 N N . ALA B 1 23 ? -25.953 12.039 3.328 1 48.28 23 ALA B N 1
ATOM 2866 C CA . ALA B 1 23 ? -27.328 12.164 2.83 1 48.28 23 ALA B CA 1
ATOM 2867 C C . ALA B 1 23 ? -27.578 13.57 2.281 1 48.28 23 ALA B C 1
ATOM 2869 O O . ALA B 1 23 ? -28.453 13.766 1.438 1 48.28 23 ALA B O 1
ATOM 2870 N N . ARG B 1 24 ? -26.891 14.719 2.674 1 63.94 24 ARG B N 1
ATOM 2871 C CA . ARG B 1 24 ? -27.156 16.109 2.316 1 63.94 24 ARG B CA 1
ATOM 2872 C C . ARG B 1 24 ? -25.859 16.844 2.008 1 63.94 24 ARG B C 1
ATOM 2874 O O . ARG B 1 24 ? -24.766 16.344 2.266 1 63.94 24 ARG B O 1
ATOM 2881 N N . PRO B 1 25 ? -26.047 17.969 1.257 1 71.69 25 PRO B N 1
ATOM 2882 C CA . PRO B 1 25 ? -24.797 18.719 1.092 1 71.69 25 PRO B CA 1
ATOM 2883 C C . PRO B 1 25 ? -24.031 18.875 2.4 1 71.69 25 PRO B C 1
ATOM 2885 O O . PRO B 1 25 ? -24.594 19.297 3.408 1 71.69 25 PRO B O 1
ATOM 2888 N N . THR B 1 26 ? -22.969 18.266 2.416 1 89.12 26 THR B N 1
ATOM 2889 C CA . THR B 1 26 ? -22.141 18.203 3.619 1 89.12 26 THR B CA 1
ATOM 2890 C C . THR B 1 26 ? -20.797 18.891 3.393 1 89.12 26 THR B C 1
ATOM 2892 O O . THR B 1 26 ? -20.172 18.703 2.342 1 89.12 26 THR B O 1
ATOM 2895 N N . ALA B 1 27 ? -20.531 19.938 4.297 1 96 27 ALA B N 1
ATOM 2896 C CA . ALA B 1 27 ? -19.188 20.484 4.32 1 96 27 ALA B CA 1
ATOM 2897 C C . ALA B 1 27 ? -18.203 19.484 4.918 1 96 27 ALA B C 1
ATOM 2899 O O . ALA B 1 27 ? -18.25 19.203 6.117 1 96 27 ALA B O 1
ATOM 2900 N N . ILE B 1 28 ? -17.359 18.969 4.043 1 95.38 28 ILE B N 1
ATOM 2901 C CA . ILE B 1 28 ? -16.391 17.984 4.48 1 95.38 28 ILE B CA 1
ATOM 2902 C C . ILE B 1 28 ? -15.062 18.672 4.809 1 95.38 28 ILE B C 1
ATOM 2904 O O . ILE B 1 28 ? -14.242 18.906 3.918 1 95.38 28 ILE B O 1
ATOM 2908 N N . LEU B 1 29 ? -14.82 18.953 6.051 1 97.94 29 LEU B N 1
ATOM 2909 C CA . LEU B 1 29 ? -13.688 19.766 6.492 1 97.94 29 LEU B CA 1
ATOM 2910 C C . LEU B 1 29 ? -12.898 19.047 7.582 1 97.94 29 LEU B C 1
ATOM 2912 O O . LEU B 1 29 ? -12.414 19.688 8.523 1 97.94 29 LEU B O 1
ATOM 2916 N N . ALA B 1 30 ? -12.758 17.672 7.414 1 96.12 30 ALA B N 1
ATOM 2917 C CA . ALA B 1 30 ? -12.211 16.938 8.547 1 96.12 30 ALA B CA 1
ATOM 2918 C C . ALA B 1 30 ? -10.898 16.25 8.164 1 96.12 30 ALA B C 1
ATOM 2920 O O . ALA B 1 30 ? -10.141 15.812 9.039 1 96.12 30 ALA B O 1
ATOM 2921 N N . SER B 1 31 ? -10.516 16.125 6.852 1 94.81 31 SER B N 1
ATOM 2922 C CA . SER B 1 31 ? -9.414 15.25 6.48 1 94.81 31 SER B CA 1
ATOM 2923 C C . SER B 1 31 ? -8.391 15.977 5.625 1 94.81 31 SER B C 1
ATOM 2925 O O . SER B 1 31 ? -7.617 15.352 4.898 1 94.81 31 SER B O 1
ATOM 2927 N N . ASN B 1 32 ? -8.398 17.266 5.633 1 97.38 32 ASN B N 1
ATOM 2928 C CA . ASN B 1 32 ? -7.41 18.109 4.973 1 97.38 32 ASN B CA 1
ATOM 2929 C C . ASN B 1 32 ? -7.363 17.859 3.471 1 97.38 32 ASN B C 1
ATOM 2931 O O . ASN B 1 32 ? -6.301 17.938 2.855 1 97.38 32 ASN B O 1
ATOM 2935 N N . GLU B 1 33 ? -8.492 17.484 2.891 1 97.12 33 GLU B N 1
ATOM 2936 C CA . GLU B 1 33 ? -8.57 17.156 1.47 1 97.12 33 GLU B CA 1
ATOM 2937 C C . GLU B 1 33 ? -8.781 18.406 0.624 1 97.12 33 GLU B C 1
ATOM 2939 O O . GLU B 1 33 ? -9.242 19.438 1.126 1 97.12 33 GLU B O 1
ATOM 2944 N N . SER B 1 34 ? -8.344 18.312 -0.621 1 97.62 34 SER B N 1
ATOM 2945 C CA . SER B 1 34 ? -8.664 19.359 -1.581 1 97.62 34 SER B CA 1
ATOM 2946 C C . SER B 1 34 ? -10.156 19.359 -1.922 1 97.62 34 SER B C 1
ATOM 2948 O O . SER B 1 34 ? -10.75 18.312 -2.117 1 97.62 34 SER B O 1
ATOM 2950 N N . PRO B 1 35 ? -10.711 20.531 -1.947 1 97.12 35 PRO B N 1
ATOM 2951 C CA . PRO B 1 35 ? -12.125 20.578 -2.332 1 97.12 35 PRO B CA 1
ATOM 2952 C C . PRO B 1 35 ? -12.328 20.453 -3.84 1 97.12 35 PRO B C 1
ATOM 2954 O O . PRO B 1 35 ? -13.469 20.359 -4.305 1 97.12 35 PRO B O 1
ATOM 2957 N N . PHE B 1 36 ? -11.281 20.438 -4.617 1 97.5 36 PHE B N 1
ATOM 2958 C CA . PHE B 1 36 ? -11.367 20.438 -6.074 1 97.5 36 PHE B CA 1
ATOM 2959 C C . PHE B 1 36 ? -11.203 19.047 -6.641 1 97.5 36 PHE B C 1
ATOM 2961 O O . PHE B 1 36 ? -10.258 18.328 -6.293 1 97.5 36 PHE B O 1
ATOM 2968 N N . PRO B 1 37 ? -12.094 18.641 -7.547 1 96.94 37 PRO B N 1
ATOM 2969 C CA . PRO B 1 37 ? -11.867 17.375 -8.242 1 96.94 37 PRO B CA 1
ATOM 2970 C C . PRO B 1 37 ? -10.617 17.391 -9.109 1 96.94 37 PRO B C 1
ATOM 2972 O O . PRO B 1 37 ? -10.102 18.453 -9.438 1 96.94 37 PRO B O 1
ATOM 2975 N N . PRO B 1 38 ? -10.102 16.188 -9.469 1 98.06 38 PRO B N 1
ATOM 2976 C CA . PRO B 1 38 ? -8.93 16.172 -10.344 1 98.06 38 PRO B CA 1
ATOM 2977 C C . PRO B 1 38 ? -9.148 16.938 -11.641 1 98.06 38 PRO B C 1
ATOM 2979 O O . PRO B 1 38 ? -10.242 16.906 -12.203 1 98.06 38 PRO B O 1
ATOM 2982 N N . LEU B 1 39 ? -8.102 17.609 -12.102 1 98.31 39 LEU B N 1
ATOM 2983 C CA . LEU B 1 39 ? -8.141 18.359 -13.359 1 98.31 39 LEU B CA 1
ATOM 2984 C C . LEU B 1 39 ? -8.422 17.438 -14.531 1 98.31 39 LEU B C 1
ATOM 2986 O O . LEU B 1 39 ? -8.07 16.25 -14.492 1 98.31 39 LEU B O 1
ATOM 2990 N N . GLU B 1 40 ? -9.031 18 -15.578 1 97.88 40 GLU B N 1
ATOM 2991 C CA . GLU B 1 40 ? -9.438 17.234 -16.75 1 97.88 40 GLU B CA 1
ATOM 2992 C C . GLU B 1 40 ? -8.258 16.469 -17.344 1 97.88 40 GLU B C 1
ATOM 2994 O O . GLU B 1 40 ? -8.383 15.297 -17.719 1 97.88 40 GLU B O 1
ATOM 2999 N N . ARG B 1 41 ? -7.148 17.125 -17.469 1 98.38 41 ARG B N 1
ATOM 3000 C CA . ARG B 1 41 ? -5.957 16.484 -18.031 1 98.38 41 ARG B CA 1
ATOM 3001 C C . ARG B 1 41 ? -5.516 15.305 -17.188 1 98.38 41 ARG B C 1
ATOM 3003 O O . ARG B 1 41 ? -5.062 14.289 -17.719 1 98.38 41 ARG B O 1
ATOM 3010 N N . VAL B 1 42 ? -5.578 15.391 -15.875 1 98.5 42 VAL B N 1
ATOM 3011 C CA . VAL B 1 42 ? -5.242 14.312 -14.961 1 98.5 42 VAL B CA 1
ATOM 3012 C C . VAL B 1 42 ? -6.223 13.156 -15.133 1 98.5 42 VAL B C 1
ATOM 3014 O O . VAL B 1 42 ? -5.812 12 -15.234 1 98.5 42 VAL B O 1
ATOM 3017 N N . GLN B 1 43 ? -7.523 13.492 -15.219 1 98 43 GLN B N 1
ATOM 3018 C CA . GLN B 1 43 ? -8.539 12.477 -15.445 1 98 43 GLN B CA 1
ATOM 3019 C C . GLN B 1 43 ? -8.305 11.742 -16.766 1 98 43 GLN B C 1
ATOM 3021 O O . GLN B 1 43 ? -8.43 10.516 -16.828 1 98 43 GLN B O 1
ATOM 3026 N N . ALA B 1 44 ? -7.949 12.484 -17.781 1 98.06 44 ALA B N 1
ATOM 3027 C CA . ALA B 1 44 ? -7.684 11.891 -19.094 1 98.06 44 ALA B CA 1
ATOM 3028 C C . ALA B 1 44 ? -6.508 10.922 -19.031 1 98.06 44 ALA B C 1
ATOM 3030 O O . ALA B 1 44 ? -6.539 9.852 -19.641 1 98.06 44 ALA B O 1
ATOM 3031 N N . ALA B 1 45 ? -5.465 11.297 -18.328 1 98 45 ALA B N 1
ATOM 3032 C CA . ALA B 1 45 ? -4.305 10.422 -18.156 1 98 45 ALA B CA 1
ATOM 3033 C C . ALA B 1 45 ? -4.691 9.125 -17.453 1 98 45 ALA B C 1
ATOM 3035 O O . ALA B 1 45 ? -4.23 8.047 -17.844 1 98 45 ALA B O 1
ATOM 3036 N N . ILE B 1 46 ? -5.508 9.219 -16.453 1 97.38 46 ILE B N 1
ATOM 3037 C CA . ILE B 1 46 ? -5.98 8.039 -15.742 1 97.38 46 ILE B CA 1
ATOM 3038 C C . ILE B 1 46 ? -6.781 7.148 -16.688 1 97.38 46 ILE B C 1
ATOM 3040 O O . ILE B 1 46 ? -6.551 5.938 -16.75 1 97.38 46 ILE B O 1
ATOM 3044 N N . ARG B 1 47 ? -7.676 7.75 -17.438 1 96.12 47 ARG B N 1
ATOM 3045 C CA . ARG B 1 47 ? -8.523 7 -18.359 1 96.12 47 ARG B CA 1
ATOM 3046 C C . ARG B 1 47 ? -7.691 6.223 -19.359 1 96.12 47 ARG B C 1
ATOM 3048 O O . ARG B 1 47 ? -8 5.074 -19.688 1 96.12 47 ARG B O 1
ATOM 3055 N N . THR B 1 48 ? -6.703 6.828 -19.797 1 96.38 48 THR B N 1
ATOM 3056 C CA . THR B 1 48 ? -5.816 6.168 -20.75 1 96.38 48 THR B CA 1
ATOM 3057 C C . THR B 1 48 ? -5.102 4.988 -20.094 1 96.38 48 THR B C 1
ATOM 3059 O O . THR B 1 48 ? -4.973 3.922 -20.703 1 96.38 48 THR B O 1
ATOM 3062 N N . SER B 1 49 ? -4.684 5.137 -18.922 1 96.19 49 SER B N 1
ATOM 3063 C CA . SER B 1 49 ? -3.908 4.121 -18.203 1 96.19 49 SER B CA 1
ATOM 3064 C C . SER B 1 49 ? -4.762 2.902 -17.875 1 96.19 49 SER B C 1
ATOM 3066 O O . SER B 1 49 ? -4.254 1.783 -17.797 1 96.19 49 SER B O 1
ATOM 3068 N N . ILE B 1 50 ? -6.059 3.076 -17.75 1 95.75 50 ILE B N 1
ATOM 3069 C CA . ILE B 1 50 ? -6.961 2.029 -17.281 1 95.75 50 ILE B CA 1
ATOM 3070 C C . ILE B 1 50 ? -7.059 0.927 -18.328 1 95.75 50 ILE B C 1
ATOM 3072 O O . ILE B 1 50 ? -7.266 -0.241 -18 1 95.75 50 ILE B O 1
ATOM 3076 N N . THR B 1 51 ? -6.809 1.233 -19.547 1 94.25 51 THR B N 1
ATOM 3077 C CA . THR B 1 51 ? -6.941 0.288 -20.656 1 94.25 51 THR B CA 1
ATOM 3078 C C . THR B 1 51 ? -5.852 -0.778 -20.594 1 94.25 51 THR B C 1
ATOM 3080 O O . THR B 1 51 ? -5.957 -1.824 -21.234 1 94.25 51 THR B O 1
ATOM 3083 N N . HIS B 1 52 ? -4.828 -0.584 -19.766 1 94 52 HIS B N 1
ATOM 3084 C CA . HIS B 1 52 ? -3.738 -1.541 -19.625 1 94 52 HIS B CA 1
ATOM 3085 C C . HIS B 1 52 ? -3.588 -1.994 -18.172 1 94 52 HIS B C 1
ATOM 3087 O O . HIS B 1 52 ? -2.529 -2.492 -17.781 1 94 52 HIS B O 1
ATOM 3093 N N . ALA B 1 53 ? -4.676 -1.802 -17.453 1 96.12 53 ALA B N 1
ATOM 3094 C CA . ALA B 1 53 ? -4.605 -2.066 -16.016 1 96.12 53 ALA B CA 1
ATOM 3095 C C . ALA B 1 53 ? -4.551 -3.566 -15.734 1 96.12 53 ALA B C 1
ATOM 3097 O O . ALA B 1 53 ? -4.344 -3.984 -14.594 1 96.12 53 ALA B O 1
ATOM 3098 N N . ASN B 1 54 ? -4.648 -4.418 -16.797 1 97.5 54 ASN B N 1
ATOM 3099 C CA . ASN B 1 54 ? -4.465 -5.855 -16.625 1 97.5 54 ASN B CA 1
ATOM 3100 C C . ASN B 1 54 ? -2.998 -6.211 -16.406 1 97.5 54 ASN B C 1
ATOM 3102 O O . ASN B 1 54 ? -2.682 -7.316 -15.961 1 97.5 54 ASN B O 1
ATOM 3106 N N . ARG B 1 55 ? -2.131 -5.309 -16.688 1 95.44 55 ARG B N 1
ATOM 3107 C CA . ARG B 1 55 ? -0.697 -5.492 -16.484 1 95.44 55 ARG B CA 1
ATOM 3108 C C . ARG B 1 55 ? -0.229 -4.789 -15.211 1 95.44 55 ARG B C 1
ATOM 3110 O O . ARG B 1 55 ? -0.816 -3.785 -14.797 1 95.44 55 ARG B O 1
ATOM 3117 N N . TYR B 1 56 ? 0.821 -5.348 -14.617 1 94.25 56 TYR B N 1
ATOM 3118 C CA . TYR B 1 56 ? 1.419 -4.691 -13.453 1 94.25 56 TYR B CA 1
ATOM 3119 C C . TYR B 1 56 ? 2.029 -3.352 -13.844 1 94.25 56 TYR B C 1
ATOM 3121 O O . TYR B 1 56 ? 2.492 -3.178 -14.977 1 94.25 56 TYR B O 1
ATOM 3129 N N . PRO B 1 57 ? 1.971 -2.42 -12.867 1 91.81 57 PRO B N 1
ATOM 3130 C CA . PRO B 1 57 ? 2.646 -1.15 -13.141 1 91.81 57 PRO B CA 1
ATOM 3131 C C . PRO B 1 57 ? 4.156 -1.307 -13.297 1 91.81 57 PRO B C 1
ATOM 3133 O O . PRO B 1 57 ? 4.699 -2.387 -13.047 1 91.81 57 PRO B O 1
ATOM 3136 N N . ASP B 1 58 ? 4.742 -0.275 -13.836 1 84.31 58 ASP B N 1
ATOM 3137 C CA . ASP B 1 58 ? 6.199 -0.248 -13.828 1 84.31 58 ASP B CA 1
ATOM 3138 C C . ASP B 1 58 ? 6.75 -0.471 -12.422 1 84.31 58 ASP B C 1
ATOM 3140 O O . ASP B 1 58 ? 6.465 0.305 -11.508 1 84.31 58 ASP B O 1
ATOM 3144 N N . PHE B 1 59 ? 7.508 -1.503 -12.312 1 78.06 59 PHE B N 1
ATOM 3145 C CA . PHE B 1 59 ? 8.023 -1.941 -11.023 1 78.06 59 PHE B CA 1
ATOM 3146 C C . PHE B 1 59 ? 8.766 -0.81 -10.32 1 78.06 59 PHE B C 1
ATOM 3148 O O . PHE B 1 59 ? 8.57 -0.571 -9.133 1 78.06 59 PHE B O 1
ATOM 3155 N N . THR B 1 60 ? 9.555 -0.061 -11.039 1 78.06 60 THR B N 1
ATOM 3156 C CA . THR B 1 60 ? 10.383 0.993 -10.461 1 78.06 60 THR B CA 1
ATOM 3157 C C . THR B 1 60 ? 9.711 2.354 -10.617 1 78.06 60 THR B C 1
ATOM 3159 O O . THR B 1 60 ? 10.281 3.383 -10.25 1 78.06 60 THR B O 1
ATOM 3162 N N . SER B 1 61 ? 8.484 2.369 -11.148 1 91.12 61 SER B N 1
ATOM 3163 C CA . SER B 1 61 ? 7.887 3.658 -11.484 1 91.12 61 SER B CA 1
ATOM 3164 C C . SER B 1 61 ? 8.891 4.57 -12.18 1 91.12 61 SER B C 1
ATOM 3166 O O . SER B 1 61 ? 9.047 5.734 -11.797 1 91.12 61 SER B O 1
ATOM 3168 N N . SER B 1 62 ? 9.562 4.078 -13.133 1 92.5 62 SER B N 1
ATOM 3169 C CA . SER B 1 62 ? 10.742 4.715 -13.703 1 92.5 62 SER B CA 1
ATOM 3170 C C . SER B 1 62 ? 10.398 6.074 -14.312 1 92.5 62 SER B C 1
ATOM 3172 O O . SER B 1 62 ? 11.109 7.059 -14.086 1 92.5 62 SER B O 1
ATOM 3174 N N . ASP B 1 63 ? 9.305 6.133 -15.086 1 94.81 63 ASP B N 1
ATOM 3175 C CA . ASP B 1 63 ? 8.922 7.395 -15.703 1 94.81 63 ASP B CA 1
ATOM 3176 C C . ASP B 1 63 ? 8.602 8.453 -14.648 1 94.81 63 ASP B C 1
ATOM 3178 O O . ASP B 1 63 ? 9.062 9.594 -14.75 1 94.81 63 ASP B O 1
ATOM 3182 N N . LEU B 1 64 ? 7.871 8.055 -13.688 1 97.31 64 LEU B N 1
ATOM 3183 C CA . LEU B 1 64 ? 7.488 8.984 -12.641 1 97.31 64 LEU B CA 1
ATOM 3184 C C . LEU B 1 64 ? 8.695 9.398 -11.812 1 97.31 64 LEU B C 1
ATOM 3186 O O . LEU B 1 64 ? 8.883 10.586 -11.523 1 97.31 64 LEU B O 1
ATOM 3190 N N . THR B 1 65 ? 9.508 8.406 -11.438 1 97.69 65 THR B N 1
ATOM 3191 C CA . THR B 1 65 ? 10.727 8.688 -10.688 1 97.69 65 THR B CA 1
ATOM 3192 C C . THR B 1 65 ? 11.625 9.648 -11.445 1 97.69 65 THR B C 1
ATOM 3194 O O . THR B 1 65 ? 12.141 10.609 -10.867 1 97.69 65 THR B O 1
ATOM 3197 N N . GLY B 1 66 ? 11.75 9.398 -12.734 1 97.69 66 GLY B N 1
ATOM 3198 C CA . GLY B 1 66 ? 12.555 10.289 -13.562 1 97.69 66 GLY B CA 1
ATOM 3199 C C . GLY B 1 66 ? 12 11.695 -13.625 1 97.69 66 GLY B C 1
ATOM 3200 O O . GLY B 1 66 ? 12.75 12.672 -13.508 1 97.69 66 GLY B O 1
ATOM 3201 N N . ALA B 1 67 ? 10.719 11.828 -13.805 1 98.19 67 ALA B N 1
ATOM 3202 C CA . ALA B 1 67 ? 10.07 13.133 -13.891 1 98.19 67 ALA B CA 1
ATOM 3203 C C . ALA B 1 67 ? 10.203 13.898 -12.578 1 98.19 67 ALA B C 1
ATOM 3205 O O . ALA B 1 67 ? 10.469 15.102 -12.578 1 98.19 67 ALA B O 1
ATOM 3206 N N . LEU B 1 68 ? 10.062 13.227 -11.469 1 98.38 68 LEU B N 1
ATOM 3207 C CA . LEU B 1 68 ? 10.219 13.852 -10.156 1 98.38 68 LEU B CA 1
ATOM 3208 C C . LEU B 1 68 ? 11.672 14.266 -9.93 1 98.38 68 LEU B C 1
ATOM 3210 O O . LEU B 1 68 ? 11.93 15.344 -9.391 1 98.38 68 LEU B O 1
ATOM 3214 N N . ALA B 1 69 ? 12.555 13.352 -10.297 1 98.31 69 ALA B N 1
ATOM 3215 C CA . ALA B 1 69 ? 13.977 13.68 -10.203 1 98.31 69 ALA B CA 1
ATOM 3216 C C . ALA B 1 69 ? 14.297 14.977 -10.945 1 98.31 69 ALA B C 1
ATOM 3218 O O . ALA B 1 69 ? 15 15.844 -10.422 1 98.31 69 ALA B O 1
ATOM 3219 N N . GLN B 1 70 ? 13.766 15.109 -12.102 1 98.06 70 GLN B N 1
ATOM 3220 C CA . GLN B 1 70 ? 13.961 16.312 -12.898 1 98.06 70 GLN B CA 1
ATOM 3221 C C . GLN B 1 70 ? 13.352 17.531 -12.211 1 98.06 70 GLN B C 1
ATOM 3223 O O . GLN B 1 70 ? 13.984 18.594 -12.117 1 98.06 70 GLN B O 1
ATOM 3228 N N . ARG B 1 71 ? 12.195 17.406 -11.75 1 97.12 71 ARG B N 1
ATOM 3229 C CA . ARG B 1 71 ? 11.477 18.484 -11.086 1 97.12 71 ARG B CA 1
ATOM 3230 C C . ARG B 1 71 ? 12.289 19.047 -9.914 1 97.12 71 ARG B C 1
ATOM 3232 O O . ARG B 1 71 ? 12.289 20.25 -9.672 1 97.12 71 ARG B O 1
ATOM 3239 N N . TRP B 1 72 ? 12.922 18.141 -9.195 1 97.56 72 TRP B N 1
ATOM 3240 C CA . TRP B 1 72 ? 13.602 18.547 -7.965 1 97.56 72 TRP B CA 1
ATOM 3241 C C . TRP B 1 72 ? 15.102 18.656 -8.18 1 97.56 72 TRP B C 1
ATOM 3243 O O . TRP B 1 72 ? 15.859 18.859 -7.23 1 97.56 72 TRP B O 1
ATOM 3253 N N . HIS B 1 73 ? 15.547 18.469 -9.406 1 97.56 73 HIS B N 1
ATOM 3254 C CA . HIS B 1 73 ? 16.953 18.594 -9.773 1 97.56 73 HIS B CA 1
ATOM 3255 C C . HIS B 1 73 ? 17.828 17.641 -8.953 1 97.56 73 HIS B C 1
ATOM 3257 O O . HIS B 1 73 ? 18.828 18.047 -8.383 1 97.56 73 HIS B O 1
ATOM 3263 N N . LEU B 1 74 ? 17.391 16.406 -8.906 1 98.06 74 LEU B N 1
ATOM 3264 C CA . LEU B 1 74 ? 18.094 15.32 -8.227 1 98.06 74 LEU B CA 1
ATOM 3265 C C . LEU B 1 74 ? 18.297 14.141 -9.172 1 98.06 74 LEU B C 1
ATOM 3267 O O . LEU B 1 74 ? 17.578 13.992 -10.156 1 98.06 74 LEU B O 1
ATOM 3271 N N . PRO B 1 75 ? 19.391 13.375 -8.914 1 97.81 75 PRO B N 1
ATOM 3272 C CA . PRO B 1 75 ? 19.438 12.086 -9.602 1 97.81 75 PRO B CA 1
ATOM 3273 C C . PRO B 1 75 ? 18.25 11.188 -9.25 1 97.81 75 PRO B C 1
ATOM 3275 O O . PRO B 1 75 ? 17.688 11.305 -8.156 1 97.81 75 PRO B O 1
ATOM 3278 N N . ALA B 1 76 ? 17.922 10.242 -10.148 1 97.56 76 ALA B N 1
ATOM 3279 C CA . ALA B 1 76 ? 16.75 9.391 -9.992 1 97.56 76 ALA B CA 1
ATOM 3280 C C . ALA B 1 76 ? 16.859 8.523 -8.742 1 97.56 76 ALA B C 1
ATOM 3282 O O . ALA B 1 76 ? 15.852 8.203 -8.109 1 97.56 76 ALA B O 1
ATOM 3283 N N . ASP B 1 77 ? 18.062 8.156 -8.344 1 97.44 77 ASP B N 1
ATOM 3284 C CA . ASP B 1 77 ? 18.234 7.266 -7.199 1 97.44 77 ASP B CA 1
ATOM 3285 C C . ASP B 1 77 ? 18.031 8.016 -5.887 1 97.44 77 ASP B C 1
ATOM 3287 O O . ASP B 1 77 ? 18.188 7.441 -4.809 1 97.44 77 ASP B O 1
ATOM 3291 N N . HIS B 1 78 ? 17.656 9.359 -5.945 1 98.5 78 HIS B N 1
ATOM 3292 C CA . HIS B 1 78 ? 17.281 10.156 -4.777 1 98.5 78 HIS B CA 1
ATOM 3293 C C . HIS B 1 78 ? 15.773 10.188 -4.586 1 98.5 78 HIS B C 1
ATOM 3295 O O . HIS B 1 78 ? 15.266 10.875 -3.695 1 98.5 78 HIS B O 1
ATOM 3301 N N . VAL B 1 79 ? 15.062 9.453 -5.426 1 98.5 79 VAL B N 1
ATOM 3302 C CA . VAL B 1 79 ? 13.602 9.539 -5.422 1 98.5 79 VAL B CA 1
ATOM 3303 C C . VAL B 1 79 ? 13.008 8.141 -5.223 1 98.5 79 VAL B C 1
ATOM 3305 O O . VAL B 1 79 ? 13.406 7.188 -5.891 1 98.5 79 VAL B O 1
ATOM 3308 N N . VAL B 1 80 ? 12.117 8.023 -4.273 1 97.94 80 VAL B N 1
ATOM 3309 C CA . VAL B 1 80 ? 11.328 6.805 -4.105 1 97.94 80 VAL B CA 1
ATOM 3310 C C . VAL B 1 80 ? 9.844 7.145 -4.098 1 97.94 80 VAL B C 1
ATOM 3312 O O . VAL B 1 80 ? 9.406 8.039 -3.369 1 97.94 80 VAL B O 1
ATOM 3315 N N . VAL B 1 81 ? 9.07 6.504 -4.938 1 97.81 81 VAL B N 1
ATOM 3316 C CA . VAL B 1 81 ? 7.625 6.695 -5 1 97.81 81 VAL B CA 1
ATOM 3317 C C . VAL B 1 81 ? 6.922 5.547 -4.277 1 97.81 81 VAL B C 1
ATOM 3319 O O . VAL B 1 81 ? 7.41 4.414 -4.277 1 97.81 81 VAL B O 1
ATOM 3322 N N . GLU B 1 82 ? 5.828 5.828 -3.633 1 96.88 82 GLU B N 1
ATOM 3323 C CA . GLU B 1 82 ? 5.07 4.828 -2.893 1 96.88 82 GLU B CA 1
ATOM 3324 C C . GLU B 1 82 ? 3.574 5.141 -2.916 1 96.88 82 GLU B C 1
ATOM 3326 O O . GLU B 1 82 ? 3.17 6.234 -3.314 1 96.88 82 GLU B O 1
ATOM 3331 N N . SER B 1 83 ? 2.756 4.16 -2.516 1 95.75 83 SER B N 1
ATOM 3332 C CA . SER B 1 83 ? 1.306 4.289 -2.43 1 95.75 83 SER B CA 1
ATOM 3333 C C . SER B 1 83 ? 0.898 5.203 -1.28 1 95.75 83 SER B C 1
ATOM 3335 O O . SER B 1 83 ? 0.214 4.773 -0.349 1 95.75 83 SER B O 1
ATOM 3337 N N . GLY B 1 84 ? 1.324 6.469 -1.358 1 95.88 84 GLY B N 1
ATOM 3338 C CA . GLY B 1 84 ? 1.047 7.465 -0.336 1 95.88 84 GLY B CA 1
ATOM 3339 C C . GLY B 1 84 ? 2.223 7.715 0.589 1 95.88 84 GLY B C 1
ATOM 3340 O O . GLY B 1 84 ? 3.072 6.84 0.771 1 95.88 84 GLY B O 1
ATOM 3341 N N . SER B 1 85 ? 2.223 8.867 1.217 1 96.88 85 SER B N 1
ATOM 3342 C CA . SER B 1 85 ? 3.303 9.219 2.133 1 96.88 85 SER B CA 1
ATOM 3343 C C . SER B 1 85 ? 3.232 8.391 3.414 1 96.88 85 SER B C 1
ATOM 3345 O O . SER B 1 85 ? 4.258 8.133 4.047 1 96.88 85 SER B O 1
ATOM 3347 N N . SER B 1 86 ? 2.039 7.938 3.799 1 95.75 86 SER B N 1
ATOM 3348 C CA . SER B 1 86 ? 1.898 7.105 4.988 1 95.75 86 SER B CA 1
ATOM 3349 C C . SER B 1 86 ? 2.676 5.801 4.844 1 95.75 86 SER B C 1
ATOM 3351 O O . SER B 1 86 ? 3.281 5.324 5.805 1 95.75 86 SER B O 1
ATOM 3353 N N . THR B 1 87 ? 2.619 5.27 3.635 1 96.25 87 THR B N 1
ATOM 3354 C CA . THR B 1 87 ? 3.385 4.055 3.387 1 96.25 87 THR B CA 1
ATOM 3355 C C . THR B 1 87 ? 4.883 4.328 3.484 1 96.25 87 THR B C 1
ATOM 3357 O O . THR B 1 87 ? 5.641 3.492 3.982 1 96.25 87 THR B O 1
ATOM 3360 N N . LEU B 1 88 ? 5.312 5.453 3.029 1 97.75 88 LEU B N 1
ATOM 3361 C CA . LEU B 1 88 ? 6.719 5.828 3.104 1 97.75 88 LEU B CA 1
ATOM 3362 C C . LEU B 1 88 ? 7.176 5.945 4.555 1 97.75 88 LEU B C 1
ATOM 3364 O O . LEU B 1 88 ? 8.242 5.445 4.918 1 97.75 88 LEU B O 1
ATOM 3368 N N . LEU B 1 89 ? 6.391 6.668 5.379 1 97.44 89 LEU B N 1
ATOM 3369 C CA . LEU B 1 89 ? 6.781 6.828 6.773 1 97.44 89 LEU B CA 1
ATOM 3370 C C . LEU B 1 89 ? 6.871 5.477 7.473 1 97.44 89 LEU B C 1
ATOM 3372 O O . LEU B 1 89 ? 7.793 5.234 8.258 1 97.44 89 LEU B O 1
ATOM 3376 N N . ARG B 1 90 ? 5.93 4.617 7.164 1 96.38 90 ARG B N 1
ATOM 3377 C CA . ARG B 1 90 ? 5.965 3.264 7.707 1 96.38 90 ARG B CA 1
ATOM 3378 C C . ARG B 1 90 ? 7.227 2.529 7.262 1 96.38 90 ARG B C 1
ATOM 3380 O O . ARG B 1 90 ? 7.895 1.89 8.078 1 96.38 90 ARG B O 1
ATOM 3387 N N . ASN B 1 91 ? 7.523 2.574 5.984 1 96.88 91 ASN B N 1
ATOM 3388 C CA . ASN B 1 91 ? 8.695 1.904 5.426 1 96.88 91 ASN B CA 1
ATOM 3389 C C . ASN B 1 91 ? 9.984 2.412 6.062 1 96.88 91 ASN B C 1
ATOM 3391 O O . ASN B 1 91 ? 10.914 1.637 6.305 1 96.88 91 ASN B O 1
ATOM 3395 N N . ILE B 1 92 ? 10.047 3.699 6.293 1 98.31 92 ILE B N 1
ATOM 3396 C CA . ILE B 1 92 ? 11.219 4.281 6.938 1 98.31 92 ILE B CA 1
ATOM 3397 C C . ILE B 1 92 ? 11.414 3.656 8.32 1 98.31 92 ILE B C 1
ATOM 3399 O O . ILE B 1 92 ? 12.523 3.246 8.672 1 98.31 92 ILE B O 1
ATOM 3403 N N . VAL B 1 93 ? 10.367 3.559 9.062 1 97.69 93 VAL B N 1
ATOM 3404 C CA . VAL B 1 93 ? 10.445 3.029 10.414 1 97.69 93 VAL B CA 1
ATOM 3405 C C . VAL B 1 93 ? 10.797 1.544 10.375 1 97.69 93 VAL B C 1
ATOM 3407 O O . VAL B 1 93 ? 11.648 1.076 11.133 1 97.69 93 VAL B O 1
ATOM 3410 N N . ILE B 1 94 ? 10.195 0.801 9.453 1 96.06 94 ILE B N 1
ATOM 3411 C CA . ILE B 1 94 ? 10.484 -0.621 9.289 1 96.06 94 ILE B CA 1
ATOM 3412 C C . ILE B 1 94 ? 11.961 -0.817 8.969 1 96.06 94 ILE B C 1
ATOM 3414 O O . ILE B 1 94 ? 12.602 -1.726 9.5 1 96.06 94 ILE B O 1
ATOM 3418 N N . ALA B 1 95 ? 12.5 0.002 8.156 1 96.38 95 ALA B N 1
ATOM 3419 C CA . ALA B 1 95 ? 13.883 -0.122 7.703 1 96.38 95 ALA B CA 1
ATOM 3420 C C . ALA B 1 95 ? 14.859 0.231 8.82 1 96.38 95 ALA B C 1
ATOM 3422 O O . ALA B 1 95 ? 15.984 -0.264 8.852 1 96.38 95 ALA B O 1
ATOM 3423 N N . CYS B 1 96 ? 14.43 1.046 9.797 1 97.5 96 CYS B N 1
ATOM 3424 C CA . CYS B 1 96 ? 15.43 1.672 10.656 1 97.5 96 CYS B CA 1
ATOM 3425 C C . CYS B 1 96 ? 15.234 1.259 12.109 1 97.5 96 CYS B C 1
ATOM 3427 O O . CYS B 1 96 ? 16.172 1.342 12.914 1 97.5 96 CYS B O 1
ATOM 3429 N N . ALA B 1 97 ? 14.039 0.9 12.461 1 96.38 97 ALA B N 1
ATOM 3430 C CA . ALA B 1 97 ? 13.742 0.762 13.883 1 96.38 97 ALA B CA 1
ATOM 3431 C C . ALA B 1 97 ? 13.242 -0.644 14.203 1 96.38 97 ALA B C 1
ATOM 3433 O O . ALA B 1 97 ? 13.016 -1.452 13.305 1 96.38 97 ALA B O 1
ATOM 3434 N N . GLY B 1 98 ? 13.141 -1.002 15.445 1 93.69 98 GLY B N 1
ATOM 3435 C CA . GLY B 1 98 ? 12.695 -2.271 15.992 1 93.69 98 GLY B CA 1
ATOM 3436 C C . GLY B 1 98 ? 12.695 -2.297 17.516 1 93.69 98 GLY B C 1
ATOM 3437 O O . GLY B 1 98 ? 12.742 -1.246 18.156 1 93.69 98 GLY B O 1
ATOM 3438 N N . PRO B 1 99 ? 12.516 -3.52 18.062 1 92.5 99 PRO B N 1
ATOM 3439 C CA . PRO B 1 99 ? 12.539 -3.623 19.531 1 92.5 99 PRO B CA 1
ATOM 3440 C C . PRO B 1 99 ? 13.781 -2.982 20.141 1 92.5 99 PRO B C 1
ATOM 3442 O O . PRO B 1 99 ? 14.875 -3.07 19.578 1 92.5 99 PRO B O 1
ATOM 3445 N N . GLU B 1 100 ? 13.602 -2.277 21.234 1 94.81 100 GLU B N 1
ATOM 3446 C CA . GLU B 1 100 ? 14.664 -1.677 22.031 1 94.81 100 GLU B CA 1
ATOM 3447 C C . GLU B 1 100 ? 15.188 -0.4 21.375 1 94.81 100 GLU B C 1
ATOM 3449 O O . GLU B 1 100 ? 16.297 0.055 21.688 1 94.81 100 GLU B O 1
ATOM 3454 N N . THR B 1 101 ? 14.492 0.077 20.406 1 97.12 101 THR B N 1
ATOM 3455 C CA . THR B 1 101 ? 14.789 1.378 19.828 1 97.12 101 THR B CA 1
ATOM 3456 C C . THR B 1 101 ? 13.609 2.328 19.984 1 97.12 101 THR B C 1
ATOM 3458 O O . THR B 1 101 ? 12.57 1.944 20.531 1 97.12 101 THR B O 1
ATOM 3461 N N . ASP B 1 102 ? 13.828 3.57 19.625 1 98.38 102 ASP B N 1
ATOM 3462 C CA . ASP B 1 102 ? 12.719 4.508 19.766 1 98.38 102 ASP B CA 1
ATOM 3463 C C . ASP B 1 102 ? 12.625 5.438 18.547 1 98.38 102 ASP B C 1
ATOM 3465 O O . ASP B 1 102 ? 13.547 5.496 17.734 1 98.38 102 ASP B O 1
ATOM 3469 N N . VAL B 1 103 ? 11.484 6.004 18.328 1 98.69 103 VAL B N 1
ATOM 3470 C CA . VAL B 1 103 ? 11.141 6.996 17.312 1 98.69 103 VAL B CA 1
ATOM 3471 C C . VAL B 1 103 ? 10.641 8.273 17.984 1 98.69 103 VAL B C 1
ATOM 3473 O O . VAL B 1 103 ? 9.695 8.234 18.781 1 98.69 103 VAL B O 1
ATOM 3476 N N . VAL B 1 104 ? 11.305 9.414 17.688 1 98.94 104 VAL B N 1
ATOM 3477 C CA . VAL B 1 104 ? 10.938 10.68 18.312 1 98.94 104 VAL B CA 1
ATOM 3478 C C . VAL B 1 104 ? 10.008 11.461 17.375 1 98.94 104 VAL B C 1
ATOM 3480 O O . VAL B 1 104 ? 10.281 11.586 16.188 1 98.94 104 VAL B O 1
ATOM 3483 N N . CYS B 1 105 ? 8.914 11.945 17.859 1 98.56 105 CYS B N 1
ATOM 3484 C CA . CYS B 1 105 ? 7.977 12.75 17.078 1 98.56 105 CYS B CA 1
ATOM 3485 C C . CYS B 1 105 ? 7.391 13.883 17.922 1 98.56 105 CYS B C 1
ATOM 3487 O O . CYS B 1 105 ? 7.309 13.766 19.141 1 98.56 105 CYS B O 1
ATOM 3489 N N . PRO B 1 106 ? 7.047 15 17.328 1 98.5 106 PRO B N 1
ATOM 3490 C CA . PRO B 1 106 ? 6.305 16.031 18.047 1 98.5 106 PRO B CA 1
ATOM 3491 C C . PRO B 1 106 ? 4.926 15.555 18.5 1 98.5 106 PRO B C 1
ATOM 3493 O O . PRO B 1 106 ? 4.391 14.586 17.953 1 98.5 106 PRO B O 1
ATOM 3496 N N . TRP B 1 107 ? 4.41 16.25 19.5 1 97.44 107 TRP B N 1
ATOM 3497 C CA . TRP B 1 107 ? 3.072 15.906 19.969 1 97.44 107 TRP B CA 1
ATOM 3498 C C . TRP B 1 107 ? 2.344 17.125 20.5 1 97.44 107 TRP B C 1
ATOM 3500 O O . TRP B 1 107 ? 2.896 17.891 21.312 1 97.44 107 TRP B O 1
ATOM 3510 N N . PRO B 1 108 ? 1.065 17.375 20.141 1 97.19 108 PRO B N 1
ATOM 3511 C CA . PRO B 1 108 ? 0.324 16.578 19.172 1 97.19 108 PRO B CA 1
ATOM 3512 C C . PRO B 1 108 ? 0.805 16.797 17.734 1 97.19 108 PRO B C 1
ATOM 3514 O O . PRO B 1 108 ? 1.21 17.906 17.375 1 97.19 108 PRO B O 1
ATOM 3517 N N . SER B 1 109 ? 0.872 15.734 17.031 1 97.88 109 SER B N 1
ATOM 3518 C CA . SER B 1 109 ? 1.17 15.727 15.602 1 97.88 109 SER B CA 1
ATOM 3519 C C . SER B 1 109 ? 0.447 14.586 14.891 1 97.88 109 SER B C 1
ATOM 3521 O O . SER B 1 109 ? -0.627 14.164 15.328 1 97.88 109 SER B O 1
ATOM 3523 N N . PHE B 1 110 ? 0.859 14.242 13.766 1 96.69 110 PHE B N 1
ATOM 3524 C CA . PHE B 1 110 ? 0.23 13.195 12.969 1 96.69 110 PHE B CA 1
ATOM 3525 C C . PHE B 1 110 ? 0.311 11.852 13.688 1 96.69 110 PHE B C 1
ATOM 3527 O O . PHE B 1 110 ? 1.404 11.344 13.945 1 96.69 110 PHE B O 1
ATOM 3534 N N . PRO B 1 111 ? -0.774 11.188 13.961 1 93.38 111 PRO B N 1
ATOM 3535 C CA . PRO B 1 111 ? -0.818 9.984 14.797 1 93.38 111 PRO B CA 1
ATOM 3536 C C . PRO B 1 111 ? -0.106 8.797 14.156 1 93.38 111 PRO B C 1
ATOM 3538 O O . PRO B 1 111 ? 0.346 7.891 14.859 1 93.38 111 PRO B O 1
ATOM 3541 N N . SER B 1 112 ? 0.053 8.781 12.875 1 94.56 112 SER B N 1
ATOM 3542 C CA . SER B 1 112 ? 0.632 7.645 12.172 1 94.56 112 SER B CA 1
ATOM 3543 C C . SER B 1 112 ? 2.102 7.461 12.531 1 94.56 112 SER B C 1
ATOM 3545 O O . SER B 1 112 ? 2.672 6.391 12.312 1 94.56 112 SER B O 1
ATOM 3547 N N . TYR B 1 113 ? 2.791 8.5 13.07 1 97.31 113 TYR B N 1
ATOM 3548 C CA . TYR B 1 113 ? 4.18 8.352 13.492 1 97.31 113 TYR B CA 1
ATOM 3549 C C . TYR B 1 113 ? 4.297 7.332 14.617 1 97.31 113 TYR B C 1
ATOM 3551 O O . TYR B 1 113 ? 5.125 6.418 14.555 1 97.31 113 TYR B O 1
ATOM 3559 N N . GLU B 1 114 ? 3.414 7.508 15.602 1 95.5 114 GLU B N 1
ATOM 3560 C CA . GLU B 1 114 ? 3.42 6.586 16.734 1 95.5 114 GLU B CA 1
ATOM 3561 C C . GLU B 1 114 ? 2.986 5.188 16.297 1 95.5 114 GLU B C 1
ATOM 3563 O O . GLU B 1 114 ? 3.549 4.191 16.766 1 95.5 114 GLU B O 1
ATOM 3568 N N . HIS B 1 115 ? 2.02 5.156 15.477 1 93.69 115 HIS B N 1
ATOM 3569 C CA . HIS B 1 115 ? 1.557 3.865 14.977 1 93.69 115 HIS B CA 1
ATOM 3570 C C . HIS B 1 115 ? 2.682 3.109 14.273 1 93.69 115 HIS B C 1
ATOM 3572 O O . HIS B 1 115 ? 2.855 1.907 14.492 1 93.69 115 HIS B O 1
ATOM 3578 N N . ALA B 1 116 ? 3.42 3.812 13.43 1 95.19 116 ALA B N 1
ATOM 3579 C CA . ALA B 1 116 ? 4.527 3.193 12.703 1 95.19 116 ALA B CA 1
ATOM 3580 C C . ALA B 1 116 ? 5.582 2.66 13.664 1 95.19 116 ALA B C 1
ATOM 3582 O O . ALA B 1 116 ? 6.141 1.58 13.453 1 95.19 116 ALA B O 1
ATOM 3583 N N . ALA B 1 117 ? 5.855 3.426 14.727 1 95.88 117 ALA B N 1
ATOM 3584 C CA . ALA B 1 117 ? 6.816 2.979 15.734 1 95.88 117 ALA B CA 1
ATOM 3585 C C . ALA B 1 117 ? 6.34 1.699 16.422 1 95.88 117 ALA B C 1
ATOM 3587 O O . ALA B 1 117 ? 7.086 0.721 16.5 1 95.88 117 ALA B O 1
ATOM 3588 N N . GLN B 1 118 ? 5.098 1.68 16.781 1 93.44 118 GLN B N 1
ATOM 3589 C CA . GLN B 1 118 ? 4.531 0.548 17.516 1 93.44 118 GLN B CA 1
ATOM 3590 C C . GLN B 1 118 ? 4.449 -0.691 16.625 1 93.44 118 GLN B C 1
ATOM 3592 O O . GLN B 1 118 ? 4.602 -1.815 17.109 1 93.44 118 GLN B O 1
ATOM 3597 N N . LEU B 1 119 ? 4.285 -0.469 15.422 1 92.12 119 LEU B N 1
ATOM 3598 C CA . LEU B 1 119 ? 4.172 -1.541 14.438 1 92.12 119 LEU B CA 1
ATOM 3599 C C . LEU B 1 119 ? 5.398 -2.447 14.477 1 92.12 119 LEU B C 1
ATOM 3601 O O . LEU B 1 119 ? 5.285 -3.66 14.289 1 92.12 119 LEU B O 1
ATOM 3605 N N . VAL B 1 120 ? 6.547 -1.853 14.742 1 92.5 120 VAL B N 1
ATOM 3606 C CA . VAL B 1 120 ? 7.781 -2.623 14.664 1 92.5 120 VAL B CA 1
ATOM 3607 C C . VAL B 1 120 ? 8.32 -2.889 16.062 1 92.5 120 VAL B C 1
ATOM 3609 O O . VAL B 1 120 ? 9.453 -3.352 16.234 1 92.5 120 VAL B O 1
ATOM 3612 N N . GLY B 1 121 ? 7.547 -2.494 17.062 1 91.81 121 GLY B N 1
ATOM 3613 C CA . GLY B 1 121 ? 7.934 -2.744 18.438 1 91.81 121 GLY B CA 1
ATOM 3614 C C . GLY B 1 121 ? 8.828 -1.662 19.016 1 91.81 121 GLY B C 1
ATOM 3615 O O . GLY B 1 121 ? 9.398 -1.828 20.094 1 91.81 121 GLY B O 1
ATOM 3616 N N . ALA B 1 122 ? 9.047 -0.56 18.297 1 95.19 122 ALA B N 1
ATOM 3617 C CA . ALA B 1 122 ? 9.797 0.585 18.812 1 95.19 122 ALA B CA 1
ATOM 3618 C C . ALA B 1 122 ? 8.938 1.433 19.75 1 95.19 122 ALA B C 1
ATOM 3620 O O . ALA B 1 122 ? 7.703 1.33 19.734 1 95.19 122 ALA B O 1
ATOM 3621 N N . THR B 1 123 ? 9.57 2.203 20.578 1 97.12 123 THR B N 1
ATOM 3622 C CA . THR B 1 123 ? 8.875 3.074 21.516 1 97.12 123 THR B CA 1
ATOM 3623 C C . THR B 1 123 ? 8.727 4.48 20.938 1 97.12 123 THR B C 1
ATOM 3625 O O . THR B 1 123 ? 9.719 5.129 20.609 1 97.12 123 THR B O 1
ATOM 3628 N N . PRO B 1 124 ? 7.539 4.918 20.797 1 97.75 124 PRO B N 1
ATOM 3629 C CA . PRO B 1 124 ? 7.379 6.324 20.422 1 97.75 124 PRO B CA 1
ATOM 3630 C C . PRO B 1 124 ? 7.719 7.281 21.562 1 97.75 124 PRO B C 1
ATOM 3632 O O . PRO B 1 124 ? 7.293 7.066 22.703 1 97.75 124 PRO B O 1
ATOM 3635 N N . ILE B 1 125 ? 8.523 8.258 21.312 1 98.81 125 ILE B N 1
ATOM 3636 C CA . ILE B 1 125 ? 8.875 9.32 22.25 1 98.81 125 ILE B CA 1
ATOM 3637 C C . ILE B 1 125 ? 8.25 10.641 21.797 1 98.81 125 ILE B C 1
ATOM 3639 O O . ILE B 1 125 ? 8.609 11.172 20.75 1 98.81 125 ILE B O 1
ATOM 3643 N N . ARG B 1 126 ? 7.395 11.188 22.625 1 98.5 126 ARG B N 1
ATOM 3644 C CA . ARG B 1 126 ? 6.68 12.422 22.312 1 98.5 126 ARG B CA 1
ATOM 3645 C C . ARG B 1 126 ? 7.453 13.641 22.797 1 98.5 126 ARG B C 1
ATOM 3647 O O . ARG B 1 126 ? 7.875 13.688 23.953 1 98.5 126 ARG B O 1
ATOM 3654 N N . ALA B 1 127 ? 7.68 14.547 21.938 1 98.81 127 ALA B N 1
ATOM 3655 C CA . ALA B 1 127 ? 8.188 15.859 22.312 1 98.81 127 ALA B CA 1
ATOM 3656 C C . ALA B 1 127 ? 7.09 16.922 22.25 1 98.81 127 ALA B C 1
ATOM 3658 O O . ALA B 1 127 ? 6.523 17.156 21.172 1 98.81 127 ALA B O 1
ATOM 3659 N N . ALA B 1 128 ? 6.836 17.578 23.359 1 98.5 128 ALA B N 1
ATOM 3660 C CA . ALA B 1 128 ? 5.75 18.547 23.422 1 98.5 128 ALA B CA 1
ATOM 3661 C C . ALA B 1 128 ? 6.016 19.75 22.516 1 98.5 128 ALA B C 1
ATOM 3663 O O . ALA B 1 128 ? 7.164 20.172 22.359 1 98.5 128 ALA B O 1
ATOM 3664 N N . LEU B 1 129 ? 4.988 20.281 21.953 1 98.62 129 LEU B N 1
ATOM 3665 C CA . LEU B 1 129 ? 5.062 21.516 21.172 1 98.62 129 LEU B CA 1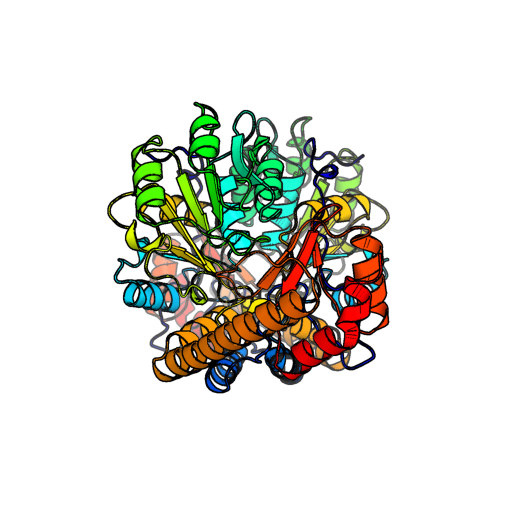
ATOM 3666 C C . LEU B 1 129 ? 5.332 22.703 22.094 1 98.62 129 LEU B C 1
ATOM 3668 O O . LEU B 1 129 ? 5.227 22.594 23.312 1 98.62 129 LEU B O 1
ATOM 3672 N N . THR B 1 130 ? 5.707 23.859 21.484 1 98.5 130 THR B N 1
ATOM 3673 C CA . THR B 1 130 ? 5.816 25.109 22.219 1 98.5 130 THR B CA 1
ATOM 3674 C C . THR B 1 130 ? 4.438 25.641 22.594 1 98.5 130 THR B C 1
ATOM 3676 O O . THR B 1 130 ? 3.418 25.094 22.172 1 98.5 130 THR B O 1
ATOM 3679 N N . SER B 1 131 ? 4.391 26.688 23.312 1 97.44 131 SER B N 1
ATOM 3680 C CA . SER B 1 131 ? 3.131 27.312 23.719 1 97.44 131 SER B CA 1
ATOM 3681 C C . SER B 1 131 ? 2.41 27.922 22.516 1 97.44 131 SER B C 1
ATOM 3683 O O . SER B 1 131 ? 1.199 28.141 22.562 1 97.44 131 SER B O 1
ATOM 3685 N N . GLU B 1 132 ? 3.137 28.141 21.469 1 97.56 132 GLU B N 1
ATOM 3686 C CA . GLU B 1 132 ? 2.559 28.688 20.25 1 97.56 132 GLU B CA 1
ATOM 3687 C C . GLU B 1 132 ? 2.188 27.578 19.281 1 97.56 132 GLU B C 1
ATOM 3689 O O . GLU B 1 132 ? 1.921 27.828 18.094 1 97.56 132 GLU B O 1
ATOM 3694 N N . TYR B 1 133 ? 2.207 26.312 19.719 1 98.25 133 TYR B N 1
ATOM 3695 C CA . TYR B 1 133 ? 1.796 25.125 18.969 1 98.25 133 TYR B CA 1
ATOM 3696 C C . TYR B 1 133 ? 2.748 24.844 17.812 1 98.25 133 TYR B C 1
ATOM 3698 O O . TYR B 1 133 ? 2.334 24.344 16.766 1 98.25 133 TYR B O 1
ATOM 3706 N N . ARG B 1 134 ? 4.035 25.25 18 1 98.62 134 ARG B N 1
ATOM 3707 C CA . ARG B 1 134 ? 5.094 24.953 17.047 1 98.62 134 ARG B CA 1
ATOM 3708 C C . ARG B 1 134 ? 5.922 23.75 17.516 1 98.62 134 ARG B C 1
ATOM 3710 O O . ARG B 1 134 ? 5.934 23.422 18.703 1 98.62 134 ARG B O 1
ATOM 3717 N N . LEU B 1 135 ? 6.543 23.078 16.516 1 98.88 135 LEU B N 1
ATOM 3718 C CA . LEU B 1 135 ? 7.531 22.094 16.922 1 98.88 135 LEU B CA 1
ATOM 3719 C C . LEU B 1 135 ? 8.602 22.719 17.797 1 98.88 135 LEU B C 1
ATOM 3721 O O . LEU B 1 135 ? 9.117 23.797 17.484 1 98.88 135 LEU B O 1
ATOM 3725 N N . ASP B 1 136 ? 8.867 22.141 18.938 1 98.81 136 ASP B N 1
ATOM 3726 C CA . ASP B 1 136 ? 9.992 22.531 19.781 1 98.81 136 ASP B CA 1
ATOM 3727 C C . ASP B 1 136 ? 11.242 21.734 19.438 1 98.81 136 ASP B C 1
ATOM 3729 O O . ASP B 1 136 ? 11.477 20.656 20.016 1 98.81 136 ASP B O 1
ATOM 3733 N N . LEU B 1 137 ? 12.055 22.25 18.562 1 98.81 137 LEU B N 1
ATOM 3734 C CA . LEU B 1 137 ? 13.211 21.531 18.031 1 98.81 137 LEU B CA 1
ATOM 3735 C C . LEU B 1 137 ? 14.227 21.25 19.141 1 98.81 137 LEU B C 1
ATOM 3737 O O . LEU B 1 137 ? 14.922 20.234 19.094 1 98.81 137 LEU B O 1
ATOM 3741 N N . ASN B 1 138 ? 14.305 22.141 20.125 1 98.38 138 ASN B N 1
ATOM 3742 C CA . ASN B 1 138 ? 15.188 21.891 21.266 1 98.38 138 ASN B CA 1
ATOM 3743 C C . ASN B 1 138 ? 14.727 20.688 22.078 1 98.38 138 ASN B C 1
ATOM 3745 O O . ASN B 1 138 ? 15.547 19.859 22.469 1 98.38 138 ASN B O 1
ATOM 3749 N N . ARG B 1 139 ? 13.438 20.594 22.328 1 98.62 139 ARG B N 1
ATOM 3750 C CA . ARG B 1 139 ? 12.891 19.453 23.047 1 98.62 139 ARG B CA 1
ATOM 3751 C C . ARG B 1 139 ? 13.086 18.156 22.266 1 98.62 139 ARG B C 1
ATOM 3753 O O . ARG B 1 139 ? 13.367 17.109 22.844 1 98.62 139 ARG B O 1
ATOM 3760 N N . ILE B 1 140 ? 12.938 18.266 20.969 1 98.88 140 ILE B N 1
ATOM 3761 C CA . ILE B 1 140 ? 13.133 17.094 20.125 1 98.88 140 ILE B CA 1
ATOM 3762 C C . ILE B 1 140 ? 14.594 16.656 20.172 1 98.88 140 ILE B C 1
ATOM 3764 O O . ILE B 1 140 ? 14.891 15.477 20.344 1 98.88 140 ILE B O 1
ATOM 3768 N N . ALA B 1 141 ? 15.484 17.609 20.062 1 98.69 141 ALA B N 1
ATOM 3769 C CA . ALA B 1 141 ? 16.906 17.281 20.141 1 98.69 141 ALA B CA 1
ATOM 3770 C C . ALA B 1 141 ? 17.25 16.641 21.469 1 98.69 141 ALA B C 1
ATOM 3772 O O . ALA B 1 141 ? 18.047 15.695 21.531 1 98.69 141 ALA B O 1
ATOM 3773 N N . ALA B 1 142 ? 16.672 17.141 22.516 1 98.5 142 ALA B N 1
ATOM 3774 C CA . ALA B 1 142 ? 16.969 16.672 23.859 1 98.5 142 ALA B CA 1
ATOM 3775 C C . ALA B 1 142 ? 16.453 15.242 24.062 1 98.5 142 ALA B C 1
ATOM 3777 O O . ALA B 1 142 ? 16.938 14.523 24.938 1 98.5 142 ALA B O 1
ATOM 3778 N N . ALA B 1 143 ? 15.469 14.812 23.281 1 98.69 143 ALA B N 1
ATOM 3779 C CA . ALA B 1 143 ? 14.859 13.5 23.406 1 98.69 143 ALA B CA 1
ATOM 3780 C C . ALA B 1 143 ? 15.68 12.43 22.688 1 98.69 143 ALA B C 1
ATOM 3782 O O . ALA B 1 143 ? 15.477 11.234 22.891 1 98.69 143 ALA B O 1
ATOM 3783 N N . ILE B 1 144 ? 16.625 12.812 21.844 1 98.62 144 ILE B N 1
ATOM 3784 C CA . ILE B 1 144 ? 17.422 11.898 21.031 1 98.62 144 ILE B CA 1
ATOM 3785 C C . ILE B 1 144 ? 18.469 11.203 21.922 1 98.62 144 ILE B C 1
ATOM 3787 O O . ILE B 1 144 ? 19.156 11.852 22.703 1 98.62 144 ILE B O 1
ATOM 3791 N N . THR B 1 145 ? 18.547 9.922 21.859 1 98.25 145 THR B N 1
ATOM 3792 C CA . THR B 1 145 ? 19.516 9.086 22.531 1 98.25 145 THR B CA 1
ATOM 3793 C C . THR B 1 145 ? 20.172 8.109 21.547 1 98.25 145 THR B C 1
ATOM 3795 O O . THR B 1 145 ? 19.906 8.164 20.344 1 98.25 145 THR B O 1
ATOM 3798 N N . ASP B 1 146 ? 20.969 7.172 22.109 1 97.56 146 ASP B N 1
ATOM 3799 C CA . ASP B 1 146 ? 21.609 6.148 21.281 1 97.56 146 ASP B CA 1
ATOM 3800 C C . ASP B 1 146 ? 20.562 5.156 20.75 1 97.56 146 ASP B C 1
ATOM 3802 O O . ASP B 1 146 ? 20.812 4.465 19.766 1 97.56 146 ASP B O 1
ATOM 3806 N N . ARG B 1 147 ? 19.391 5.105 21.328 1 97.88 147 ARG B N 1
ATOM 3807 C CA . ARG B 1 147 ? 18.328 4.188 20.938 1 97.88 147 ARG B CA 1
ATOM 3808 C C . ARG B 1 147 ? 17.484 4.777 19.812 1 97.88 147 ARG B C 1
ATOM 3810 O O . ARG B 1 147 ? 16.703 4.066 19.172 1 97.88 147 ARG B O 1
ATOM 3817 N N . THR B 1 148 ? 17.609 6.117 19.562 1 98.75 148 THR B N 1
ATOM 3818 C CA . THR B 1 148 ? 16.766 6.781 18.578 1 98.75 148 THR B CA 1
ATOM 3819 C C . THR B 1 148 ? 17.156 6.379 17.172 1 98.75 148 THR B C 1
ATOM 3821 O O . THR B 1 148 ? 18.344 6.387 16.828 1 98.75 148 THR B O 1
ATOM 3824 N N . ARG B 1 149 ? 16.156 6.035 16.375 1 98.5 149 ARG B N 1
ATOM 3825 C CA . ARG B 1 149 ? 16.438 5.559 15.016 1 98.5 149 ARG B CA 1
ATOM 3826 C C . ARG B 1 149 ? 15.812 6.48 13.977 1 98.5 149 ARG B C 1
ATOM 3828 O O . ARG B 1 149 ? 16.312 6.574 12.852 1 98.5 149 ARG B O 1
ATOM 3835 N N . VAL B 1 150 ? 14.719 7.109 14.297 1 98.88 150 VAL B N 1
ATOM 3836 C CA . VAL B 1 150 ? 14.023 8.016 13.391 1 98.88 150 VAL B CA 1
ATOM 3837 C C . VAL B 1 150 ? 13.477 9.211 14.164 1 98.88 150 VAL B C 1
ATOM 3839 O O . VAL B 1 150 ? 12.992 9.062 15.289 1 98.88 150 VAL B O 1
ATOM 3842 N N . VAL B 1 151 ? 13.602 10.367 13.633 1 98.94 151 VAL B N 1
ATOM 3843 C CA . VAL B 1 151 ? 12.938 11.57 14.109 1 98.94 151 VAL B CA 1
ATOM 3844 C C . VAL B 1 151 ? 11.969 12.078 13.039 1 98.94 151 VAL B C 1
ATOM 3846 O O . VAL B 1 151 ? 12.352 12.258 11.883 1 98.94 151 VAL B O 1
ATOM 3849 N N . PHE B 1 152 ? 10.727 12.289 13.406 1 98.94 152 PHE B N 1
ATOM 3850 C CA . PHE B 1 152 ? 9.75 12.883 12.516 1 98.94 152 PHE B CA 1
ATOM 3851 C C . PHE B 1 152 ? 9.578 14.367 12.812 1 98.94 152 PHE B C 1
ATOM 3853 O O . PHE B 1 152 ? 9.422 14.766 13.969 1 98.94 152 PHE B O 1
ATOM 3860 N N . LEU B 1 153 ? 9.648 15.172 11.812 1 98.94 153 LEU B N 1
ATOM 3861 C CA . LEU B 1 153 ? 9.305 16.594 11.852 1 98.94 153 LEU B CA 1
ATOM 3862 C C . LEU B 1 153 ? 8.195 16.906 10.852 1 98.94 153 LEU B C 1
ATOM 3864 O O . LEU B 1 153 ? 8.414 16.906 9.641 1 98.94 153 LEU B O 1
ATOM 3868 N N . CYS B 1 154 ? 7.031 17.125 11.344 1 98.69 154 CYS B N 1
ATOM 3869 C CA . CYS B 1 154 ? 5.887 17.5 10.516 1 98.69 154 CYS B CA 1
ATOM 3870 C C . CYS B 1 154 ? 5.848 19 10.273 1 98.69 154 CYS B C 1
ATOM 3872 O O . CYS B 1 154 ? 5.555 19.766 11.188 1 98.69 154 CYS B O 1
ATOM 3874 N N . LEU B 1 155 ? 6.148 19.453 9.078 1 98.62 155 LEU B N 1
ATOM 3875 C CA . LEU B 1 155 ? 6.301 20.875 8.781 1 98.62 155 LEU B CA 1
ATOM 3876 C C . LEU B 1 155 ? 5.613 21.234 7.469 1 98.62 155 LEU B C 1
ATOM 3878 O O . LEU B 1 155 ? 6.203 21.078 6.395 1 98.62 155 LEU B O 1
ATOM 3882 N N . PRO B 1 156 ? 4.383 21.844 7.496 1 98.69 156 PRO B N 1
ATOM 3883 C CA . PRO B 1 156 ? 3.602 22.312 8.648 1 98.69 156 PRO B CA 1
ATOM 3884 C C . PRO B 1 156 ? 3.033 21.156 9.477 1 98.69 156 PRO B C 1
ATOM 3886 O O . PRO B 1 156 ? 2.734 20.094 8.93 1 98.69 156 PRO B O 1
ATOM 3889 N N . ASN B 1 157 ? 2.867 21.469 10.742 1 98.88 157 ASN B N 1
ATOM 3890 C CA . ASN B 1 157 ? 2.471 20.422 11.68 1 98.88 157 ASN B CA 1
ATOM 3891 C C . ASN B 1 157 ? 0.975 20.125 11.602 1 98.88 157 ASN B C 1
ATOM 3893 O O . ASN B 1 157 ? 0.16 21.062 11.617 1 98.88 157 ASN B O 1
ATOM 3897 N N . ASN B 1 158 ? 0.591 18.969 11.32 1 98.44 158 ASN B N 1
ATOM 3898 C CA . ASN B 1 158 ? -0.758 18.453 11.547 1 98.44 158 ASN B CA 1
ATOM 3899 C C . ASN B 1 158 ? -0.949 17.984 12.984 1 98.44 158 ASN B C 1
ATOM 3901 O O . ASN B 1 158 ? -0.303 17.031 13.414 1 98.44 158 ASN B O 1
ATOM 3905 N N . PRO B 1 159 ? -1.689 18.703 13.766 1 98.25 159 PRO B N 1
ATOM 3906 C CA . PRO B 1 159 ? -2.908 19.391 13.32 1 98.25 159 PRO B CA 1
ATOM 3907 C C . PRO B 1 159 ? -2.82 20.906 13.469 1 98.25 159 PRO B C 1
ATOM 3909 O O . PRO B 1 159 ? -3.811 21.609 13.25 1 98.25 159 PRO B O 1
ATOM 3912 N N . THR B 1 160 ? -1.68 21.438 13.812 1 98.75 160 THR B N 1
ATOM 3913 C CA . THR B 1 160 ? -1.688 22.812 14.32 1 98.75 160 THR B CA 1
ATOM 3914 C C . THR B 1 160 ? -1.467 23.812 13.188 1 98.75 160 THR B C 1
ATOM 3916 O O . THR B 1 160 ? -1.697 25.016 13.359 1 98.75 160 THR B O 1
ATOM 3919 N N . GLY B 1 161 ? -0.938 23.297 12.062 1 98.81 161 GLY B N 1
ATOM 3920 C CA . GLY B 1 161 ? -0.744 24.141 10.891 1 98.81 161 GLY B CA 1
ATOM 3921 C C . GLY B 1 161 ? 0.488 25.016 10.992 1 98.81 161 GLY B C 1
ATOM 3922 O O . GLY B 1 161 ? 0.792 25.766 10.062 1 98.81 161 GLY B O 1
ATOM 3923 N N . THR B 1 162 ? 1.265 24.922 12.078 1 98.75 162 THR B N 1
ATOM 3924 C CA . THR B 1 162 ? 2.426 25.766 12.305 1 98.75 162 THR B CA 1
ATOM 3925 C C . THR B 1 162 ? 3.676 25.156 11.68 1 98.75 162 THR B C 1
ATOM 3927 O O . THR B 1 162 ? 3.686 23.984 11.312 1 98.75 162 THR B O 1
ATOM 3930 N N . THR B 1 163 ? 4.637 26.016 11.461 1 98.62 163 THR B N 1
ATOM 3931 C CA . THR B 1 163 ? 5.941 25.594 10.969 1 98.62 163 THR B CA 1
ATOM 3932 C C . THR B 1 163 ? 7.062 26.266 11.758 1 98.62 163 THR B C 1
ATOM 3934 O O . THR B 1 163 ? 6.82 26.844 12.82 1 98.62 163 THR B O 1
ATOM 3937 N N . VAL B 1 164 ? 8.305 26.016 11.461 1 98.69 164 VAL B N 1
ATOM 3938 C CA . VAL B 1 164 ? 9.477 26.641 12.055 1 98.69 164 VAL B CA 1
ATOM 3939 C C . VAL B 1 164 ? 10.273 27.375 10.977 1 98.69 164 VAL B C 1
ATOM 3941 O O . VAL B 1 164 ? 10 27.219 9.781 1 98.69 164 VAL B O 1
ATOM 3944 N N . ASP B 1 165 ? 11.18 28.172 11.453 1 98.31 165 ASP B N 1
ATOM 3945 C CA . ASP B 1 165 ? 12.07 28.844 10.523 1 98.31 165 ASP B CA 1
ATOM 3946 C C . ASP B 1 165 ? 13.07 27.875 9.906 1 98.31 165 ASP B C 1
ATOM 3948 O O . ASP B 1 165 ? 13.547 26.953 10.57 1 98.31 165 ASP B O 1
ATOM 3952 N N . HIS B 1 166 ? 13.438 28.156 8.648 1 98.56 166 HIS B N 1
ATOM 3953 C CA . HIS B 1 166 ? 14.391 27.281 7.969 1 98.56 166 HIS B CA 1
ATOM 3954 C C . HIS B 1 166 ? 15.727 27.25 8.711 1 98.56 166 HIS B C 1
ATOM 3956 O O . HIS B 1 166 ? 16.359 26.188 8.82 1 98.56 166 HIS B O 1
ATOM 3962 N N . ALA B 1 167 ? 16.125 28.375 9.18 1 98.25 167 ALA B N 1
ATOM 3963 C CA . ALA B 1 167 ? 17.391 28.422 9.898 1 98.25 167 ALA B CA 1
ATOM 3964 C C . ALA B 1 167 ? 17.375 27.531 11.125 1 98.25 167 ALA B C 1
ATOM 3966 O O . ALA B 1 167 ? 18.375 26.906 11.461 1 98.25 167 ALA B O 1
ATOM 3967 N N . ALA B 1 168 ? 16.281 27.516 11.789 1 98.5 168 ALA B N 1
ATOM 3968 C CA . ALA B 1 168 ? 16.141 26.656 12.961 1 98.5 168 ALA B CA 1
ATOM 3969 C C . ALA B 1 168 ? 16.203 25.188 12.562 1 98.5 168 ALA B C 1
ATOM 3971 O O . ALA B 1 168 ? 16.812 24.375 13.258 1 98.5 168 ALA B O 1
ATOM 3972 N N . LEU B 1 169 ? 15.57 24.812 11.477 1 98.69 169 LEU B N 1
ATOM 3973 C CA . LEU B 1 169 ? 15.602 23.438 10.969 1 98.69 169 LEU B CA 1
ATOM 3974 C C . LEU B 1 169 ? 17.016 23.031 10.602 1 98.69 169 LEU B C 1
ATOM 3976 O O . LEU B 1 169 ? 17.453 21.922 10.938 1 98.69 169 LEU B O 1
ATOM 3980 N N . GLU B 1 170 ? 17.703 23.891 9.938 1 98.31 170 GLU B N 1
ATOM 3981 C CA . GLU B 1 170 ? 19.094 23.625 9.547 1 98.31 170 GLU B CA 1
ATOM 3982 C C . GLU B 1 170 ? 19.969 23.422 10.766 1 98.31 170 GLU B C 1
ATOM 3984 O O . GLU B 1 170 ? 20.766 22.469 10.805 1 98.31 170 GLU B O 1
ATOM 3989 N N . SER B 1 171 ? 19.859 24.312 11.688 1 98.38 171 SER B N 1
ATOM 3990 C CA . SER B 1 171 ? 20.625 24.203 12.93 1 98.38 171 SER B CA 1
ATOM 3991 C C . SER B 1 171 ? 20.312 22.891 13.641 1 98.38 171 SER B C 1
ATOM 3993 O O . SER B 1 171 ? 21.203 22.266 14.227 1 98.38 171 SER B O 1
ATOM 3995 N N . PHE B 1 172 ? 19.141 22.5 13.664 1 98.75 172 PHE B N 1
ATOM 3996 C CA . PHE B 1 172 ? 18.719 21.234 14.258 1 98.75 172 PHE B CA 1
ATOM 3997 C C . PHE B 1 172 ? 19.438 20.062 13.609 1 98.75 172 PHE B C 1
ATOM 3999 O O . PHE B 1 172 ? 20.016 19.219 14.297 1 98.75 172 PHE B O 1
ATOM 4006 N N . LEU B 1 173 ? 19.375 20.016 12.227 1 98.62 173 LEU B N 1
ATOM 4007 C CA . LEU B 1 173 ? 20.016 18.922 11.508 1 98.62 173 LEU B CA 1
ATOM 4008 C C . LEU B 1 173 ? 21.516 18.906 11.766 1 98.62 173 LEU B C 1
ATOM 4010 O O . LEU B 1 173 ? 22.141 17.828 11.797 1 98.62 173 LEU B O 1
ATOM 4014 N N . GLU B 1 174 ? 22.109 20.047 12 1 98.12 174 GLU B N 1
ATOM 4015 C CA . GLU B 1 174 ? 23.531 20.141 12.32 1 98.12 174 GLU B CA 1
ATOM 4016 C C . GLU B 1 174 ? 23.812 19.578 13.711 1 98.12 174 GLU B C 1
ATOM 4018 O O . GLU B 1 174 ? 24.922 19.141 13.992 1 98.12 174 GLU B O 1
ATOM 4023 N N . SER B 1 175 ? 22.828 19.578 14.523 1 98 175 SER B N 1
ATOM 4024 C CA . SER B 1 175 ? 23.047 19.25 15.93 1 98 175 SER B CA 1
ATOM 4025 C C . SER B 1 175 ? 22.828 17.766 16.203 1 98 175 SER B C 1
ATOM 4027 O O . SER B 1 175 ? 23.219 17.25 17.25 1 98 175 SER B O 1
ATOM 4029 N N . VAL B 1 176 ? 22.156 17.047 15.336 1 97.75 176 VAL B N 1
ATOM 4030 C CA . VAL B 1 176 ? 21.812 15.648 15.594 1 97.75 176 VAL B CA 1
ATOM 4031 C C . VAL B 1 176 ? 22.859 14.734 14.953 1 97.75 176 VAL B C 1
ATOM 4033 O O . VAL B 1 176 ? 23.609 15.164 14.062 1 97.75 176 VAL B O 1
ATOM 4036 N N . PRO B 1 177 ? 22.969 13.438 15.391 1 97.88 177 PRO B N 1
ATOM 4037 C CA . PRO B 1 177 ? 23.922 12.508 14.781 1 97.88 177 PRO B CA 1
ATOM 4038 C C . PRO B 1 177 ? 23.719 12.367 13.266 1 97.88 177 PRO B C 1
ATOM 4040 O O . PRO B 1 177 ? 22.594 12.328 12.789 1 97.88 177 PRO B O 1
ATOM 4043 N N . GLU B 1 178 ? 24.781 12.211 12.562 1 96.94 178 GLU B N 1
ATOM 4044 C CA . GLU B 1 178 ? 24.75 12.203 11.109 1 96.94 178 GLU B CA 1
ATOM 4045 C C . GLU B 1 178 ? 24.141 10.906 10.57 1 96.94 178 GLU B C 1
ATOM 4047 O O . GLU B 1 178 ? 23.766 10.828 9.398 1 96.94 178 GLU B O 1
ATOM 4052 N N . ASP B 1 179 ? 24.109 9.93 11.359 1 97.38 179 ASP B N 1
ATOM 4053 C CA . ASP B 1 179 ? 23.594 8.648 10.898 1 97.38 179 ASP B CA 1
ATOM 4054 C C . ASP B 1 179 ? 22.141 8.461 11.32 1 97.38 179 ASP B C 1
ATOM 4056 O O . ASP B 1 179 ? 21.547 7.398 11.094 1 97.38 179 ASP B O 1
ATOM 4060 N N . LEU B 1 180 ? 21.547 9.484 11.984 1 98.5 180 LEU B N 1
ATOM 4061 C CA . LEU B 1 180 ? 20.156 9.445 12.43 1 98.5 180 LEU B CA 1
ATOM 4062 C C . LEU B 1 180 ? 19.234 9.953 11.336 1 98.5 180 LEU B C 1
ATOM 4064 O O . LEU B 1 180 ? 19.375 11.086 10.875 1 98.5 180 LEU B O 1
ATOM 4068 N N . VAL B 1 181 ? 18.281 9.117 10.906 1 98.69 181 VAL B N 1
ATOM 4069 C CA . VAL B 1 181 ? 17.328 9.531 9.875 1 98.69 181 VAL B CA 1
ATOM 4070 C C . VAL B 1 181 ? 16.391 10.594 10.438 1 98.69 181 VAL B C 1
ATOM 4072 O O . VAL B 1 181 ? 15.758 10.391 11.477 1 98.69 181 VAL B O 1
ATOM 4075 N N . VAL B 1 182 ? 16.344 11.734 9.836 1 98.88 182 VAL B N 1
ATOM 4076 C CA . VAL B 1 182 ? 15.414 12.805 10.164 1 98.88 182 VAL B CA 1
ATOM 4077 C C . VAL B 1 182 ? 14.422 13 9.016 1 98.88 182 VAL B C 1
ATOM 4079 O O . VAL B 1 182 ? 14.805 13.398 7.914 1 98.88 182 VAL B O 1
ATOM 4082 N N . VAL B 1 183 ? 13.172 12.734 9.289 1 98.94 183 VAL B N 1
ATOM 4083 C CA . VAL B 1 183 ? 12.125 12.852 8.281 1 98.94 183 VAL B CA 1
ATOM 4084 C C . VAL B 1 183 ? 11.461 14.219 8.383 1 98.94 183 VAL B C 1
ATOM 4086 O O . VAL B 1 183 ? 10.93 14.586 9.438 1 98.94 183 VAL B O 1
ATOM 4089 N N . VAL B 1 184 ? 11.539 14.945 7.371 1 98.88 184 VAL B N 1
ATOM 4090 C CA . VAL B 1 184 ? 10.781 16.188 7.234 1 98.88 184 VAL B CA 1
ATOM 4091 C C . VAL B 1 184 ? 9.516 15.93 6.414 1 98.88 184 VAL B C 1
ATOM 4093 O O . VAL B 1 184 ? 9.578 15.828 5.188 1 98.88 184 VAL B O 1
ATOM 4096 N N . ASP B 1 185 ? 8.422 15.766 7.098 1 98.81 185 ASP B N 1
ATOM 4097 C CA . ASP B 1 185 ? 7.129 15.516 6.469 1 98.81 185 ASP B CA 1
ATOM 4098 C C . ASP B 1 185 ? 6.523 16.812 5.93 1 98.81 185 ASP B C 1
ATOM 4100 O O . ASP B 1 185 ? 6.004 17.625 6.695 1 98.81 185 ASP B O 1
ATOM 4104 N N . GLU B 1 186 ? 6.52 16.922 4.633 1 98.69 186 GLU B N 1
ATOM 4105 C CA . GLU B 1 186 ? 6.109 18.156 3.969 1 98.69 186 GLU B CA 1
ATOM 4106 C C . GLU B 1 186 ? 4.844 17.953 3.146 1 98.69 186 GLU B C 1
ATOM 4108 O O . GLU B 1 186 ? 4.711 18.484 2.051 1 98.69 186 GLU B O 1
ATOM 4113 N N . CYS B 1 187 ? 3.914 17.172 3.682 1 98.31 187 CYS B N 1
ATOM 4114 C CA . CYS B 1 187 ? 2.664 16.875 2.996 1 98.31 187 CYS B CA 1
ATOM 4115 C C . CYS B 1 187 ? 1.837 18.125 2.773 1 98.31 187 CYS B C 1
ATOM 4117 O O . CYS B 1 187 ? 0.937 18.141 1.934 1 98.31 187 CYS B O 1
ATOM 4119 N N . TYR B 1 188 ? 2.152 19.25 3.512 1 98.62 188 TYR B N 1
ATOM 4120 C CA . TYR B 1 188 ? 1.359 20.469 3.426 1 98.62 188 TYR B CA 1
ATOM 4121 C C . TYR B 1 188 ? 2.213 21.641 2.961 1 98.62 188 TYR B C 1
ATOM 4123 O O . TYR B 1 188 ? 1.76 22.797 2.971 1 98.62 188 TYR B O 1
ATOM 4131 N N . ARG B 1 189 ? 3.348 21.406 2.51 1 97.69 189 ARG B N 1
ATOM 4132 C CA . ARG B 1 189 ? 4.336 22.453 2.258 1 97.69 189 ARG B CA 1
ATOM 4133 C C . ARG B 1 189 ? 3.873 23.391 1.144 1 97.69 189 ARG B C 1
ATOM 4135 O O . ARG B 1 189 ? 4.191 24.578 1.152 1 97.69 189 ARG B O 1
ATOM 4142 N N . GLU B 1 190 ? 3.154 22.891 0.207 1 97.94 190 GLU B N 1
ATOM 4143 C CA . GLU B 1 190 ? 2.727 23.672 -0.947 1 97.94 190 GLU B CA 1
ATOM 4144 C C . GLU B 1 190 ? 1.856 24.859 -0.52 1 97.94 190 GLU B C 1
ATOM 4146 O O . GLU B 1 190 ? 1.707 25.828 -1.266 1 97.94 190 GLU B O 1
ATOM 4151 N N . PHE B 1 191 ? 1.325 24.812 0.662 1 98.75 191 PHE B N 1
ATOM 4152 C CA . PHE B 1 191 ? 0.392 25.844 1.107 1 98.75 191 PHE B CA 1
ATOM 4153 C C . PHE B 1 191 ? 1.12 26.938 1.882 1 98.75 191 PHE B C 1
ATOM 4155 O O . PHE B 1 191 ? 0.515 27.938 2.266 1 98.75 191 PHE B O 1
ATOM 4162 N N . VAL B 1 192 ? 2.391 26.781 2.135 1 98.81 192 VAL B N 1
ATOM 4163 C CA . VAL B 1 192 ? 3.18 27.703 2.947 1 98.81 192 VAL B CA 1
ATOM 4164 C C . VAL B 1 192 ? 3.373 29.016 2.199 1 98.81 192 VAL B C 1
ATOM 4166 O O . VAL B 1 192 ? 3.721 29.016 1.016 1 98.81 192 VAL B O 1
ATOM 4169 N N . THR B 1 193 ? 3.117 30.094 2.873 1 98.38 193 THR B N 1
ATOM 4170 C CA . THR B 1 193 ? 3.291 31.422 2.273 1 98.38 193 THR B CA 1
ATOM 4171 C C . THR B 1 193 ? 4.418 32.188 2.959 1 98.38 193 THR B C 1
ATOM 4173 O O . THR B 1 193 ? 4.918 33.188 2.428 1 98.38 193 THR B O 1
ATOM 4176 N N . ASP B 1 194 ? 4.875 31.734 4.113 1 98 194 ASP B N 1
ATOM 4177 C CA . ASP B 1 194 ? 5.98 32.375 4.828 1 98 194 ASP B CA 1
ATOM 4178 C C . ASP B 1 194 ? 7.312 32.094 4.141 1 98 194 ASP B C 1
ATOM 4180 O O . ASP B 1 194 ? 7.758 30.938 4.074 1 98 194 ASP B O 1
ATOM 4184 N N . PRO B 1 195 ? 7.961 33.062 3.67 1 97.06 195 PRO B N 1
ATOM 4185 C CA . PRO B 1 195 ? 9.203 32.812 2.93 1 97.06 195 PRO B CA 1
ATOM 4186 C C . PRO B 1 195 ? 10.328 32.281 3.809 1 97.06 195 PRO B C 1
ATOM 4188 O O . PRO B 1 195 ? 11.305 31.734 3.297 1 97.06 195 PRO B O 1
ATOM 4191 N N . ASN B 1 196 ? 10.234 32.469 5.105 1 97.75 196 ASN B N 1
ATOM 4192 C CA . ASN B 1 196 ? 11.289 32 6.02 1 97.75 196 ASN B CA 1
ATOM 4193 C C . ASN B 1 196 ? 10.992 30.625 6.566 1 97.75 196 ASN B C 1
ATOM 4195 O O . ASN B 1 196 ? 11.781 30.078 7.34 1 97.75 196 ASN B O 1
ATOM 4199 N N . ALA B 1 197 ? 9.906 30.062 6.137 1 98.44 197 ALA B N 1
ATOM 4200 C CA . ALA B 1 197 ? 9.469 28.781 6.66 1 98.44 197 ALA B CA 1
ATOM 4201 C C . ALA B 1 197 ? 10.445 27.672 6.266 1 98.44 197 ALA B C 1
ATOM 4203 O O . ALA B 1 197 ? 11.062 27.719 5.199 1 98.44 197 ALA B O 1
ATOM 4204 N N . ALA B 1 198 ? 10.547 26.703 7.074 1 98 198 ALA B N 1
ATOM 4205 C CA . ALA B 1 198 ? 11.383 25.516 6.875 1 98 198 ALA B CA 1
ATOM 4206 C C . ALA B 1 198 ? 11.039 24.828 5.559 1 98 198 ALA B C 1
ATOM 4208 O O . ALA B 1 198 ? 9.867 24.719 5.188 1 98 198 ALA B O 1
ATOM 4209 N N . SER B 1 199 ? 12.078 24.422 4.891 1 97.69 199 SER B N 1
ATOM 4210 C CA . SER B 1 199 ? 11.977 23.625 3.666 1 97.69 199 SER B CA 1
ATOM 4211 C C . SER B 1 199 ? 12.969 22.469 3.666 1 97.69 199 SER B C 1
ATOM 4213 O O . SER B 1 199 ? 14.172 22.688 3.545 1 97.69 199 SER B O 1
ATOM 4215 N N . GLY B 1 200 ? 12.391 21.281 3.703 1 98.06 200 GLY B N 1
ATOM 4216 C CA . GLY B 1 200 ? 13.242 20.094 3.703 1 98.06 200 GLY B CA 1
ATOM 4217 C C . GLY B 1 200 ? 14.023 19.922 2.416 1 98.06 200 GLY B C 1
ATOM 4218 O O . GLY B 1 200 ? 15.133 19.391 2.428 1 98.06 200 GLY B O 1
ATOM 4219 N N . THR B 1 201 ? 13.477 20.359 1.307 1 97.62 201 THR B N 1
ATOM 4220 C CA . THR B 1 201 ? 14.117 20.156 0.012 1 97.62 201 THR B CA 1
ATOM 4221 C C . THR B 1 201 ? 15.406 20.969 -0.08 1 97.62 201 THR B C 1
ATOM 4223 O O . THR B 1 201 ? 16.328 20.594 -0.805 1 97.62 201 THR B O 1
ATOM 4226 N N . ARG B 1 202 ? 15.492 22.047 0.708 1 96.62 202 ARG B N 1
ATOM 4227 C CA . ARG B 1 202 ? 16.688 22.875 0.71 1 96.62 202 ARG B CA 1
ATOM 4228 C C . ARG B 1 202 ? 17.812 22.219 1.485 1 96.62 202 ARG B C 1
ATOM 4230 O O . ARG B 1 202 ? 18.969 22.672 1.425 1 96.62 202 ARG B O 1
ATOM 4237 N N . LEU B 1 203 ? 17.5 21.188 2.168 1 97 203 LEU B N 1
ATOM 4238 C CA . LEU B 1 203 ? 18.484 20.516 3.008 1 97 203 LEU B CA 1
ATOM 4239 C C . LEU B 1 203 ? 19.109 19.344 2.266 1 97 203 LEU B C 1
ATOM 4241 O O . LEU B 1 203 ? 20.141 18.797 2.705 1 97 203 LEU B O 1
ATOM 4245 N N . LEU B 1 204 ? 18.453 19.031 1.15 1 96.19 204 LEU B N 1
ATOM 4246 C CA . LEU B 1 204 ? 18.906 17.844 0.428 1 96.19 204 LEU B CA 1
ATOM 4247 C C . LEU B 1 204 ? 20.297 18.062 -0.148 1 96.19 204 LEU B C 1
ATOM 4249 O O . LEU B 1 204 ? 20.625 19.156 -0.601 1 96.19 204 LEU B O 1
ATOM 4253 N N . GLY B 1 205 ? 21.203 17.203 -0.208 1 93.44 205 GLY B N 1
ATOM 4254 C CA . GLY B 1 205 ? 22.578 17.312 -0.64 1 93.44 205 GLY B CA 1
ATOM 4255 C C . GLY B 1 205 ? 23.547 17.531 0.51 1 93.44 205 GLY B C 1
ATOM 4256 O O . GLY B 1 205 ? 24.641 16.938 0.528 1 93.44 205 GLY B O 1
ATO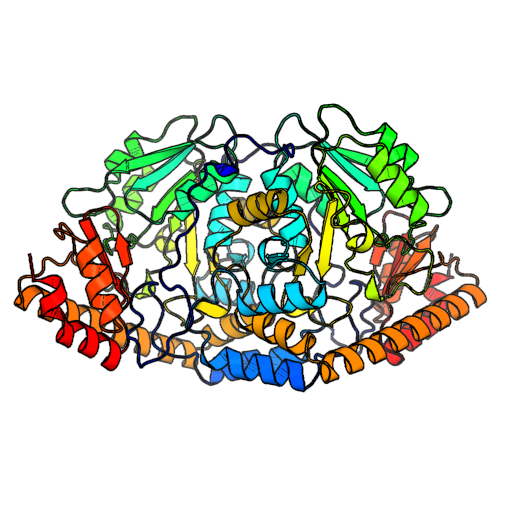M 4257 N N . ARG B 1 206 ? 23.078 18.453 1.459 1 96.69 206 ARG B N 1
ATOM 4258 C CA . ARG B 1 206 ? 23.953 18.766 2.584 1 96.69 206 ARG B CA 1
ATOM 4259 C C . ARG B 1 206 ? 23.812 17.734 3.693 1 96.69 206 ARG B C 1
ATOM 4261 O O . ARG B 1 206 ? 24.766 17.438 4.41 1 96.69 206 ARG B O 1
ATOM 4268 N N . PHE B 1 207 ? 22.656 17.25 3.871 1 98.25 207 PHE B N 1
ATOM 4269 C CA . PHE B 1 207 ? 22.375 16.312 4.949 1 98.25 207 PHE B CA 1
ATOM 4270 C C . PHE B 1 207 ? 21.875 14.977 4.395 1 98.25 207 PHE B C 1
ATOM 4272 O O . PHE B 1 207 ? 20.672 14.789 4.215 1 98.25 207 PHE B O 1
ATOM 4279 N N . PRO B 1 208 ? 22.734 14.023 4.242 1 97.62 208 PRO B N 1
ATOM 4280 C CA . PRO B 1 208 ? 22.375 12.75 3.625 1 97.62 208 PRO B CA 1
ATOM 4281 C C . PRO B 1 208 ? 21.375 11.945 4.465 1 97.62 208 PRO B C 1
ATOM 4283 O O . PRO B 1 208 ? 20.766 10.992 3.973 1 97.62 208 PRO B O 1
ATOM 4286 N N . ASN B 1 209 ? 21.219 12.312 5.738 1 98.25 209 ASN B N 1
ATOM 4287 C CA . ASN B 1 209 ? 20.312 11.586 6.617 1 98.25 209 ASN B CA 1
ATOM 4288 C C . ASN B 1 209 ? 18.922 12.219 6.637 1 98.25 209 ASN B C 1
ATOM 4290 O O . ASN B 1 209 ? 18.031 11.727 7.32 1 98.25 209 ASN B O 1
ATOM 4294 N N . ALA B 1 210 ? 18.688 13.32 5.879 1 98.69 210 ALA B N 1
ATOM 4295 C CA . ALA B 1 210 ? 17.391 13.961 5.781 1 98.69 210 ALA B CA 1
ATOM 4296 C C . ALA B 1 210 ? 16.516 13.266 4.742 1 98.69 210 ALA B C 1
ATOM 4298 O O . ALA B 1 210 ? 16.984 12.922 3.654 1 98.69 210 ALA B O 1
ATOM 4299 N N . VAL B 1 211 ? 15.297 13 5.055 1 98.81 211 VAL B N 1
ATOM 4300 C CA . VAL B 1 211 ? 14.281 12.477 4.148 1 98.81 211 VAL B CA 1
ATOM 4301 C C . VAL B 1 211 ? 13.117 13.453 4.051 1 98.81 211 VAL B C 1
ATOM 4303 O O . VAL B 1 211 ? 12.516 13.82 5.062 1 98.81 211 VAL B O 1
ATOM 4306 N N . VAL B 1 212 ? 12.797 13.891 2.883 1 98.94 212 VAL B N 1
ATOM 4307 C CA . VAL B 1 212 ? 11.648 14.766 2.658 1 98.94 212 VAL B CA 1
ATOM 4308 C C . VAL B 1 212 ? 10.484 13.953 2.096 1 98.94 212 VAL B C 1
ATOM 4310 O O . VAL B 1 212 ? 10.625 13.289 1.069 1 98.94 212 VAL B O 1
ATOM 4313 N N . LEU B 1 213 ? 9.367 13.969 2.764 1 98.81 213 LEU B N 1
ATOM 4314 C CA . LEU B 1 213 ? 8.164 13.289 2.285 1 98.81 213 LEU B CA 1
ATOM 4315 C C . LEU B 1 213 ? 7.215 14.281 1.621 1 98.81 213 LEU B C 1
ATOM 4317 O O . LEU B 1 213 ? 6.977 15.367 2.148 1 98.81 213 LEU B O 1
ATOM 4321 N N . LYS B 1 214 ? 6.711 13.898 0.511 1 98.5 214 LYS B N 1
ATOM 4322 C CA . LYS B 1 214 ? 5.707 14.664 -0.223 1 98.5 214 LYS B CA 1
ATOM 4323 C C . LYS B 1 214 ? 4.488 13.812 -0.546 1 98.5 214 LYS B C 1
ATOM 4325 O O . LYS B 1 214 ? 4.598 12.586 -0.686 1 98.5 214 LYS B O 1
ATOM 4330 N N . SER B 1 215 ? 3.367 14.43 -0.583 1 96.81 215 SER B N 1
ATOM 4331 C CA . SER B 1 215 ? 2.102 13.789 -0.917 1 96.81 215 SER B CA 1
ATOM 4332 C C . SER B 1 215 ? 1.374 14.539 -2.029 1 96.81 215 SER B C 1
ATOM 4334 O O . SER B 1 215 ? 1.451 15.766 -2.111 1 96.81 215 SER B O 1
ATOM 4336 N N . LEU B 1 216 ? 0.646 13.82 -2.816 1 97.81 216 LEU B N 1
ATOM 4337 C CA . LEU B 1 216 ? -0.19 14.461 -3.824 1 97.81 216 LEU B CA 1
ATOM 4338 C C . LEU B 1 216 ? -1.657 14.438 -3.41 1 97.81 216 LEU B C 1
ATOM 4340 O O . LEU B 1 216 ? -2.537 14.781 -4.207 1 97.81 216 LEU B O 1
ATOM 4344 N N . SER B 1 217 ? -1.926 14.039 -2.199 1 97.12 217 SER B N 1
ATOM 4345 C CA . SER B 1 217 ? -3.289 13.922 -1.694 1 97.12 217 SER B CA 1
ATOM 4346 C C . SER B 1 217 ? -3.932 15.297 -1.517 1 97.12 217 SER B C 1
ATOM 4348 O O . SER B 1 217 ? -5.133 15.461 -1.737 1 97.12 217 SER B O 1
ATOM 4350 N N . LYS B 1 218 ? -3.109 16.281 -1.085 1 97.19 218 LYS B N 1
ATOM 4351 C CA . LYS B 1 218 ? -3.66 17.562 -0.664 1 97.19 218 LYS B CA 1
ATOM 4352 C C . LYS B 1 218 ? -3.521 18.609 -1.768 1 97.19 218 LYS B C 1
ATOM 4354 O O . LYS B 1 218 ? -4.496 18.922 -2.455 1 97.19 218 LYS B O 1
ATOM 4359 N N . SER B 1 219 ? -2.299 18.891 -2.074 1 96.75 219 SER B N 1
ATOM 4360 C CA . SER B 1 219 ? -2.025 19.984 -3.016 1 96.75 219 SER B CA 1
ATOM 4361 C C . SER B 1 219 ? -2.51 19.625 -4.418 1 96.75 219 SER B C 1
ATOM 4363 O O . SER B 1 219 ? -2.951 20.5 -5.168 1 96.75 219 SER B O 1
ATOM 4365 N N . ALA B 1 220 ? -2.447 18.297 -4.777 1 97.94 220 ALA B N 1
ATOM 4366 C CA . ALA B 1 220 ? -2.826 17.891 -6.133 1 97.94 220 ALA B CA 1
ATOM 4367 C C . ALA B 1 220 ? -4.238 17.312 -6.156 1 97.94 220 ALA B C 1
ATOM 4369 O O . ALA B 1 220 ? -4.773 17.016 -7.227 1 97.94 220 ALA B O 1
ATOM 4370 N N . GLY B 1 221 ? -4.824 17.188 -5.008 1 98 221 GLY B N 1
ATOM 4371 C CA . GLY B 1 221 ? -6.18 16.672 -4.957 1 98 221 GLY B CA 1
ATOM 4372 C C . GLY B 1 221 ? -6.277 15.219 -5.418 1 98 221 GLY B C 1
ATOM 4373 O O . GLY B 1 221 ? -7.168 14.867 -6.191 1 98 221 GLY B O 1
ATOM 4374 N N . LEU B 1 222 ? -5.367 14.414 -4.969 1 98.31 222 LEU B N 1
ATOM 4375 C CA . LEU B 1 222 ? -5.355 13.016 -5.402 1 98.31 222 LEU B CA 1
ATOM 4376 C C . LEU B 1 222 ? -5.406 12.078 -4.203 1 98.31 222 LEU B C 1
ATOM 4378 O O . LEU B 1 222 ? -4.777 11.016 -4.215 1 98.31 222 LEU B O 1
ATOM 4382 N N . ALA B 1 223 ? -6.137 12.492 -3.133 1 97.62 223 ALA B N 1
ATOM 4383 C CA . ALA B 1 223 ? -6.23 11.688 -1.918 1 97.62 223 ALA B CA 1
ATOM 4384 C C . ALA B 1 223 ? -6.719 10.273 -2.232 1 97.62 223 ALA B C 1
ATOM 4386 O O . ALA B 1 223 ? -6.223 9.297 -1.666 1 97.62 223 ALA B O 1
ATOM 4387 N N . GLY B 1 224 ? -7.59 10.109 -3.17 1 97.38 224 GLY B N 1
ATOM 4388 C CA . GLY B 1 224 ? -8.203 8.828 -3.49 1 97.38 224 GLY B CA 1
ATOM 4389 C C . GLY B 1 224 ? -7.293 7.918 -4.289 1 97.38 224 GLY B C 1
ATOM 4390 O O . GLY B 1 224 ? -7.613 6.746 -4.5 1 97.38 224 GLY B O 1
ATOM 4391 N N . LEU B 1 225 ? -6.156 8.383 -4.762 1 97.62 225 LEU B N 1
ATOM 4392 C CA . LEU B 1 225 ? -5.309 7.594 -5.648 1 97.62 225 LEU B CA 1
ATOM 4393 C C . LEU B 1 225 ? -4.082 7.07 -4.906 1 97.62 225 LEU B C 1
ATOM 4395 O O . LEU B 1 225 ? -3.389 6.176 -5.395 1 97.62 225 LEU B O 1
ATOM 4399 N N . ARG B 1 226 ? -3.828 7.594 -3.729 1 96.25 226 ARG B N 1
ATOM 4400 C CA . ARG B 1 226 ? -2.789 7.102 -2.828 1 96.25 226 ARG B CA 1
ATOM 4401 C C . ARG B 1 226 ? -1.418 7.164 -3.492 1 96.25 226 ARG B C 1
ATOM 4403 O O . ARG B 1 226 ? -0.822 6.125 -3.795 1 96.25 226 ARG B O 1
ATOM 4410 N N . ILE B 1 227 ? -0.83 8.328 -3.572 1 97.25 227 ILE B N 1
ATOM 4411 C CA . ILE B 1 227 ? 0.492 8.461 -4.176 1 97.25 227 ILE B CA 1
ATOM 4412 C C . ILE B 1 227 ? 1.296 9.516 -3.42 1 97.25 227 ILE B C 1
ATOM 4414 O O . ILE B 1 227 ? 0.766 10.57 -3.062 1 97.25 227 ILE B O 1
ATOM 4418 N N . GLY B 1 228 ? 2.457 9.227 -3.041 1 97.62 228 GLY B N 1
ATOM 4419 C CA . GLY B 1 228 ? 3.451 10.078 -2.41 1 97.62 228 GLY B CA 1
ATOM 4420 C C . GLY B 1 228 ? 4.875 9.711 -2.783 1 97.62 228 GLY B C 1
ATOM 4421 O O . GLY B 1 228 ? 5.105 8.719 -3.48 1 97.62 228 GLY B O 1
ATOM 4422 N N . TYR B 1 229 ? 5.789 10.539 -2.43 1 98.62 229 TYR B N 1
ATOM 4423 C CA . TYR B 1 229 ? 7.18 10.219 -2.744 1 98.62 229 TYR B CA 1
ATOM 4424 C C . TYR B 1 229 ? 8.125 10.805 -1.699 1 98.62 229 TYR B C 1
ATOM 4426 O O . TYR B 1 229 ? 7.738 11.695 -0.938 1 98.62 229 TYR B O 1
ATOM 4434 N N . ALA B 1 230 ? 9.297 10.242 -1.628 1 98.75 230 ALA B N 1
ATOM 4435 C CA . ALA B 1 230 ? 10.375 10.68 -0.75 1 98.75 230 ALA B CA 1
ATOM 4436 C C . ALA B 1 230 ? 11.578 11.164 -1.558 1 98.75 230 ALA B C 1
ATOM 4438 O O . ALA B 1 230 ? 11.859 10.633 -2.637 1 98.75 230 ALA B O 1
ATOM 4439 N N . LEU B 1 231 ? 12.164 12.172 -1.124 1 98.88 231 LEU B N 1
ATOM 4440 C CA . LEU B 1 231 ? 13.445 12.672 -1.608 1 98.88 231 LEU B CA 1
ATOM 4441 C C . LEU B 1 231 ? 14.523 12.539 -0.538 1 98.88 231 LEU B C 1
ATOM 4443 O O . LEU B 1 231 ? 14.344 12.992 0.595 1 98.88 231 LEU B O 1
ATOM 4447 N N . SER B 1 232 ? 15.617 11.914 -0.853 1 98.75 232 SER B N 1
ATOM 4448 C CA . SER B 1 232 ? 16.688 11.727 0.116 1 98.75 232 SER B CA 1
ATOM 4449 C C . SER B 1 232 ? 17.984 11.273 -0.567 1 98.75 232 SER B C 1
ATOM 4451 O O . SER B 1 232 ? 18.094 11.344 -1.792 1 98.75 232 SER B O 1
ATOM 4453 N N . SER B 1 233 ? 19.016 10.914 0.239 1 98.19 233 SER B N 1
ATOM 4454 C CA . SER B 1 233 ? 20.266 10.367 -0.284 1 98.19 233 SER B CA 1
ATOM 4455 C C . SER B 1 233 ? 20.062 8.992 -0.901 1 98.19 233 SER B C 1
ATOM 4457 O O . SER B 1 233 ? 19.094 8.297 -0.567 1 98.19 233 SER B O 1
ATOM 4459 N N . PRO B 1 234 ? 20.953 8.57 -1.816 1 97.12 234 PRO B N 1
ATOM 4460 C CA . PRO B 1 234 ? 20.859 7.23 -2.395 1 97.12 234 PRO B CA 1
ATOM 4461 C C . PRO B 1 234 ? 20.875 6.129 -1.337 1 97.12 234 PRO B C 1
ATOM 4463 O O . PRO B 1 234 ? 20.234 5.094 -1.504 1 97.12 234 PRO B O 1
ATOM 4466 N N . GLU B 1 235 ? 21.594 6.383 -0.313 1 96.25 235 GLU B N 1
ATOM 4467 C CA . GLU B 1 235 ? 21.688 5.395 0.757 1 96.25 235 GLU B CA 1
ATOM 4468 C C . GLU B 1 235 ? 20.328 5.164 1.413 1 96.25 235 GLU B C 1
ATOM 4470 O O . GLU B 1 235 ? 19.891 4.02 1.565 1 96.25 235 GLU B O 1
ATOM 4475 N N . VAL B 1 236 ? 19.672 6.227 1.797 1 97.31 236 VAL B N 1
ATOM 4476 C CA . VAL B 1 236 ? 18.359 6.121 2.428 1 97.31 236 VAL B CA 1
ATOM 4477 C C . VAL B 1 236 ? 17.344 5.551 1.432 1 97.31 236 VAL B C 1
ATOM 4479 O O . VAL B 1 236 ? 16.531 4.695 1.784 1 97.31 236 VAL B O 1
ATOM 4482 N N . CYS B 1 237 ? 17.422 6.004 0.206 1 97 237 CYS B N 1
ATOM 4483 C CA . CYS B 1 237 ? 16.5 5.527 -0.815 1 97 237 CYS B CA 1
ATOM 4484 C C . CYS B 1 237 ? 16.688 4.035 -1.071 1 97 237 CYS B C 1
ATOM 4486 O O . CYS B 1 237 ? 15.719 3.324 -1.348 1 97 237 CYS B O 1
ATOM 4488 N N . ALA B 1 238 ? 17.891 3.549 -0.98 1 94.81 238 ALA B N 1
ATOM 4489 C CA . ALA B 1 238 ? 18.156 2.121 -1.139 1 94.81 238 ALA B CA 1
ATOM 4490 C C . ALA B 1 238 ? 17.469 1.315 -0.035 1 94.81 238 ALA B C 1
ATOM 4492 O O . ALA B 1 238 ? 16.938 0.23 -0.285 1 94.81 238 ALA B O 1
ATOM 4493 N N . LEU B 1 239 ? 17.469 1.841 1.215 1 95.31 239 LEU B N 1
ATOM 4494 C CA . LEU B 1 239 ? 16.766 1.198 2.32 1 95.31 239 LEU B CA 1
ATOM 4495 C C . LEU B 1 239 ? 15.266 1.128 2.041 1 95.31 239 LEU B C 1
ATOM 4497 O O . LEU B 1 239 ? 14.633 0.095 2.277 1 95.31 239 LEU B O 1
ATOM 4501 N N . LEU B 1 240 ? 14.766 2.25 1.494 1 95.75 240 LEU B N 1
ATOM 4502 C CA . LEU B 1 240 ? 13.336 2.305 1.218 1 95.75 240 LEU B CA 1
ATOM 4503 C C . LEU B 1 240 ? 12.953 1.315 0.122 1 95.75 240 LEU B C 1
ATOM 4505 O O . LEU B 1 240 ? 11.922 0.654 0.209 1 95.75 240 LEU B O 1
ATOM 4509 N N . ARG B 1 241 ? 13.75 1.168 -0.873 1 93.5 241 ARG B N 1
ATOM 4510 C CA . ARG B 1 241 ? 13.484 0.227 -1.955 1 93.5 241 ARG B CA 1
ATOM 4511 C C . ARG B 1 241 ? 13.562 -1.214 -1.461 1 93.5 241 ARG B C 1
ATOM 4513 O O . ARG B 1 241 ? 12.805 -2.074 -1.913 1 93.5 241 ARG B O 1
ATOM 4520 N N . ALA B 1 242 ? 14.43 -1.426 -0.53 1 92.38 242 ALA B N 1
ATOM 4521 C CA . ALA B 1 242 ? 14.625 -2.775 -0.007 1 92.38 242 ALA B CA 1
ATOM 4522 C C . ALA B 1 242 ? 13.367 -3.264 0.716 1 92.38 242 ALA B C 1
ATOM 4524 O O . ALA B 1 242 ? 13.094 -4.465 0.754 1 92.38 242 ALA B O 1
ATOM 4525 N N . VAL B 1 243 ? 12.562 -2.346 1.236 1 93.94 243 VAL B N 1
ATOM 4526 C CA . VAL B 1 243 ? 11.438 -2.777 2.062 1 93.94 243 VAL B CA 1
ATOM 4527 C C . VAL B 1 243 ? 10.125 -2.482 1.344 1 93.94 243 VAL B C 1
ATOM 4529 O O . VAL B 1 243 ? 9.047 -2.605 1.931 1 93.94 243 VAL B O 1
ATOM 4532 N N . GLN B 1 244 ? 10.203 -2.074 0.163 1 92.88 244 GLN B N 1
ATOM 4533 C CA . GLN B 1 244 ? 9.008 -1.747 -0.608 1 92.88 244 GLN B CA 1
ATOM 4534 C C . GLN B 1 244 ? 8.289 -3.012 -1.072 1 92.88 244 GLN B C 1
ATOM 4536 O O . GLN B 1 244 ? 8.93 -3.984 -1.474 1 92.88 244 GLN B O 1
ATOM 4541 N N . VAL B 1 245 ? 6.934 -2.994 -0.988 1 91.12 245 VAL B N 1
ATOM 4542 C CA . VAL B 1 245 ? 6.152 -4.016 -1.674 1 91.12 245 VAL B CA 1
ATOM 4543 C C . VAL B 1 245 ? 6.285 -3.844 -3.186 1 91.12 245 VAL B C 1
ATOM 4545 O O . VAL B 1 245 ? 6.094 -2.742 -3.709 1 91.12 245 VAL B O 1
ATOM 4548 N N . PRO B 1 246 ? 6.602 -4.922 -3.875 1 87.69 246 PRO B N 1
ATOM 4549 C CA . PRO B 1 246 ? 6.703 -4.805 -5.332 1 87.69 246 PRO B CA 1
ATOM 4550 C C . PRO B 1 246 ? 5.406 -4.324 -5.977 1 87.69 246 PRO B C 1
ATOM 4552 O O . PRO B 1 246 ? 4.32 -4.754 -5.582 1 87.69 246 PRO B O 1
ATOM 4555 N N . PHE B 1 247 ? 5.504 -3.354 -6.902 1 91.75 247 PHE B N 1
ATOM 4556 C CA . PHE B 1 247 ? 4.383 -2.824 -7.672 1 91.75 247 PHE B CA 1
ATOM 4557 C C . PHE B 1 247 ? 3.4 -2.094 -6.766 1 91.75 247 PHE B C 1
ATOM 4559 O O . PHE B 1 247 ? 2.191 -2.113 -7.008 1 91.75 247 PHE B O 1
ATOM 4566 N N . SER B 1 248 ? 3.906 -1.517 -5.734 1 91.56 248 SER B N 1
ATOM 4567 C CA . SER B 1 248 ? 3.037 -0.961 -4.699 1 91.56 248 SER B CA 1
ATOM 4568 C C . SER B 1 248 ? 2.234 0.221 -5.23 1 91.56 248 SER B C 1
ATOM 4570 O O . SER B 1 248 ? 1.146 0.513 -4.73 1 91.56 248 SER B O 1
ATOM 4572 N N . VAL B 1 249 ? 2.721 0.89 -6.242 1 95.62 249 VAL B N 1
ATOM 4573 C CA . VAL B 1 249 ? 2.039 2.074 -6.754 1 95.62 249 VAL B CA 1
ATOM 4574 C C . VAL B 1 249 ? 1.254 1.712 -8.016 1 95.62 249 VAL B C 1
ATOM 4576 O O . VAL B 1 249 ? 1.83 1.251 -9 1 95.62 249 VAL B O 1
ATOM 4579 N N . SER B 1 250 ? -0.012 1.925 -8.008 1 97 250 SER B N 1
ATOM 4580 C CA . SER B 1 250 ? -0.885 1.513 -9.102 1 97 250 SER B CA 1
ATOM 4581 C C . SER B 1 250 ? -0.56 2.27 -10.383 1 97 250 SER B C 1
ATOM 4583 O O . SER B 1 250 ? 0.021 3.355 -10.336 1 97 250 SER B O 1
ATOM 4585 N N . SER B 1 251 ? -0.948 1.716 -11.516 1 96.75 251 SER B N 1
ATOM 4586 C CA . SER B 1 251 ? -0.719 2.354 -12.812 1 96.75 251 SER B CA 1
ATOM 4587 C C . SER B 1 251 ? -1.482 3.67 -12.922 1 96.75 251 SER B C 1
ATOM 4589 O O . SER B 1 251 ? -0.977 4.641 -13.484 1 96.75 251 SER B O 1
ATOM 4591 N N . VAL B 1 252 ? -2.646 3.73 -12.336 1 97.38 252 VAL B N 1
ATOM 4592 C CA . VAL B 1 252 ? -3.482 4.922 -12.445 1 97.38 252 VAL B CA 1
ATOM 4593 C C . VAL B 1 252 ? -2.898 6.043 -11.586 1 97.38 252 VAL B C 1
ATOM 4595 O O . VAL B 1 252 ? -2.943 7.215 -11.969 1 97.38 252 VAL B O 1
ATOM 4598 N N . ALA B 1 253 ? -2.396 5.672 -10.398 1 97.56 253 ALA B N 1
ATOM 4599 C CA . ALA B 1 253 ? -1.747 6.66 -9.547 1 97.56 253 ALA B CA 1
ATOM 4600 C C . ALA B 1 253 ? -0.517 7.25 -10.227 1 97.56 253 ALA B C 1
ATOM 4602 O O . ALA B 1 253 ? -0.297 8.461 -10.18 1 97.56 253 ALA B O 1
ATOM 4603 N N . GLN B 1 254 ? 0.281 6.398 -10.859 1 97.75 254 GLN B N 1
ATOM 4604 C CA . GLN B 1 254 ? 1.469 6.867 -11.562 1 97.75 254 GLN B CA 1
ATOM 4605 C C . GLN B 1 254 ? 1.094 7.801 -12.711 1 97.75 254 GLN B C 1
ATOM 4607 O O . GLN B 1 254 ? 1.702 8.859 -12.883 1 97.75 254 GLN B O 1
ATOM 4612 N N . ALA B 1 255 ? 0.081 7.402 -13.477 1 97.88 255 ALA B N 1
ATOM 4613 C CA . ALA B 1 255 ? -0.37 8.219 -14.602 1 97.88 255 ALA B CA 1
ATOM 4614 C C . ALA B 1 255 ? -0.848 9.586 -14.125 1 97.88 255 ALA B C 1
ATOM 4616 O O . ALA B 1 255 ? -0.516 10.609 -14.734 1 97.88 255 ALA B O 1
ATOM 4617 N N . ALA B 1 256 ? -1.587 9.586 -13.086 1 98.44 256 ALA B N 1
ATOM 4618 C CA . ALA B 1 256 ? -2.098 10.828 -12.523 1 98.44 256 ALA B CA 1
ATOM 4619 C C . ALA B 1 256 ? -0.957 11.734 -12.062 1 98.44 256 ALA B C 1
ATOM 4621 O O . ALA B 1 256 ? -0.939 12.93 -12.359 1 98.44 256 ALA B O 1
ATOM 4622 N N . ALA B 1 257 ? -0.045 11.141 -11.328 1 98.44 257 ALA B N 1
ATOM 4623 C CA . ALA B 1 257 ? 1.081 11.906 -10.797 1 98.44 257 ALA B CA 1
ATOM 4624 C C . ALA B 1 257 ? 1.918 12.508 -11.922 1 98.44 257 ALA B C 1
ATOM 4626 O O . ALA B 1 257 ? 2.342 13.664 -11.836 1 98.44 257 ALA B O 1
ATOM 4627 N N . LEU B 1 258 ? 2.15 11.719 -12.961 1 98.31 258 LEU B N 1
ATOM 4628 C CA . LEU B 1 258 ? 2.908 12.203 -14.109 1 98.31 258 LEU B CA 1
ATOM 4629 C C . LEU B 1 258 ? 2.205 13.391 -14.766 1 98.31 258 LEU B C 1
ATOM 4631 O O . LEU B 1 258 ? 2.85 14.375 -15.117 1 98.31 258 LEU B O 1
ATOM 4635 N N . ALA B 1 259 ? 0.923 13.266 -14.914 1 98.62 259 ALA B N 1
ATOM 4636 C CA . ALA B 1 259 ? 0.141 14.352 -15.5 1 98.62 259 ALA B CA 1
ATOM 4637 C C . ALA B 1 259 ? 0.253 15.625 -14.664 1 98.62 259 ALA B C 1
ATOM 4639 O O . ALA B 1 259 ? 0.284 16.734 -15.211 1 98.62 259 ALA B O 1
ATOM 4640 N N . CYS B 1 260 ? 0.309 15.523 -13.344 1 98.56 260 CYS B N 1
ATOM 4641 C CA . CYS B 1 260 ? 0.39 16.672 -12.445 1 98.56 260 CYS B CA 1
ATOM 4642 C C . CYS B 1 260 ? 1.682 17.438 -12.664 1 98.56 260 CYS B C 1
ATOM 4644 O O . CYS B 1 260 ? 1.79 18.609 -12.258 1 98.56 260 CYS B O 1
ATOM 4646 N N . LEU B 1 261 ? 2.697 16.797 -13.289 1 98.25 261 LEU B N 1
ATOM 4647 C CA . LEU B 1 261 ? 4 17.422 -13.469 1 98.25 261 LEU B CA 1
ATOM 4648 C C . LEU B 1 261 ? 4.062 18.188 -14.789 1 98.25 261 LEU B C 1
ATOM 4650 O O . LEU B 1 261 ? 5.035 18.891 -15.062 1 98.25 261 LEU B O 1
ATOM 4654 N N . GLU B 1 262 ? 3.051 18.031 -15.609 1 98.12 262 GLU B N 1
ATOM 4655 C CA . GLU B 1 262 ? 2.982 18.828 -16.828 1 98.12 262 GLU B CA 1
ATOM 4656 C C . GLU B 1 262 ? 2.811 20.312 -16.516 1 98.12 262 GLU B C 1
ATOM 4658 O O . GLU B 1 262 ? 2.076 20.672 -15.594 1 98.12 262 GLU B O 1
ATOM 4663 N N . PRO B 1 263 ? 3.443 21.203 -17.266 1 97.56 263 PRO B N 1
ATOM 4664 C CA . PRO B 1 263 ? 3.48 22.641 -16.938 1 97.56 263 PRO B CA 1
ATOM 4665 C C . PRO B 1 263 ? 2.088 23.25 -16.797 1 97.56 263 PRO B C 1
ATOM 4667 O O . PRO B 1 263 ? 1.825 23.969 -15.828 1 97.56 263 PRO B O 1
ATOM 4670 N N . GLU B 1 264 ? 1.207 22.938 -17.719 1 98 264 GLU B N 1
ATOM 4671 C CA . GLU B 1 264 ? -0.135 23.5 -17.656 1 98 264 GLU B CA 1
ATOM 4672 C C . GLU B 1 264 ? -0.896 23 -16.438 1 98 264 GLU B C 1
ATOM 4674 O O . GLU B 1 264 ? -1.646 23.766 -15.812 1 98 264 GLU B O 1
ATOM 4679 N N . VAL B 1 265 ? -0.723 21.797 -16.156 1 98.62 265 VAL B N 1
ATOM 4680 C CA . VAL B 1 265 ? -1.399 21.203 -15 1 98.62 265 VAL B CA 1
ATOM 4681 C C . VAL B 1 265 ? -0.814 21.766 -13.711 1 98.62 265 VAL B C 1
ATOM 4683 O O . VAL B 1 265 ? -1.554 22.125 -12.789 1 98.62 265 VAL B O 1
ATOM 4686 N N . THR B 1 266 ? 0.491 21.844 -13.656 1 98.12 266 THR B N 1
ATOM 4687 C CA . THR B 1 266 ? 1.153 22.422 -12.484 1 98.12 266 THR B CA 1
ATOM 4688 C C . THR B 1 266 ? 0.662 23.828 -12.219 1 98.12 266 THR B C 1
ATOM 4690 O O . THR B 1 266 ? 0.405 24.203 -11.07 1 98.12 266 THR B O 1
ATOM 4693 N N . SER B 1 267 ? 0.518 24.609 -13.242 1 98.5 267 SER B N 1
ATOM 4694 C CA . SER B 1 267 ? 0.037 25.984 -13.109 1 98.5 267 SER B CA 1
ATOM 4695 C C . SER B 1 267 ? -1.391 26.016 -12.57 1 98.5 267 SER B C 1
ATOM 4697 O O . SER B 1 267 ? -1.714 26.828 -11.703 1 98.5 267 SER B O 1
ATOM 4699 N N . ALA B 1 268 ? -2.217 25.156 -13.117 1 98.69 268 ALA B N 1
ATOM 4700 C CA . ALA B 1 268 ? -3.6 25.078 -12.656 1 98.69 268 ALA B CA 1
ATOM 4701 C C . ALA B 1 268 ? -3.666 24.688 -11.188 1 98.69 268 ALA B C 1
ATOM 4703 O O . ALA B 1 268 ? -4.492 25.203 -10.43 1 98.69 268 ALA B O 1
ATOM 4704 N N . LEU B 1 269 ? -2.846 23.75 -10.805 1 98.69 269 LEU B N 1
ATOM 4705 C CA . LEU B 1 269 ? -2.791 23.328 -9.414 1 98.69 269 LEU B CA 1
ATOM 4706 C C . LEU B 1 269 ? -2.324 24.469 -8.508 1 98.69 269 LEU B C 1
ATOM 4708 O O . LEU B 1 269 ? -2.848 24.641 -7.406 1 98.69 269 LEU B O 1
ATOM 4712 N N . GLU B 1 270 ? -1.365 25.219 -8.953 1 98.44 270 GLU B N 1
ATOM 4713 C CA . GLU B 1 270 ? -0.889 26.359 -8.195 1 98.44 270 GLU B CA 1
ATOM 4714 C C . GLU B 1 270 ? -2.006 27.375 -7.973 1 98.44 270 GLU B C 1
ATOM 4716 O O . GLU B 1 270 ? -2.1 27.984 -6.902 1 98.44 270 GLU B O 1
ATOM 4721 N N . SER B 1 271 ? -2.807 27.578 -8.953 1 98.56 271 SER B N 1
ATOM 4722 C CA . SER B 1 271 ? -3.947 28.469 -8.82 1 98.56 271 SER B CA 1
ATOM 4723 C C . SER B 1 271 ? -4.914 27.984 -7.75 1 98.56 271 SER B C 1
ATOM 4725 O O . SER B 1 271 ? -5.434 28.781 -6.965 1 98.56 271 SER B O 1
ATOM 4727 N N . ARG B 1 272 ? -5.156 26.75 -7.73 1 98.56 272 ARG B N 1
ATOM 4728 C CA . ARG B 1 272 ? -6.051 26.156 -6.738 1 98.56 272 ARG B CA 1
ATOM 4729 C C . ARG B 1 272 ? -5.469 26.281 -5.332 1 98.56 272 ARG B C 1
ATOM 4731 O O . ARG B 1 272 ? -6.199 26.516 -4.371 1 98.56 272 ARG B O 1
ATOM 4738 N N . ILE B 1 273 ? -4.172 26.094 -5.238 1 98.62 273 ILE B N 1
ATOM 4739 C CA . ILE B 1 273 ? -3.477 26.266 -3.965 1 98.62 273 ILE B CA 1
ATOM 4740 C C . ILE B 1 273 ? -3.611 27.703 -3.486 1 98.62 273 ILE B C 1
ATOM 4742 O O . ILE B 1 273 ? -3.908 27.953 -2.316 1 98.62 273 ILE B O 1
ATOM 4746 N N . THR B 1 274 ? -3.428 28.625 -4.402 1 98.5 274 THR B N 1
ATOM 4747 C CA . THR B 1 274 ? -3.562 30.047 -4.078 1 98.5 274 THR B CA 1
ATOM 4748 C C . THR B 1 274 ? -4.973 30.359 -3.58 1 98.5 274 THR B C 1
ATOM 4750 O O . THR B 1 274 ? -5.145 31.109 -2.625 1 98.5 274 THR B O 1
ATOM 4753 N N . GLU B 1 275 ? -5.949 29.766 -4.238 1 98.44 275 GLU B N 1
ATOM 4754 C CA . GLU B 1 275 ? -7.332 29.922 -3.801 1 98.44 275 GLU B CA 1
ATOM 4755 C C . GLU B 1 275 ? -7.535 29.375 -2.391 1 98.44 275 GLU B C 1
ATOM 4757 O O . GLU B 1 275 ? -8.195 30.016 -1.562 1 98.44 275 GLU B O 1
ATOM 4762 N N . THR B 1 276 ? -7.016 28.219 -2.135 1 98.75 276 THR B N 1
ATOM 4763 C CA . THR B 1 276 ? -7.125 27.609 -0.817 1 98.75 276 THR B CA 1
ATOM 4764 C C . THR B 1 276 ? -6.473 28.484 0.245 1 98.75 276 THR B C 1
ATOM 4766 O O . THR B 1 276 ? -7.031 28.688 1.328 1 98.75 276 THR B O 1
ATOM 4769 N N . VAL B 1 277 ? -5.324 29.047 -0.057 1 98.75 277 VAL B N 1
ATOM 4770 C CA . VAL B 1 277 ? -4.602 29.922 0.861 1 98.75 277 VAL B CA 1
ATOM 4771 C C . VAL B 1 277 ? -5.418 31.188 1.115 1 98.75 277 VAL B C 1
ATOM 4773 O O . VAL B 1 277 ? -5.477 31.688 2.244 1 98.75 277 VAL B O 1
ATOM 4776 N N . SER B 1 278 ? -6.016 31.672 0.078 1 98.62 278 SER B N 1
ATOM 4777 C CA . SER B 1 278 ? -6.879 32.844 0.226 1 98.62 278 SER B CA 1
ATOM 4778 C C . SER B 1 278 ? -8.055 32.562 1.151 1 98.62 278 SER B C 1
ATOM 4780 O O . SER B 1 278 ? -8.375 33.344 2.033 1 98.62 278 SER B O 1
ATOM 4782 N N . GLU B 1 279 ? -8.703 31.406 0.929 1 98.69 279 GLU B N 1
ATOM 4783 C CA . GLU B 1 279 ? -9.812 31 1.78 1 98.69 279 GLU B CA 1
ATOM 4784 C C . GLU B 1 279 ? -9.352 30.766 3.217 1 98.69 279 GLU B C 1
ATOM 4786 O O . GLU B 1 279 ? -10.078 31.078 4.164 1 98.69 279 GLU B O 1
ATOM 4791 N N . ARG B 1 280 ? -8.195 30.188 3.389 1 98.81 280 ARG B N 1
ATOM 4792 C CA . ARG B 1 280 ? -7.621 30 4.719 1 98.81 280 ARG B CA 1
ATOM 4793 C C . ARG B 1 280 ? -7.578 31.328 5.488 1 98.81 280 ARG B C 1
ATOM 4795 O O . ARG B 1 280 ? -7.988 31.375 6.648 1 98.81 280 ARG B O 1
ATOM 4802 N N . SER B 1 281 ? -7.055 32.312 4.855 1 98.62 281 SER B N 1
ATOM 4803 C CA . SER B 1 281 ? -6.949 33.656 5.473 1 98.62 281 SER B CA 1
ATOM 4804 C C . SER B 1 281 ? -8.328 34.219 5.789 1 98.62 281 SER B C 1
ATOM 4806 O O . SER B 1 281 ? -8.539 34.781 6.871 1 98.62 281 SER B O 1
ATOM 4808 N N . ARG B 1 282 ? -9.219 34.031 4.867 1 98.62 282 ARG B N 1
ATOM 4809 C CA . ARG B 1 282 ? -10.57 34.594 5.027 1 98.62 282 ARG B CA 1
ATOM 4810 C C . ARG B 1 282 ? -11.281 33.906 6.199 1 98.62 282 ARG B C 1
ATOM 4812 O O . ARG B 1 282 ? -11.867 34.594 7.047 1 98.62 282 ARG B O 1
ATOM 4819 N N . ILE B 1 283 ? -11.281 32.625 6.227 1 98.69 283 ILE B N 1
ATOM 4820 C CA . ILE B 1 283 ? -11.984 31.875 7.266 1 98.69 283 ILE B CA 1
ATOM 4821 C C . ILE B 1 283 ? -11.328 32.125 8.625 1 98.69 283 ILE B C 1
ATOM 4823 O O . ILE B 1 283 ? -12.016 32.25 9.641 1 98.69 283 ILE B O 1
ATOM 4827 N N . SER B 1 284 ? -10 32.156 8.672 1 98.69 284 SER B N 1
ATOM 4828 C CA . SER B 1 284 ? -9.289 32.5 9.906 1 98.69 284 SER B CA 1
ATOM 4829 C C . SER B 1 284 ? -9.758 33.812 10.477 1 98.69 284 SER B C 1
ATOM 4831 O O . SER B 1 284 ? -10.055 33.938 11.664 1 98.69 284 SER B O 1
ATOM 4833 N N . ARG B 1 285 ? -9.852 34.812 9.656 1 98.38 285 ARG B N 1
ATOM 4834 C CA . ARG B 1 285 ? -10.289 36.156 10.078 1 98.38 285 ARG B CA 1
ATOM 4835 C C . ARG B 1 285 ? -11.742 36.125 10.539 1 98.38 285 ARG B C 1
ATOM 4837 O O . ARG B 1 285 ? -12.086 36.75 11.555 1 98.38 285 ARG B O 1
ATOM 4844 N N . ALA B 1 286 ? -12.516 35.438 9.789 1 98.19 286 ALA B N 1
ATOM 4845 C CA . ALA B 1 286 ? -13.945 35.406 10.109 1 98.19 286 ALA B CA 1
ATOM 4846 C C . ALA B 1 286 ? -14.172 34.719 11.461 1 98.19 286 ALA B C 1
ATOM 4848 O O . ALA B 1 286 ? -14.969 35.219 12.273 1 98.19 286 ALA B O 1
ATOM 4849 N N . LEU B 1 287 ? -13.539 33.656 11.688 1 97.88 287 LE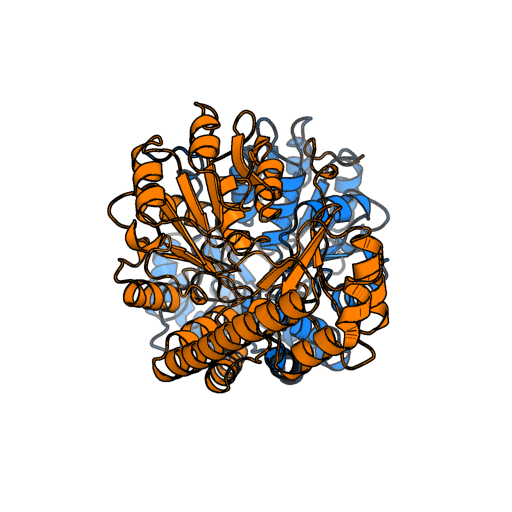U B N 1
ATOM 4850 C CA . LEU B 1 287 ? -13.68 32.938 12.961 1 97.88 287 LEU B CA 1
ATOM 4851 C C . LEU B 1 287 ? -13.156 33.812 14.109 1 97.88 287 LEU B C 1
ATOM 4853 O O . LEU B 1 287 ? -13.797 33.906 15.164 1 97.88 287 LEU B O 1
ATOM 4857 N N . SER B 1 288 ? -12.023 34.406 13.898 1 97.25 288 SER B N 1
ATOM 4858 C CA . SER B 1 288 ? -11.438 35.281 14.922 1 97.25 288 SER B CA 1
ATOM 4859 C C . SER B 1 288 ? -12.359 36.438 15.25 1 97.25 288 SER B C 1
ATOM 4861 O O . SER B 1 288 ? -12.469 36.844 16.406 1 97.25 288 SER B O 1
ATOM 4863 N N . ALA B 1 289 ? -12.938 36.938 14.258 1 96.75 289 ALA B N 1
ATOM 4864 C CA . ALA B 1 289 ? -13.852 38.062 14.445 1 96.75 289 ALA B CA 1
ATOM 4865 C C . ALA B 1 289 ? -15.047 37.688 15.32 1 96.75 289 ALA B C 1
ATOM 4867 O O . ALA B 1 289 ? -15.625 38.531 16.016 1 96.75 289 ALA B O 1
ATOM 4868 N N . GLU B 1 290 ? -15.352 36.438 15.32 1 95.12 290 GLU B N 1
ATOM 4869 C CA . GLU B 1 290 ? -16.453 35.938 16.125 1 95.12 290 GLU B CA 1
ATOM 4870 C C . GLU B 1 290 ? -15.992 35.531 17.516 1 95.12 290 GLU B C 1
ATOM 4872 O O . GLU B 1 290 ? -16.781 35.031 18.328 1 95.12 290 GLU B O 1
ATOM 4877 N N . GLY B 1 291 ? -14.711 35.656 17.766 1 94.25 291 GLY B N 1
ATOM 4878 C CA . GLY B 1 291 ? -14.18 35.375 19.094 1 94.25 291 GLY B CA 1
ATOM 4879 C C . GLY B 1 291 ? -13.57 34 19.219 1 94.25 291 GLY B C 1
ATOM 4880 O O . GLY B 1 291 ? -13.211 33.562 20.312 1 94.25 291 GLY B O 1
ATOM 4881 N N . VAL B 1 292 ? -13.469 33.25 18.125 1 95.69 292 VAL B N 1
ATOM 4882 C CA . VAL B 1 292 ? -12.852 31.922 18.141 1 95.69 292 VAL B CA 1
ATOM 4883 C C . VAL B 1 292 ? -11.328 32.062 18.047 1 95.69 292 VAL B C 1
ATOM 4885 O O . VAL B 1 292 ? -10.82 32.75 17.172 1 95.69 292 VAL B O 1
ATOM 4888 N N . GLU B 1 293 ? -10.648 31.469 19 1 96.44 293 GLU B N 1
ATOM 4889 C CA . GLU B 1 293 ? -9.188 31.453 18.891 1 96.44 293 GLU B CA 1
ATOM 4890 C C . GLU B 1 293 ? -8.727 30.547 17.75 1 96.44 293 GLU B C 1
ATOM 4892 O O . GLU B 1 293 ? -9.133 29.391 17.656 1 96.44 293 GLU B O 1
ATOM 4897 N N . VAL B 1 294 ? -7.938 31.078 16.906 1 98.25 294 VAL B N 1
ATOM 4898 C CA . VAL B 1 294 ? -7.418 30.344 15.75 1 98.25 294 VAL B CA 1
ATOM 4899 C C . VAL B 1 294 ? -5.895 30.438 15.727 1 98.25 294 VAL B C 1
ATOM 4901 O O . VAL B 1 294 ? -5.328 31.531 15.773 1 98.25 294 VAL B O 1
ATOM 4904 N N . VAL B 1 295 ? -5.184 29.312 15.664 1 98.69 295 VAL B N 1
ATOM 4905 C CA . VAL B 1 295 ? -3.73 29.297 15.516 1 98.69 295 VAL B CA 1
ATOM 4906 C C . VAL B 1 295 ? -3.348 29.672 14.086 1 98.69 295 VAL B C 1
ATOM 4908 O O . VAL B 1 295 ? -3.896 29.125 13.125 1 98.69 295 VAL B O 1
ATOM 4911 N N . PRO B 1 296 ? -2.461 30.703 13.938 1 98.19 296 PRO B N 1
ATOM 4912 C CA . PRO B 1 296 ? -2.006 30.984 12.578 1 98.19 296 PRO B CA 1
ATOM 4913 C C . PRO B 1 296 ? -1.487 29.75 11.852 1 98.19 296 PRO B C 1
ATOM 4915 O O . PRO B 1 296 ? -0.733 28.969 12.422 1 98.19 296 PRO B O 1
ATOM 4918 N N . SER B 1 297 ? -1.891 29.594 10.586 1 98.75 297 SER B N 1
ATOM 4919 C CA . SER B 1 297 ? -1.619 28.328 9.898 1 98.75 297 SER B CA 1
ATOM 4920 C C . SER B 1 297 ? -0.827 28.562 8.609 1 98.75 297 SER B C 1
ATOM 4922 O O . SER B 1 297 ? -1.008 29.578 7.941 1 98.75 297 SER B O 1
ATOM 4924 N N . GLN B 1 298 ? 0.051 27.641 8.312 1 98.81 298 GLN B N 1
ATOM 4925 C CA . GLN B 1 298 ? 0.749 27.562 7.031 1 98.81 298 GLN B CA 1
ATOM 4926 C C . GLN B 1 298 ? 0.321 26.328 6.242 1 98.81 298 GLN B C 1
ATOM 4928 O O . GLN B 1 298 ? 1.014 25.906 5.312 1 98.81 298 GLN B O 1
ATOM 4933 N N . ALA B 1 299 ? -0.763 25.656 6.59 1 98.81 299 ALA B N 1
ATOM 4934 C CA . ALA B 1 299 ? -1.296 24.469 5.949 1 98.81 299 ALA B CA 1
ATOM 4935 C C . ALA B 1 299 ? -2.662 24.734 5.324 1 98.81 299 ALA B C 1
ATOM 4937 O O . ALA B 1 299 ? -3.068 25.891 5.188 1 98.81 299 ALA B O 1
ATOM 4938 N N . ASN B 1 300 ? -3.33 23.734 4.82 1 98.88 300 ASN B N 1
ATOM 4939 C CA . ASN B 1 300 ? -4.668 23.906 4.262 1 98.88 300 ASN B CA 1
ATOM 4940 C C . ASN B 1 300 ? -5.746 23.609 5.297 1 98.88 300 ASN B C 1
ATOM 4942 O O . ASN B 1 300 ? -6.801 23.062 4.965 1 98.88 300 ASN B O 1
ATOM 4946 N N . PHE B 1 301 ? -5.445 23.891 6.527 1 98.88 301 PHE B N 1
ATOM 4947 C CA . PHE B 1 301 ? -6.387 23.734 7.629 1 98.88 301 PHE B CA 1
ATOM 4948 C C . PHE B 1 301 ? -6.094 24.719 8.75 1 98.88 301 PHE B C 1
ATOM 4950 O O . PHE B 1 301 ? -5.043 25.359 8.758 1 98.88 301 PHE B O 1
ATOM 4957 N N . LEU B 1 302 ? -7.043 24.844 9.656 1 98.88 302 LEU B N 1
ATOM 4958 C CA . LEU B 1 302 ? -6.934 25.672 10.844 1 98.88 302 LEU B CA 1
ATOM 4959 C C . LEU B 1 302 ? -7.078 24.844 12.117 1 98.88 302 LEU B C 1
ATOM 4961 O O . LEU B 1 302 ? -7.848 23.875 12.141 1 98.88 302 LEU B O 1
ATOM 4965 N N . PHE B 1 303 ? -6.34 25.266 13.07 1 98.88 303 PHE B N 1
ATOM 4966 C CA . PHE B 1 303 ? -6.445 24.625 14.383 1 98.88 303 PHE B CA 1
ATOM 4967 C C . PHE B 1 303 ? -7.078 25.578 15.391 1 98.88 303 PHE B C 1
ATOM 4969 O O . PHE B 1 303 ? -6.641 26.719 15.539 1 98.88 303 PHE B O 1
ATOM 4976 N N . LEU B 1 304 ? -8.148 25.172 15.992 1 98.5 304 LEU B N 1
ATOM 4977 C CA . LEU B 1 304 ? -8.852 25.891 17.047 1 98.5 304 LEU B CA 1
ATOM 4978 C C . LEU B 1 304 ? -8.539 25.266 18.422 1 98.5 304 LEU B C 1
ATOM 4980 O O . LEU B 1 304 ? -9.156 24.281 18.812 1 98.5 304 LEU B O 1
ATOM 4984 N N . PRO B 1 305 ? -7.617 25.906 19.141 1 97.06 305 PRO B N 1
ATOM 4985 C CA . PRO B 1 305 ? -7.219 25.344 20.438 1 97.06 305 PRO B CA 1
ATOM 4986 C C . PRO B 1 305 ? -8.195 25.688 21.562 1 97.06 305 PRO B C 1
ATOM 4988 O O . PRO B 1 305 ? -9.047 26.562 21.391 1 97.06 305 PRO B O 1
ATOM 4991 N N . ARG B 1 306 ? -8.211 24.969 22.688 1 94.25 306 ARG B N 1
ATOM 4992 C CA . ARG B 1 306 ? -8.883 25.266 23.953 1 94.25 306 ARG B CA 1
ATOM 4993 C C . ARG B 1 306 ? -10.391 25.422 23.75 1 94.25 306 ARG B C 1
ATOM 4995 O O . ARG B 1 306 ? -10.984 26.406 24.188 1 94.25 306 ARG B O 1
ATOM 5002 N N . GLN B 1 307 ? -10.883 24.547 22.922 1 93.88 307 GLN B N 1
ATOM 5003 C CA . GLN B 1 307 ? -12.328 24.516 22.734 1 93.88 307 GLN B CA 1
ATOM 5004 C C . GLN B 1 307 ? -13.016 23.766 23.859 1 93.88 307 GLN B C 1
ATOM 5006 O O . GLN B 1 307 ? -12.977 22.531 23.906 1 93.88 307 GLN B O 1
ATOM 5011 N N . TYR B 1 308 ? -13.656 24.5 24.75 1 90.69 308 TYR B N 1
ATOM 5012 C CA . TYR B 1 308 ? -14.445 23.844 25.781 1 90.69 308 TYR B CA 1
ATOM 5013 C C . TYR B 1 308 ? -15.562 23 25.188 1 90.69 308 TYR B C 1
ATOM 5015 O O . TYR B 1 308 ? -16.297 23.469 24.328 1 90.69 308 TYR B O 1
ATOM 5023 N N . GLY B 1 309 ? -15.578 21.703 25.609 1 92.81 309 GLY B N 1
ATOM 5024 C CA . GLY B 1 309 ? -16.594 20.812 25.062 1 92.81 309 GLY B CA 1
ATOM 5025 C C . GLY B 1 309 ? -16.375 20.484 23.609 1 92.81 309 GLY B C 1
ATOM 5026 O O . GLY B 1 309 ? -17.328 20.406 22.828 1 92.81 309 GLY B O 1
ATOM 5027 N N . ALA B 1 310 ? -15.172 20.375 23.219 1 94.75 310 ALA B N 1
ATOM 5028 C CA . ALA B 1 310 ? -14.805 20.156 21.812 1 94.75 310 ALA B CA 1
ATOM 5029 C C . ALA B 1 310 ? -15.617 19.016 21.219 1 94.75 310 ALA B C 1
ATOM 5031 O O . ALA B 1 310 ? -16.109 19.125 20.094 1 94.75 310 ALA B O 1
ATOM 5032 N N . MET B 1 311 ? -15.797 17.953 21.938 1 94.62 311 MET B N 1
ATOM 5033 C CA . MET B 1 311 ? -16.547 16.812 21.453 1 94.62 311 MET B CA 1
ATOM 5034 C C . MET B 1 311 ? -17.984 17.188 21.125 1 94.62 311 MET B C 1
ATOM 5036 O O . MET B 1 311 ? -18.516 16.828 20.062 1 94.62 311 MET B O 1
ATOM 5040 N N . THR B 1 312 ? -18.609 17.844 22.031 1 94.38 312 THR B N 1
ATOM 5041 C CA . THR B 1 312 ? -19.984 18.281 21.828 1 94.38 312 THR B CA 1
ATOM 5042 C C . THR B 1 312 ? -20.078 19.25 20.656 1 94.38 312 THR B C 1
ATOM 5044 O O . THR B 1 312 ? -21.016 19.156 19.859 1 94.38 312 THR B O 1
ATOM 5047 N N . LYS B 1 313 ? -19.141 20.156 20.594 1 95.94 313 LYS B N 1
ATOM 5048 C CA . LYS B 1 313 ? -19.125 21.109 19.484 1 95.94 313 LYS B CA 1
ATOM 5049 C C . LYS B 1 313 ? -19.016 20.406 18.141 1 95.94 313 LYS B C 1
ATOM 5051 O O . LYS B 1 313 ? -19.734 20.734 17.203 1 95.94 313 LYS B O 1
ATOM 5056 N N . VAL B 1 314 ? -18.125 19.422 18.047 1 96.25 314 VAL B N 1
ATOM 5057 C CA . VAL B 1 314 ? -17.922 18.656 16.812 1 96.25 314 VAL B CA 1
ATOM 5058 C C . VAL B 1 314 ? -19.203 17.922 16.453 1 96.25 314 VAL B C 1
ATOM 5060 O O . VAL B 1 314 ? -19.609 17.906 15.281 1 96.25 314 VAL B O 1
ATOM 5063 N N . ARG B 1 315 ? -19.859 17.344 17.391 1 94.38 315 ARG B N 1
ATOM 5064 C CA . ARG B 1 315 ? -21.109 16.625 17.172 1 94.38 315 ARG B CA 1
ATOM 5065 C C . ARG B 1 315 ? -22.188 17.562 16.672 1 94.38 315 ARG B C 1
ATOM 5067 O O . ARG B 1 315 ? -22.953 17.234 15.75 1 94.38 315 ARG B O 1
ATOM 5074 N N . ARG B 1 316 ? -22.312 18.703 17.266 1 94.06 316 ARG B N 1
ATOM 5075 C CA . ARG B 1 316 ? -23.312 19.688 16.859 1 94.06 316 ARG B CA 1
ATOM 5076 C C . ARG B 1 316 ? -23.094 20.141 15.43 1 94.06 316 ARG B C 1
ATOM 5078 O O . ARG B 1 316 ? -24.062 20.297 14.664 1 94.06 316 ARG B O 1
ATOM 5085 N N . LEU B 1 317 ? -21.844 20.406 15.102 1 95.62 317 LEU B N 1
ATOM 5086 C CA . LEU B 1 317 ? -21.531 20.781 13.727 1 95.62 317 LEU B CA 1
ATOM 5087 C C . LEU B 1 317 ? -21.906 19.656 12.758 1 95.62 317 LEU B C 1
ATOM 5089 O O . LEU B 1 317 ? -22.469 19.922 11.695 1 95.62 317 LEU B O 1
ATOM 5093 N N . ALA B 1 318 ? -21.594 18.438 13.148 1 94.69 318 ALA B N 1
ATOM 5094 C CA . ALA B 1 318 ? -21.938 17.297 12.305 1 94.69 318 ALA B CA 1
ATOM 5095 C C . ALA B 1 318 ? -23.438 17.188 12.102 1 94.69 318 ALA B C 1
ATOM 5097 O O . ALA B 1 318 ? -23.906 16.859 11.008 1 94.69 318 ALA B O 1
ATOM 5098 N N . ASP B 1 319 ? -24.219 17.453 13.133 1 92.5 319 ASP B N 1
ATOM 5099 C CA . ASP B 1 319 ? -25.672 17.438 13.039 1 92.5 319 ASP B CA 1
ATOM 5100 C C . ASP B 1 319 ? -26.172 18.469 12.023 1 92.5 319 ASP B C 1
ATOM 5102 O O . ASP B 1 319 ? -27.25 18.312 11.469 1 92.5 319 ASP B O 1
ATOM 5106 N N . ARG B 1 320 ? -25.344 19.438 11.844 1 93.81 320 ARG B N 1
ATOM 5107 C CA . ARG B 1 320 ? -25.672 20.469 10.867 1 93.81 320 ARG B CA 1
ATOM 5108 C C . ARG B 1 320 ? -24.922 20.25 9.555 1 93.81 320 ARG B C 1
ATOM 5110 O O . ARG B 1 320 ? -24.781 21.172 8.75 1 93.81 320 ARG B O 1
ATOM 5117 N N . SER B 1 321 ? -24.312 19.125 9.359 1 94.31 321 SER B N 1
ATOM 5118 C CA . SER B 1 321 ? -23.656 18.688 8.141 1 94.31 321 SER B CA 1
ATOM 5119 C C . SER B 1 321 ? -22.344 19.422 7.914 1 94.31 321 SER B C 1
ATOM 5121 O O . SER B 1 321 ? -22 19.75 6.777 1 94.31 321 SER B O 1
ATOM 5123 N N . VAL B 1 322 ? -21.734 19.766 8.969 1 96.5 322 VAL B N 1
ATOM 5124 C CA . VAL B 1 322 ? -20.375 20.281 8.93 1 96.5 322 VAL B CA 1
ATOM 5125 C C . VAL B 1 322 ? -19.438 19.312 9.664 1 96.5 322 VAL B C 1
ATOM 5127 O O . VAL B 1 322 ? -19.469 19.234 10.891 1 96.5 322 VAL B O 1
ATOM 5130 N N . LEU B 1 323 ? -18.578 18.672 8.914 1 96.12 323 LEU B N 1
ATOM 5131 C CA . LEU B 1 323 ? -17.688 17.672 9.5 1 96.12 323 LEU B CA 1
ATOM 5132 C C . LEU B 1 323 ? -16.312 18.266 9.75 1 96.12 323 LEU B C 1
ATOM 5134 O O . LEU B 1 323 ? -15.641 18.719 8.812 1 96.12 323 LEU B O 1
ATOM 5138 N N . VAL B 1 324 ? -15.906 18.375 10.953 1 97.25 324 VAL B N 1
ATOM 5139 C CA . VAL B 1 324 ? -14.578 18.828 11.352 1 97.25 324 VAL B CA 1
ATOM 5140 C C . VAL B 1 324 ? -13.914 17.766 12.234 1 97.25 324 VAL B C 1
ATOM 5142 O O . VAL B 1 324 ? -14.508 16.719 12.5 1 97.25 324 VAL B O 1
ATOM 5145 N N . ARG B 1 325 ? -12.719 18.031 12.57 1 96.88 325 ARG B N 1
ATOM 5146 C CA . ARG B 1 325 ? -11.953 17.016 13.273 1 96.88 325 ARG B CA 1
ATOM 5147 C C . ARG B 1 325 ? -11.656 17.438 14.711 1 96.88 325 ARG B C 1
ATOM 5149 O O . ARG B 1 325 ? -11.109 18.516 14.945 1 96.88 325 ARG B O 1
ATOM 5156 N N . GLN B 1 326 ? -12.062 16.547 15.641 1 95.81 326 GLN B N 1
ATOM 5157 C CA . GLN B 1 326 ? -11.625 16.75 17.016 1 95.81 326 GLN B CA 1
ATOM 5158 C C . GLN B 1 326 ? -10.164 16.359 17.203 1 95.81 326 GLN B C 1
ATOM 5160 O O . GLN B 1 326 ? -9.719 15.344 16.656 1 95.81 326 GLN B O 1
ATOM 5165 N N . VAL B 1 327 ? -9.383 17.188 17.859 1 95.94 327 VAL B N 1
ATOM 5166 C CA . VAL B 1 327 ? -7.988 16.922 18.188 1 95.94 327 VAL B CA 1
ATOM 5167 C C . VAL B 1 327 ? -7.82 16.875 19.703 1 95.94 327 VAL B C 1
ATOM 5169 O O . VAL B 1 327 ? -7.828 17.922 20.359 1 95.94 327 VAL B O 1
ATOM 5172 N N . GLY B 1 328 ? -7.562 15.68 20.219 1 92.94 328 GLY B N 1
ATOM 5173 C CA . GLY B 1 328 ? -7.539 15.578 21.672 1 92.94 328 GLY B CA 1
ATOM 5174 C C . GLY B 1 328 ? -8.836 16.016 22.312 1 92.94 328 GLY B C 1
ATOM 5175 O O . GLY B 1 328 ? -9.891 15.984 21.688 1 92.94 328 GLY B O 1
ATOM 5176 N N . PRO B 1 329 ? -8.742 16.391 23.547 1 92.94 329 PRO B N 1
ATOM 5177 C CA . PRO B 1 329 ? -9.953 16.734 24.297 1 92.94 329 PRO B CA 1
ATOM 5178 C C . PRO B 1 329 ? -10.43 18.156 24.031 1 92.94 329 PRO B C 1
ATOM 5180 O O . PRO B 1 329 ? -11.609 18.453 24.188 1 92.94 329 PRO B O 1
ATOM 5183 N N . GLU B 1 330 ? -9.508 19 23.547 1 94.88 330 GLU B N 1
ATOM 5184 C CA . GLU B 1 330 ? -9.906 20.391 23.531 1 94.88 330 GLU B CA 1
ATOM 5185 C C . GLU B 1 330 ? -9.641 21.031 22.172 1 94.88 330 GLU B C 1
ATOM 5187 O O . GLU B 1 330 ? -9.867 22.234 21.984 1 94.88 330 GLU B O 1
ATOM 5192 N N . GLY B 1 331 ? -9.133 20.312 21.25 1 97.06 331 GLY B N 1
ATOM 5193 C CA . GLY B 1 331 ? -8.797 20.906 19.969 1 97.06 331 GLY B CA 1
ATOM 5194 C C . GLY B 1 331 ? -9.766 20.531 18.875 1 97.06 331 GLY B C 1
ATOM 5195 O O . GLY B 1 331 ? -10.359 19.453 18.906 1 97.06 331 GLY B O 1
ATOM 5196 N N . ILE B 1 332 ? -9.938 21.406 17.922 1 98 332 ILE B N 1
ATOM 5197 C CA . ILE B 1 332 ? -10.68 21.141 16.688 1 98 332 ILE B CA 1
ATOM 5198 C C . ILE B 1 332 ? -9.852 21.594 15.484 1 98 332 ILE B C 1
ATOM 5200 O O . ILE B 1 332 ? -9.242 22.656 15.508 1 98 332 ILE B O 1
ATOM 5204 N N . ARG B 1 333 ? -9.719 20.766 14.57 1 98.62 333 ARG B N 1
ATOM 5205 C CA . ARG B 1 333 ? -9.086 21.141 13.305 1 98.62 333 ARG B CA 1
ATOM 5206 C C . ARG B 1 333 ? -10.117 21.266 12.188 1 98.62 333 ARG B C 1
ATOM 5208 O O . ARG B 1 333 ? -10.984 20.406 12.047 1 98.62 333 ARG B O 1
ATOM 5215 N N . VAL B 1 334 ? -9.977 22.281 11.414 1 98.56 334 VAL B N 1
ATOM 5216 C CA . VAL B 1 334 ? -10.906 22.562 10.328 1 98.56 334 VAL B CA 1
ATOM 5217 C C . VAL B 1 334 ? -10.148 22.672 9 1 98.56 334 VAL B C 1
ATOM 5219 O O . VAL B 1 334 ? -9.383 23.609 8.789 1 98.56 334 VAL B O 1
ATOM 5222 N N . SER B 1 335 ? -10.438 21.75 8.109 1 98.5 335 SER B N 1
ATOM 5223 C CA . SER B 1 335 ? -9.891 21.812 6.762 1 98.5 335 SER B CA 1
ATOM 5224 C C . SER B 1 335 ? -10.469 22.984 5.98 1 98.5 335 SER B C 1
ATOM 5226 O O . SER B 1 335 ? -11.641 23.344 6.164 1 98.5 335 SER B O 1
ATOM 5228 N N . ILE B 1 336 ? -9.664 23.578 5.141 1 98.75 336 ILE B N 1
ATOM 5229 C CA . ILE B 1 336 ? -10.195 24.594 4.238 1 98.75 336 ILE B CA 1
ATOM 5230 C C . ILE B 1 336 ? -10.844 23.922 3.029 1 98.75 336 ILE B C 1
ATOM 5232 O O . ILE B 1 336 ? -10.188 23.156 2.309 1 98.75 336 ILE B O 1
ATOM 5236 N N . GLY B 1 337 ? -12.141 24.109 2.898 1 97.94 337 GLY B N 1
ATOM 5237 C CA . GLY B 1 337 ? -12.891 23.547 1.791 1 97.94 337 GLY B CA 1
ATOM 5238 C C . GLY B 1 337 ? -13.195 24.547 0.692 1 97.94 337 GLY B C 1
ATOM 5239 O O . GLY B 1 337 ? -12.469 25.531 0.529 1 97.94 337 GLY B O 1
ATOM 5240 N N . SER B 1 338 ? -14.133 24.234 -0.117 1 96.62 338 SER B N 1
ATOM 5241 C CA . SER B 1 338 ? -14.633 25.172 -1.109 1 96.62 338 SER B CA 1
ATOM 5242 C C . SER B 1 338 ? -15.289 26.375 -0.444 1 96.62 338 SER B C 1
ATOM 5244 O O . SER B 1 338 ? -15.586 26.344 0.753 1 96.62 338 SER B O 1
ATOM 5246 N N . ARG B 1 339 ? -15.477 27.422 -1.265 1 96.81 339 ARG B N 1
ATOM 5247 C CA . ARG B 1 339 ? -16.172 28.594 -0.75 1 96.81 339 ARG B CA 1
ATOM 5248 C C . ARG B 1 339 ? -17.5 28.219 -0.128 1 96.81 339 ARG B C 1
ATOM 5250 O O . ARG B 1 339 ? -17.844 28.703 0.958 1 96.81 339 ARG B O 1
ATOM 5257 N N . ARG B 1 340 ? -18.219 27.344 -0.785 1 96.38 340 ARG B N 1
ATOM 5258 C CA . ARG B 1 340 ? -19.531 26.906 -0.303 1 96.38 340 ARG B CA 1
ATOM 5259 C C . ARG B 1 340 ? -19.406 26.172 1.024 1 96.38 340 ARG B C 1
ATOM 5261 O O . ARG B 1 340 ? -20.172 26.422 1.956 1 96.38 340 ARG B O 1
ATOM 5268 N N . GLU B 1 341 ? -18.484 25.25 1.134 1 97.38 341 GLU B N 1
ATOM 5269 C CA . GLU B 1 341 ? -18.281 24.5 2.367 1 97.38 341 GLU B CA 1
ATOM 5270 C C . GLU B 1 341 ? -17.859 25.422 3.51 1 97.38 341 GLU B C 1
ATOM 5272 O O . GLU B 1 341 ? -18.344 25.281 4.633 1 97.38 341 GLU B O 1
ATOM 5277 N N . ASN B 1 342 ? -17 26.328 3.186 1 98.06 342 ASN B N 1
ATOM 5278 C CA . ASN B 1 342 ? -16.516 27.281 4.191 1 98.06 342 ASN B CA 1
ATOM 5279 C C . ASN B 1 342 ? -17.641 28.188 4.676 1 98.06 342 ASN B C 1
ATOM 5281 O O . ASN B 1 342 ? -17.719 28.516 5.867 1 98.06 342 ASN B O 1
ATOM 5285 N N . GLU B 1 343 ? -18.484 28.594 3.74 1 97.44 343 GLU B N 1
ATOM 5286 C CA . GLU B 1 343 ? -19.625 29.422 4.117 1 97.44 343 GLU B CA 1
ATOM 5287 C C . GLU B 1 343 ? -20.578 28.656 5.027 1 97.44 343 GLU B C 1
ATOM 5289 O O . GLU B 1 343 ? -21.172 29.234 5.945 1 97.44 343 GLU B O 1
ATOM 5294 N N . HIS B 1 344 ? -20.719 27.438 4.719 1 97 344 HIS B N 1
ATOM 5295 C CA . HIS B 1 344 ? -21.562 26.594 5.562 1 97 344 HIS B CA 1
ATOM 5296 C C . HIS B 1 344 ? -21.016 26.516 6.984 1 97 344 HIS B C 1
ATOM 5298 O O . HIS B 1 344 ? -21.781 26.609 7.953 1 97 344 HIS B O 1
ATOM 5304 N N . LEU B 1 345 ? -19.781 26.344 7.16 1 97.69 345 LEU B N 1
ATOM 5305 C CA . LEU B 1 345 ? -19.141 26.375 8.477 1 97.69 345 LEU B CA 1
ATOM 5306 C C . LEU B 1 345 ? -19.422 27.688 9.188 1 97.69 345 LEU B C 1
ATOM 5308 O O . LEU B 1 345 ? -19.797 27.703 10.359 1 97.69 345 LEU B O 1
ATOM 5312 N N . LEU B 1 346 ? -19.234 28.812 8.469 1 97.31 346 LEU B N 1
ATOM 5313 C CA . LEU B 1 346 ? -19.406 30.125 9.078 1 97.31 346 LEU B CA 1
ATOM 5314 C C . LEU B 1 346 ? -20.859 30.344 9.5 1 97.31 346 LEU B C 1
ATOM 5316 O O . LEU B 1 346 ? -21.125 31 10.508 1 97.31 346 LEU B O 1
ATOM 5320 N N . ALA B 1 347 ? -21.75 29.75 8.75 1 95.88 347 ALA B N 1
ATOM 5321 C CA . ALA B 1 347 ? -23.172 29.844 9.102 1 95.88 347 ALA B CA 1
ATOM 5322 C C . ALA B 1 347 ? -23.469 29.109 10.398 1 95.88 347 ALA B C 1
ATOM 5324 O O . ALA B 1 347 ? -24.469 29.391 11.062 1 95.88 347 ALA B O 1
ATOM 5325 N N . CYS B 1 348 ? -22.641 28.172 10.703 1 94.31 348 CYS B N 1
ATOM 5326 C CA . CYS B 1 348 ? -22.828 27.359 11.898 1 94.31 348 CYS B CA 1
ATOM 5327 C C . CYS B 1 348 ? -21.875 27.781 13 1 94.31 348 CYS B C 1
ATOM 5329 O O . CYS B 1 348 ? -21.625 27.031 13.945 1 94.31 348 CYS B O 1
ATOM 5331 N N . VAL B 1 349 ? -21.297 28.922 12.969 1 92.75 349 VAL B N 1
ATOM 5332 C CA . VAL B 1 349 ? -20.219 29.359 13.844 1 92.75 349 VAL B CA 1
ATOM 5333 C C . VAL B 1 349 ? -20.719 29.391 15.289 1 92.75 349 VAL B C 1
ATOM 5335 O O . VAL B 1 349 ? -19.938 29.188 16.219 1 92.75 349 VAL B O 1
ATOM 5338 N N . ASP B 1 350 ? -22.016 29.625 15.477 1 90.19 350 ASP B N 1
ATOM 5339 C CA . ASP B 1 350 ? -22.594 29.656 16.812 1 90.19 350 ASP B CA 1
ATOM 5340 C C . ASP B 1 350 ? -22.344 28.344 17.562 1 90.19 350 ASP B C 1
ATOM 5342 O O . ASP B 1 350 ? -22.203 28.344 18.797 1 90.19 350 ASP B O 1
ATOM 5346 N N . ASP B 1 351 ? -22.297 27.281 16.812 1 87.5 351 ASP B N 1
ATOM 5347 C CA . ASP B 1 351 ? -22.047 25.969 17.406 1 87.5 351 ASP B CA 1
ATOM 5348 C C . ASP B 1 351 ? -20.625 25.875 17.953 1 87.5 351 ASP B C 1
ATOM 5350 O O . ASP B 1 351 ? -20.328 25.062 18.828 1 87.5 351 ASP B O 1
ATOM 5354 N N . LEU B 1 352 ? -19.75 26.688 17.516 1 87.31 352 LEU B N 1
ATOM 5355 C CA . LEU B 1 352 ? -18.375 26.75 18.016 1 87.31 352 LEU B CA 1
ATOM 5356 C C . LEU B 1 352 ? -18.266 27.672 19.219 1 87.31 352 LEU B C 1
ATOM 5358 O O . LEU B 1 352 ? -17.375 27.516 20.062 1 87.31 352 LEU B O 1
ATOM 5362 N N . LEU B 1 353 ? -19.188 28.609 19.297 1 84.12 353 LEU B N 1
ATOM 5363 C CA . LEU B 1 353 ? -19.141 29.641 20.344 1 84.12 353 LEU B CA 1
ATOM 5364 C C . LEU B 1 353 ? -19.891 29.172 21.578 1 84.12 353 LEU B C 1
ATOM 5366 O O . LEU B 1 353 ? -19.547 29.562 22.703 1 84.12 353 LEU B O 1
ATOM 5370 N N . ASN B 1 354 ? -20.969 28.469 21.281 1 71.44 354 ASN B N 1
ATOM 5371 C CA . ASN B 1 354 ? -21.859 28.141 22.391 1 71.44 354 ASN B CA 1
ATOM 5372 C C . ASN B 1 354 ? -21.156 27.266 23.438 1 71.44 354 ASN B C 1
ATOM 5374 O O . ASN B 1 354 ? -20.516 26.266 23.078 1 71.44 354 ASN B O 1
ATOM 5378 N N . ARG B 1 355 ? -20.766 27.875 24.703 1 56.97 355 ARG B N 1
ATOM 5379 C CA . ARG B 1 355 ? -20.125 27.328 25.891 1 56.97 355 ARG B CA 1
ATOM 5380 C C . ARG B 1 355 ? -21.078 26.391 26.641 1 56.97 355 ARG B C 1
ATOM 5382 O O . ARG B 1 355 ? -22.297 26.578 26.594 1 56.97 355 ARG B O 1
#

pLDDT: mean 94.73, std 8.7, range [48.28, 98.94]

Organism: NCBI:txid1990687

Sequence (710 aa):
MIRHRAGILKMDGYLPGRVGPLARPTAILASNESPFPPLERVQAAIRTSITHANRYPDFTSSDLTGALAQRWHLPADHVVVESGSSTLLRNIVIACAGPETDVVCPWPSFPSYEHAAQLVGATPIRAALTSEYRLDLNRIAAAITDRTRVVFLCLPNNPTGTTVDHAALESFLESVPEDLVVVVDECYREFVTDPNAASGTRLLGRFPNAVVLKSLSKSAGLAGLRIGYALSSPEVCALLRAVQVPFSVSSVAQAAALACLEPEVTSALESRITETVSERSRISRALSAEGVEVVPSQANFLFLPRQYGAMTKVRRLADRSVLVRQVGPEGIRVSIGSRRENEHLLACVDDLLNRMIRHRAGILKMDGYLPGRVGPLARPTAILASNESPFPPLERVQAAIRTSITHANRYPDFTSSDLTGALAQRWHLPADHVVVESGSSTLLRNIVIACAGPETDVVCPWPSFPSYEHAAQLVGATPIRAALTSEYRLDLNRIAAAITDRTRVVFLCLPNNPTGTTVDHAALESFLESVPEDLVVVVDECYREFVTDPNAASGTRLLGRFPNAVVLKSLSKSAGLAGLRIGYALSSPEVCALLRAVQVPFSVSSVAQAAALACLEPEVTSALESRITETVSERSRISRALSAEGVEVVPSQANFLFLPRQYGAMTKVRRLADRSVLVRQVGPEGIRVSIGSRRENEHLLACVDDLLNR

Solvent-accessible surface area (backbone atoms only — not comparable to full-atom values): 35692 Å² total; per-residue (Å²): 121,70,54,51,36,87,64,47,88,68,52,78,70,86,77,71,55,72,80,80,86,80,92,56,92,54,25,76,15,32,73,51,41,31,66,48,53,48,52,69,70,30,50,51,36,26,60,61,41,48,62,53,21,6,37,66,30,60,69,76,38,55,70,48,32,44,52,49,13,57,74,69,74,43,62,48,61,25,41,44,77,33,45,14,40,69,50,46,56,34,38,50,37,50,38,25,40,26,71,85,25,28,30,39,31,54,34,87,40,62,66,64,60,47,48,34,23,48,63,47,50,15,43,61,42,76,23,59,44,42,96,83,52,22,80,31,66,68,51,45,58,69,66,59,53,94,44,46,25,38,34,49,42,55,40,30,22,43,58,37,9,21,56,53,44,29,67,57,52,52,53,48,62,70,70,48,66,75,33,39,37,36,34,33,36,31,55,33,42,85,46,50,76,62,87,59,45,49,53,55,77,78,41,56,87,79,39,59,31,41,35,27,34,33,38,34,25,31,69,60,10,29,30,7,46,28,37,16,35,37,42,36,28,52,68,55,35,49,48,44,60,57,66,51,64,84,44,56,40,27,34,43,34,48,33,28,54,47,39,49,70,36,68,71,46,39,52,53,38,50,52,52,40,51,49,45,48,51,49,44,53,52,51,51,51,54,41,41,73,73,68,42,62,65,45,74,52,32,30,61,33,37,16,29,60,81,31,77,59,23,64,60,32,45,51,54,32,41,77,69,36,29,36,44,23,76,42,78,75,29,21,35,29,39,25,43,42,42,73,67,34,45,50,51,47,60,72,48,42,61,48,74,62,62,122,120,68,56,51,38,87,63,48,88,70,53,78,72,86,76,71,55,71,81,80,86,81,93,57,93,54,26,75,16,34,74,50,40,30,67,48,53,47,52,68,67,30,50,50,36,25,58,60,42,48,62,52,20,5,37,66,28,61,69,76,39,54,70,46,31,45,52,50,13,58,73,68,74,45,62,47,62,25,41,44,78,33,45,14,42,67,50,47,57,36,38,50,36,50,39,24,41,27,70,85,24,28,30,39,32,54,35,87,41,62,68,63,59,47,50,34,23,49,63,44,51,16,42,62,41,76,23,59,43,42,97,84,52,21,80,33,65,66,51,45,58,68,67,59,55,92,46,44,25,40,35,50,41,54,40,29,22,44,59,38,10,20,58,52,44,29,68,58,51,52,52,49,62,71,69,47,67,74,33,41,37,36,34,33,35,31,52,33,42,85,45,49,76,62,86,58,45,50,53,55,76,77,40,56,87,80,37,60,31,40,34,28,35,33,39,34,25,32,69,61,9,30,30,6,46,30,36,17,36,37,41,36,28,52,68,56,36,51,47,44,60,57,65,50,63,85,43,56,40,27,36,43,34,47,34,29,55,47,39,48,69,36,69,71,45,38,51,53,37,49,51,52,42,51,50,47,47,51,48,43,55,49,52,51,52,53,40,40,74,73,69,42,62,64,46,72,51,33,30,62,34,36,16,30,61,79,30,74,58,25,66,59,32,46,49,53,31,39,76,70,35,29,36,44,23,76,41,80,74,28,22,36,32,38,24,43,42,40,74,67,33,45,49,52,47,61,75,46,42,61,48,73,63,62,122

Foldseek 3Di:
DDDDDPCLVVQDDDDDLDDDDDPDPFLDWAHQFAQDAFDPLLVVLLVVLVVVLVDFPDQQLQLLLVLVCVVLVHPSLQKHKFLALLVVLLLLCVLWAAAQAEEEEEPPFDSSNQVSCVVRNHHYHYFYADPLRERDLVSRQVRDDPRYAEYEDEAVTPPAQDFDFQVVVVVSLVSHDLNHAYEYECQFVLLAPDPRGHDQSVCAPVRQNYKYKYGCRNLNRPVVQRMIMIGHHSVSSVSSSVRGDGSRHRSSSSSSSSSCSDPVNVVVSSVSSVVLSVLVVVLCVLLVVVVFDWRDHSGQKIKGFQQDQQVQLQVVCVVLNYGWHDDPRGMIMTGRHDPVSSVSCSVVSVSSVPD/DDDDDPCLVVQDDDDDLDDDDDPDPFLDWAHQFAQDAFDPLLVVLLVVLVVVLVDFPDQQLQLLLVLVCVVLVHPSLQKHKFLALLVVLLLLCVLWAAAQAEEEEEPPFDSSNQVSCVVRNHHYHYFYADPLRERDLVSRQVRDDPRYAEYEDEAVTPPAQDFDFQVVVVVSLVSHDLNHAYEYECQFVLLADDPRGHDQSVCAPVRQNYKYKYGCRNLNRPVVQRMIMIGHHSVSSVSSSVRGDGSRHRSSSSSSSSSCSDPVNVVVSSVSSVVLSVLVVVLCVLLVVVVFDWRDHSGQKIKGFQQDQQVQLQVVCVVLNYGWHDDPRGMIMTGRHDPVSSVSCSVVSVSSVPD

Secondary structure (DSSP, 8-state):
-----TTGGGSPPP--S--S---S--EE-SS---SSPPPHHHHHHHHHHHTTTTSPPPTT-HHHHHHHHHHTT--GGGEEEESSHHHHHHHHHHHH--TT-EEEEEESS-THHHHHHHHTTPEEEEEE--TTS---HHHHHHH--TTEEEEEEESS-TTT----BHHHHHHHHHHS-TTSEEEEE-TTGGG---TTB--GGGGTTT-TTEEEEEESSSTTS-GGG--EEEE--HHHHHHHHHTPPTT-S-HHHHHHHHHHTSHHHHHHHHHHHHHHHHHHHHHHHHHHHTT---B--SSSEEEE-S-TTHHHHHHHHHHTTEE-EEETTTEEEEE---HHHHHHHHHTTHHHH--/-----TTGGGSPPP--S--S---S--EE-SS---SSPPPHHHHHHHHHHHTTTTSPPPTT-HHHHHHHHHHTT--GGGEEEESSHHHHHHHHHHHH--TT-EEEEEESS-THHHHHHHHTTPEEEEEE--TTS---HHHHHHH--TTEEEEEEESS-TTT----BHHHHHHHHHHS-TTSEEEEE-TTGGG---TTB--GGGGTTT-TTEEEEEESSSTTS-GGG--EEEE--HHHHHHHHHTPPTT-S-HHHHHHHHHHTSHHHHHHHHHHHHHHHHHHHHHHHHHHHTT---B--SSSEEEE-S-TTHHHHHHHHHHTTEE-EEETTTEEEEE---HHHHHHHHHTTHHHH--